Protein AF-A0A1A9HK58-F1 (afdb_monomer_lite)

pLDDT: mean 78.09, std 21.74, range [24.78, 98.5]

Sequence (490 aa):
MKDRSRPATAAQCEAIPAADRTESAARTRDNASSHDASPHAAAQRRLITATFGPTRQYRRAQTTTATPPGATVQRNEDSAELLTAMAKPQVFPGPDVEVQDQIVERLERKITLEAGSDQESSKLTFGINGLGGIVLHDKPDADVETLIKRSQLVELDDGAVSNRHLRLTGDDPELRAMIVRNTLKTMEQAGQLAYLRTSGLIDDEFKVVVEVHYYRQRDPNARQFHKDTLGQTLFVNLNFLNEEPIAGPEYIVNPPTSEEHDRDLEETMPLEFRKDLKVTRERLGRTDKVEIAEVMPKGVVAFVDEAVHHKSPTTEHRAATAAQVRSYLQQHFAVDFKAYLDAFEKRKASFSFWRKEIGYYLEDSRSQNTDTDNLWQKILSSTDDPHAKLDRVKLVALDPGSRLLNPDELADIGGEDHFGQASIPGLRRQLPEQDYLTSDPSRNVTTKHEGMPLLKRTMSDKLLAKQSPQPMAGRRAFFRTWVRAVRKQK

Foldseek 3Di:
DDDDDDDDDDDDDDDDDDDDDDDDDDDDDDDDDDDDDDDDDDDDDDPPPDPDDDDDDDDDDDDDDDDPPPPDQPADLVLLVLQLVFAPKDKDAQLCVPLVVVLVVLLVVLLVVVLPDDPVNVCSQQHKAWQAKWWAQDQPPDDLVVVLVVIWGHFDPDDQDPHGRNPSVPPVRVSRSSQSSSQSSQCVVSCNSVSSNRLCLNDQWKIKMKIKIWGFFDDLPQFFWAFPALQFFFKKKKFWQAQAKAWAKWKAFLFDADPNSVVSNVVRGDPSSVVSVVSSSVVVDHALATEIDTHGHRMMIMHGSSGMTITGDHQPQLWFFLLLLLVLLCVPVVVVSVQLLQLLVVLVPDPDPPSDQSLVSRPDPPSPDPVVSQLSNLSCVQSVPRRRTQTLLNQCVSPVPCPRHDRVVRSQSRHDPQRQWYFHFDQPPPDPPDGHRDRDPVNTDGRHDPPDDHRHYPVSVCVNVVNGDDHDDDGTIIMMMTIGIGTDDD

Structure (mmCIF, N/CA/C/O backbone):
data_AF-A0A1A9HK58-F1
#
_entry.id   AF-A0A1A9HK58-F1
#
loop_
_atom_site.group_PDB
_atom_site.id
_atom_site.type_symbol
_atom_site.label_atom_id
_atom_site.label_alt_id
_atom_site.label_comp_id
_atom_site.label_asym_id
_atom_site.label_entity_id
_atom_site.label_seq_id
_atom_site.pdbx_PDB_ins_code
_atom_site.Cartn_x
_atom_site.Cartn_y
_atom_site.Cartn_z
_atom_site.occupancy
_atom_site.B_iso_or_equiv
_atom_site.auth_seq_id
_atom_site.auth_comp_id
_atom_site.auth_asym_id
_atom_site.auth_atom_id
_atom_site.pdbx_PDB_model_num
ATOM 1 N N . MET A 1 1 ? 51.124 55.985 -43.446 1.00 36.53 1 MET A N 1
ATOM 2 C CA . MET A 1 1 ? 50.564 55.349 -44.660 1.00 36.53 1 MET A CA 1
ATOM 3 C C . MET A 1 1 ? 50.422 53.864 -44.367 1.00 36.53 1 MET A C 1
ATOM 5 O O . MET A 1 1 ? 51.451 53.296 -44.053 1.00 36.53 1 MET A O 1
ATOM 9 N N . LYS A 1 2 ? 49.183 53.330 -44.411 1.00 37.88 2 LYS A N 1
ATOM 10 C CA . LYS A 1 2 ? 48.748 51.931 -44.678 1.00 37.88 2 LYS A CA 1
ATOM 11 C C . LYS A 1 2 ? 49.593 50.768 -44.099 1.00 37.88 2 LYS A C 1
ATOM 13 O O . LYS A 1 2 ? 50.788 50.726 -44.309 1.00 37.88 2 LYS A O 1
ATOM 18 N N . ASP A 1 3 ? 49.079 49.687 -43.522 1.00 41.19 3 ASP A N 1
ATOM 19 C CA . ASP A 1 3 ? 47.744 49.095 -43.361 1.00 41.19 3 ASP A CA 1
ATOM 20 C C . ASP A 1 3 ? 47.972 47.696 -42.710 1.00 41.19 3 ASP A C 1
ATOM 22 O O . ASP A 1 3 ? 49.090 47.180 -42.769 1.00 41.19 3 ASP A O 1
ATOM 26 N N . ARG A 1 4 ? 46.891 47.066 -42.226 1.00 45.25 4 ARG A N 1
ATOM 27 C CA . ARG A 1 4 ? 46.667 45.617 -41.976 1.00 45.25 4 ARG A CA 1
ATOM 28 C C . ARG A 1 4 ? 46.679 45.045 -40.545 1.00 45.25 4 ARG A C 1
ATOM 30 O O . ARG A 1 4 ? 47.638 44.447 -40.076 1.00 45.25 4 ARG A O 1
ATOM 37 N N . SER A 1 5 ? 45.517 45.199 -39.907 1.00 44.47 5 SER A N 1
ATOM 38 C CA . SER A 1 5 ? 44.534 44.155 -39.525 1.00 44.47 5 SER A CA 1
ATOM 39 C C . SER A 1 5 ? 44.958 42.743 -39.057 1.00 44.47 5 SER A C 1
ATOM 41 O O . SER A 1 5 ? 45.486 41.935 -39.818 1.00 44.47 5 SER A O 1
ATOM 43 N N . ARG A 1 6 ? 44.463 42.380 -37.857 1.00 36.09 6 ARG A N 1
ATOM 44 C CA . ARG A 1 6 ? 43.764 41.111 -37.525 1.00 36.09 6 ARG A CA 1
ATOM 45 C C . ARG A 1 6 ? 42.925 41.277 -36.233 1.00 36.09 6 ARG A C 1
ATOM 47 O O . ARG A 1 6 ? 43.415 41.946 -35.327 1.00 36.09 6 ARG A O 1
ATOM 54 N N . PRO A 1 7 ? 41.708 40.698 -36.116 1.00 49.59 7 PRO A N 1
ATOM 55 C CA . PRO A 1 7 ? 40.871 40.823 -34.919 1.00 49.59 7 PRO A CA 1
ATOM 56 C C . PRO A 1 7 ? 40.867 39.555 -34.044 1.00 49.59 7 PRO A C 1
ATOM 58 O O . PRO A 1 7 ? 41.002 38.441 -34.548 1.00 49.59 7 PRO A O 1
ATOM 61 N N . ALA A 1 8 ? 40.620 39.739 -32.745 1.00 35.03 8 ALA A N 1
ATOM 62 C CA . ALA A 1 8 ? 40.131 38.714 -31.826 1.00 35.03 8 ALA A CA 1
ATOM 63 C C . ALA A 1 8 ? 39.024 39.333 -30.957 1.00 35.03 8 ALA A C 1
ATOM 65 O O . ALA A 1 8 ? 39.229 40.367 -30.327 1.00 35.03 8 ALA A O 1
ATOM 66 N N . THR A 1 9 ? 37.842 38.719 -30.967 1.00 36.44 9 THR A N 1
ATOM 67 C CA . THR A 1 9 ? 36.667 39.096 -30.171 1.00 36.44 9 THR A CA 1
ATOM 68 C C . THR A 1 9 ? 36.481 38.116 -29.019 1.00 36.44 9 THR A C 1
ATOM 70 O O . THR A 1 9 ? 36.348 36.917 -29.256 1.00 36.44 9 THR A O 1
ATOM 73 N N . ALA A 1 10 ? 36.392 38.640 -27.799 1.00 32.34 10 ALA A N 1
ATOM 74 C CA . ALA A 1 10 ? 35.772 37.996 -26.647 1.00 32.34 10 ALA A CA 1
ATOM 75 C C . ALA A 1 10 ? 34.794 39.012 -26.039 1.00 32.34 10 ALA A C 1
ATOM 77 O O . ALA A 1 10 ? 35.194 40.137 -25.746 1.00 32.34 10 ALA A O 1
ATOM 78 N N . ALA A 1 11 ? 33.521 38.641 -25.906 1.00 37.03 11 ALA A N 1
ATOM 79 C CA . ALA A 1 11 ? 32.494 39.457 -25.265 1.00 37.03 11 ALA A CA 1
ATOM 80 C C . ALA A 1 11 ? 32.050 38.773 -23.967 1.00 37.03 11 ALA A C 1
ATOM 82 O O . ALA A 1 11 ? 31.644 37.610 -23.974 1.00 37.03 11 ALA A O 1
ATOM 83 N N . GLN A 1 12 ? 32.180 39.513 -22.868 1.00 33.31 12 GLN A N 1
ATOM 84 C CA . GLN A 1 12 ? 31.661 39.212 -21.538 1.00 33.31 12 GLN A CA 1
ATOM 85 C C . GLN A 1 12 ? 30.219 39.726 -21.422 1.00 33.31 12 GLN A C 1
ATOM 87 O O . GLN A 1 12 ? 29.886 40.776 -21.967 1.00 33.31 12 GLN A O 1
ATOM 92 N N . CYS A 1 13 ? 29.380 38.978 -20.702 1.00 29.34 13 CYS A N 1
ATOM 93 C CA . CYS A 1 13 ? 28.036 39.386 -20.299 1.00 29.34 13 CYS A CA 1
ATOM 94 C C . CYS A 1 13 ? 28.098 40.404 -19.151 1.00 29.34 13 CYS A C 1
ATOM 96 O O . CYS A 1 13 ? 28.707 40.125 -18.118 1.00 29.34 13 CYS A O 1
ATOM 98 N N . GLU A 1 14 ? 27.410 41.534 -19.311 1.00 32.22 14 GLU A N 1
ATOM 99 C CA . GLU A 1 14 ? 27.127 42.503 -18.249 1.00 32.22 14 GLU A CA 1
ATOM 100 C C . GLU A 1 14 ? 25.744 42.261 -17.624 1.00 32.22 14 GLU A C 1
ATOM 102 O O . GLU A 1 14 ? 24.783 41.877 -18.293 1.00 32.22 14 GLU A O 1
ATOM 107 N N . ALA A 1 15 ? 25.672 42.499 -16.314 1.00 36.84 15 ALA A N 1
ATOM 108 C CA . ALA A 1 15 ? 24.471 42.493 -15.492 1.00 36.84 15 ALA A CA 1
ATOM 109 C C . ALA A 1 15 ? 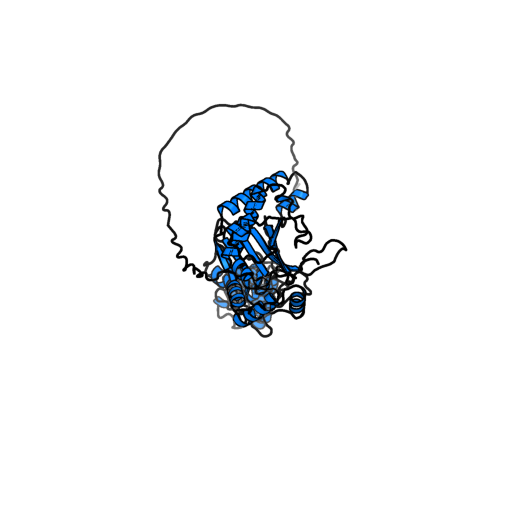23.738 43.847 -15.557 1.00 36.84 15 ALA A C 1
ATOM 111 O O . ALA A 1 15 ? 24.373 44.890 -15.702 1.00 36.84 15 ALA A O 1
ATOM 112 N N . ILE A 1 16 ? 22.414 43.839 -15.365 1.00 35.62 16 ILE A N 1
ATOM 113 C CA . ILE A 1 16 ? 21.586 45.047 -15.187 1.00 35.62 16 ILE A CA 1
ATOM 114 C C . ILE A 1 16 ? 20.800 44.932 -13.862 1.00 35.62 16 ILE A C 1
ATOM 116 O O . ILE A 1 16 ? 20.335 43.833 -13.548 1.00 35.62 16 ILE A O 1
ATOM 120 N N . PRO A 1 17 ? 20.665 46.022 -13.072 1.00 46.09 17 PRO A N 1
ATOM 121 C CA . PRO A 1 17 ? 20.226 45.974 -11.681 1.00 46.09 17 PRO A CA 1
ATOM 122 C C . PRO A 1 17 ? 18.733 46.281 -11.467 1.00 46.09 17 PRO A C 1
ATOM 124 O O . PRO A 1 17 ? 18.014 46.734 -12.357 1.00 46.09 17 PRO A O 1
ATOM 127 N N . ALA A 1 18 ? 18.311 46.028 -10.226 1.00 38.09 18 ALA A N 1
ATOM 128 C CA . ALA A 1 18 ? 16.978 46.217 -9.671 1.00 38.09 18 ALA A CA 1
ATOM 129 C C . ALA A 1 18 ? 16.524 47.686 -9.617 1.00 38.09 18 ALA A C 1
ATOM 131 O O . ALA A 1 18 ? 17.324 48.588 -9.366 1.00 38.09 18 ALA A O 1
ATOM 132 N N . ALA A 1 19 ? 15.211 47.893 -9.762 1.00 36.72 19 ALA A N 1
ATOM 133 C CA . ALA A 1 19 ? 14.546 49.149 -9.452 1.00 36.72 19 ALA A CA 1
ATOM 134 C C . ALA A 1 19 ? 13.359 48.925 -8.505 1.00 36.72 19 ALA A C 1
ATOM 136 O O . ALA A 1 19 ? 12.489 48.083 -8.724 1.00 36.72 19 ALA A O 1
ATOM 137 N N . ASP A 1 20 ? 13.414 49.740 -7.466 1.00 40.69 20 ASP A N 1
ATOM 138 C CA . ASP A 1 20 ? 12.504 50.021 -6.369 1.00 40.69 20 ASP A CA 1
ATOM 139 C C . ASP A 1 20 ? 11.160 50.606 -6.848 1.00 40.69 20 ASP A C 1
ATOM 141 O O . ASP A 1 20 ? 11.130 51.306 -7.867 1.00 40.69 20 ASP A O 1
ATOM 145 N N . ARG A 1 21 ? 10.064 50.376 -6.108 1.00 38.50 21 ARG A N 1
ATOM 146 C CA . ARG A 1 21 ? 8.875 51.252 -6.117 1.00 38.50 21 ARG A CA 1
ATOM 147 C C . ARG A 1 21 ? 7.934 50.988 -4.939 1.00 38.50 21 ARG A C 1
ATOM 149 O O . ARG A 1 21 ? 7.447 49.883 -4.714 1.00 38.50 21 ARG A O 1
ATOM 156 N N . THR A 1 22 ? 7.675 52.088 -4.252 1.00 37.81 22 THR A N 1
ATOM 157 C CA . THR A 1 22 ? 6.880 52.328 -3.054 1.00 37.81 22 THR A CA 1
ATOM 158 C C . THR A 1 22 ? 5.371 52.497 -3.312 1.00 37.81 22 THR A C 1
ATOM 160 O O . THR A 1 22 ? 4.949 52.962 -4.365 1.00 37.81 22 THR A O 1
ATOM 163 N N . GLU A 1 23 ? 4.605 52.103 -2.287 1.00 37.12 23 GLU A N 1
ATOM 164 C CA . GLU A 1 23 ? 3.362 52.654 -1.700 1.00 37.12 23 GLU A CA 1
ATOM 165 C C . GLU A 1 23 ? 2.206 53.285 -2.525 1.00 37.12 23 GLU A C 1
ATOM 167 O O . GLU A 1 23 ? 2.361 54.264 -3.245 1.00 37.12 23 GLU A O 1
ATOM 172 N N . SER A 1 24 ? 0.987 52.845 -2.152 1.00 33.56 24 SER A N 1
ATOM 173 C CA . SER A 1 24 ? -0.146 53.666 -1.645 1.00 33.56 24 SER A CA 1
ATOM 174 C C . SER A 1 24 ? -1.490 53.611 -2.403 1.00 33.56 24 SER A C 1
ATOM 176 O O . SER A 1 24 ? -1.679 54.205 -3.457 1.00 33.56 24 SER A O 1
ATOM 178 N N . ALA A 1 25 ? -2.433 52.919 -1.749 1.00 34.81 25 ALA A N 1
ATOM 179 C CA . ALA A 1 25 ? -3.807 53.298 -1.383 1.00 34.81 25 ALA A CA 1
ATOM 180 C C . ALA A 1 25 ? -4.877 53.796 -2.395 1.00 34.81 25 ALA A C 1
ATOM 182 O O . ALA A 1 25 ? -4.741 54.802 -3.077 1.00 34.81 25 ALA A O 1
ATOM 183 N N . ALA A 1 26 ? -6.060 53.186 -2.195 1.00 32.75 26 ALA A N 1
ATOM 184 C CA . ALA A 1 26 ? -7.406 53.782 -2.091 1.00 32.75 26 ALA A CA 1
ATOM 185 C C . ALA A 1 26 ? -8.423 53.604 -3.248 1.00 32.75 26 ALA A C 1
ATOM 187 O O . ALA A 1 26 ? -8.380 54.268 -4.271 1.00 32.75 26 ALA A O 1
ATOM 188 N N . ARG A 1 27 ? -9.432 52.769 -2.929 1.00 38.41 27 ARG A N 1
ATOM 189 C CA . ARG A 1 27 ? -10.898 52.901 -3.116 1.00 38.41 27 ARG A CA 1
ATOM 190 C C . ARG A 1 27 ? -11.459 53.389 -4.463 1.00 38.41 27 ARG A C 1
ATOM 192 O O . ARG A 1 27 ? -11.337 54.556 -4.805 1.00 38.41 27 ARG A O 1
ATOM 199 N N . THR A 1 28 ? -12.385 52.598 -5.015 1.00 31.42 28 THR A N 1
ATOM 200 C CA . THR A 1 28 ? -13.778 53.039 -5.268 1.00 31.42 28 THR A CA 1
ATOM 201 C C . THR A 1 28 ? -14.712 51.847 -5.502 1.00 31.42 28 THR A C 1
ATOM 203 O O . THR A 1 28 ? -14.316 50.827 -6.058 1.00 31.42 28 THR A O 1
ATOM 206 N N . ARG A 1 29 ? -15.941 51.980 -4.992 1.00 37.12 29 ARG A N 1
ATOM 207 C CA . ARG A 1 29 ? -17.101 51.123 -5.252 1.00 37.12 29 ARG A CA 1
ATOM 208 C C . ARG A 1 29 ? -17.844 51.617 -6.503 1.00 37.12 29 ARG A C 1
ATOM 210 O O . ARG A 1 29 ? -17.763 52.801 -6.810 1.00 37.12 29 ARG A O 1
ATOM 217 N N . ASP A 1 30 ? -18.634 50.703 -7.069 1.00 34.78 30 ASP A N 1
ATOM 218 C CA . ASP A 1 30 ? -20.013 50.864 -7.570 1.00 34.78 30 ASP A CA 1
ATOM 219 C C . ASP A 1 30 ? -20.293 50.495 -9.040 1.00 34.78 30 ASP A C 1
ATOM 221 O O . ASP A 1 30 ? -19.679 50.987 -9.979 1.00 34.78 30 ASP A O 1
ATOM 225 N N . ASN A 1 31 ? -21.366 49.696 -9.148 1.00 31.88 31 ASN A N 1
ATOM 226 C CA . ASN A 1 31 ? -22.413 49.649 -10.173 1.00 31.88 31 ASN A CA 1
ATOM 227 C C . ASN A 1 31 ? -22.252 48.826 -11.472 1.00 31.88 31 ASN A C 1
ATOM 229 O O . ASN A 1 31 ? -21.728 49.279 -12.477 1.00 31.88 31 ASN A O 1
ATOM 233 N N . ALA A 1 32 ? -22.894 47.648 -11.422 1.00 30.77 32 ALA A N 1
ATOM 234 C CA . ALA A 1 32 ? -24.191 47.330 -12.052 1.00 30.77 32 ALA A CA 1
ATOM 235 C C . ALA A 1 32 ? -24.336 47.118 -13.578 1.00 30.77 32 ALA A C 1
ATOM 237 O O . ALA A 1 32 ? -23.818 47.859 -14.404 1.00 30.77 32 ALA A O 1
ATOM 238 N N . SER A 1 33 ? -25.272 46.193 -13.867 1.00 30.12 33 SER A N 1
ATOM 239 C CA . SER A 1 33 ? -26.038 45.945 -15.111 1.00 30.12 33 SER A CA 1
ATOM 240 C C . SER A 1 33 ? -25.281 45.147 -16.191 1.00 30.12 33 SER A C 1
ATOM 242 O O . SER A 1 33 ? -24.174 45.512 -16.553 1.00 30.12 33 SER A O 1
ATOM 244 N N . SER A 1 34 ? -25.671 43.934 -16.608 1.00 34.44 34 SER A N 1
ATOM 245 C CA . SER A 1 34 ? -26.925 43.341 -17.138 1.00 34.44 34 SER A CA 1
ATOM 246 C C . SER A 1 34 ? -26.743 43.001 -18.629 1.00 34.44 34 SER A C 1
ATOM 248 O O . SER A 1 34 ? -26.010 43.710 -19.306 1.00 34.44 34 SER A O 1
ATOM 250 N N . HIS A 1 35 ? -27.482 41.987 -19.107 1.00 34.00 35 HIS A N 1
ATOM 251 C CA . HIS A 1 35 ? -27.485 41.356 -20.450 1.00 34.00 35 HIS A CA 1
ATOM 252 C C . HIS A 1 35 ? -26.558 40.129 -20.535 1.00 34.00 35 HIS A C 1
ATOM 254 O O . HIS A 1 35 ? -25.418 40.178 -20.102 1.00 34.00 35 HIS A O 1
ATOM 260 N N . ASP A 1 36 ? -26.957 38.969 -21.046 1.00 33.00 36 ASP A N 1
ATOM 261 C CA . ASP A 1 36 ? -28.198 38.567 -21.698 1.00 33.00 36 ASP A CA 1
ATOM 262 C C . ASP A 1 36 ? -28.303 37.038 -21.631 1.00 33.00 36 ASP A C 1
ATOM 264 O O . ASP A 1 36 ? -27.299 36.326 -21.558 1.00 33.00 36 ASP A O 1
ATOM 268 N N . ALA A 1 37 ? -29.531 36.535 -21.643 1.00 32.50 37 ALA A N 1
ATOM 269 C CA . ALA A 1 37 ? -29.841 35.116 -21.648 1.00 32.50 37 ALA A CA 1
ATOM 270 C C . ALA A 1 37 ? -29.967 34.596 -23.086 1.00 32.50 37 ALA A C 1
ATOM 272 O O . ALA A 1 37 ? -30.723 35.180 -23.856 1.00 32.50 37 ALA A O 1
ATOM 273 N N . SER A 1 38 ? -29.343 33.455 -23.417 1.00 33.22 38 SER A N 1
ATOM 274 C CA . SER A 1 38 ? -29.995 32.320 -24.110 1.00 33.22 38 SER A CA 1
ATOM 275 C C . SER A 1 38 ? -29.023 31.228 -24.586 1.00 33.22 38 SER A C 1
ATOM 277 O O . SER A 1 38 ? -27.817 31.454 -24.639 1.00 33.22 38 SER A O 1
ATOM 279 N N . PRO A 1 39 ? -29.535 30.008 -24.851 1.00 51.81 39 PRO A N 1
ATOM 280 C CA . PRO A 1 39 ? -28.883 28.757 -24.484 1.00 51.81 39 PRO A CA 1
ATOM 281 C C . PRO A 1 39 ? -28.397 27.961 -25.700 1.00 51.81 39 PRO A C 1
ATOM 283 O O . PRO A 1 39 ? -28.919 28.139 -26.788 1.00 51.81 39 PRO A O 1
ATOM 286 N N . HIS A 1 40 ? -27.461 27.030 -25.501 1.00 29.84 40 HIS A N 1
ATOM 287 C CA . HIS A 1 40 ? -27.378 25.742 -26.212 1.00 29.84 40 HIS A CA 1
ATOM 288 C C . HIS A 1 40 ? -26.107 25.000 -25.779 1.00 29.84 40 HIS A C 1
ATOM 290 O O . HIS A 1 40 ? -25.009 25.459 -26.061 1.00 29.84 40 HIS A O 1
ATOM 296 N N . ALA A 1 41 ? -26.258 23.841 -25.134 1.00 31.83 41 ALA A N 1
ATOM 297 C CA . ALA A 1 41 ? -25.477 22.628 -25.414 1.00 31.83 41 ALA A CA 1
ATOM 298 C C . ALA A 1 41 ? -25.886 21.528 -24.427 1.00 31.83 41 ALA A C 1
ATOM 300 O O . ALA A 1 41 ? -25.389 21.427 -23.307 1.00 31.83 41 ALA A O 1
ATOM 301 N N . ALA A 1 42 ? -26.819 20.691 -24.873 1.00 35.75 42 ALA A N 1
ATOM 302 C CA . ALA A 1 42 ? -27.085 19.396 -24.280 1.00 35.75 42 ALA A CA 1
ATOM 303 C C . ALA A 1 42 ? -25.835 18.513 -24.438 1.00 35.75 42 ALA A C 1
ATOM 305 O O . ALA A 1 42 ? -25.516 18.083 -25.545 1.00 35.75 42 ALA A O 1
ATOM 306 N N . ALA A 1 43 ? -25.135 18.239 -23.337 1.00 33.81 43 ALA A N 1
ATOM 307 C CA . ALA A 1 43 ? -24.089 17.225 -23.288 1.00 33.81 43 ALA A CA 1
ATOM 308 C C . ALA A 1 43 ? -24.642 15.966 -22.610 1.00 33.81 43 ALA A C 1
ATOM 310 O O . ALA A 1 43 ? -25.094 15.975 -21.465 1.00 33.81 43 ALA A O 1
ATOM 311 N N . GLN A 1 44 ? -24.641 14.889 -23.387 1.00 32.81 44 GLN A N 1
ATOM 312 C CA . GLN A 1 44 ? -25.127 13.557 -23.062 1.00 32.81 44 GLN A CA 1
ATOM 313 C C . GLN A 1 44 ? -24.477 13.017 -21.778 1.00 32.81 44 GLN A C 1
ATOM 315 O O . GLN A 1 44 ? -23.294 12.682 -21.760 1.00 32.81 44 GLN A O 1
ATOM 320 N N . ARG A 1 45 ? -25.271 12.845 -20.714 1.00 30.59 45 ARG A N 1
ATOM 321 C CA . ARG A 1 45 ? -24.914 11.959 -19.600 1.00 30.59 45 ARG A CA 1
ATOM 322 C C . ARG A 1 45 ? -24.990 10.515 -20.096 1.00 30.59 45 ARG A C 1
ATOM 324 O O . ARG A 1 45 ? -26.070 9.934 -20.169 1.00 30.59 45 ARG A O 1
ATOM 331 N N . ARG A 1 46 ? -23.843 9.931 -20.448 1.00 29.80 46 ARG A N 1
ATOM 332 C CA . ARG A 1 46 ? -23.707 8.475 -20.557 1.00 29.80 46 ARG A CA 1
ATOM 333 C C . ARG A 1 46 ? -23.802 7.891 -19.148 1.00 29.80 46 ARG A C 1
ATOM 335 O O . ARG A 1 46 ? -22.884 8.048 -18.350 1.00 29.80 46 ARG A O 1
ATOM 342 N N . LEU A 1 47 ? -24.924 7.240 -18.848 1.00 26.98 47 LEU A N 1
ATOM 343 C CA . LEU A 1 47 ? -25.021 6.296 -17.739 1.00 26.98 47 LEU A CA 1
ATOM 344 C C . LEU A 1 47 ? -24.028 5.158 -18.000 1.00 26.98 47 LEU A C 1
ATOM 346 O O . LEU A 1 47 ? -24.237 4.335 -18.888 1.00 26.98 47 LEU A O 1
ATOM 350 N N . ILE A 1 48 ? -22.940 5.125 -17.236 1.00 29.03 48 ILE A N 1
ATOM 351 C CA . ILE A 1 48 ? -22.137 3.918 -17.068 1.00 29.03 48 ILE A CA 1
ATOM 352 C C . ILE A 1 48 ? -22.898 3.065 -16.055 1.00 29.03 48 ILE A C 1
ATOM 354 O O . ILE A 1 48 ? -22.864 3.317 -14.853 1.00 29.03 48 ILE A O 1
ATOM 358 N N . THR A 1 49 ? -23.648 2.085 -16.549 1.00 25.78 49 THR A N 1
ATOM 359 C CA . THR A 1 49 ? -24.238 1.040 -15.714 1.00 25.78 49 THR A CA 1
ATOM 360 C C . THR A 1 49 ? -23.105 0.120 -15.266 1.00 25.78 49 THR A C 1
ATOM 362 O O . THR A 1 49 ? -22.713 -0.793 -15.987 1.00 25.78 49 THR A O 1
ATOM 365 N N . ALA A 1 50 ? -22.528 0.388 -14.095 1.00 27.98 50 ALA A N 1
ATOM 366 C CA . ALA A 1 50 ? -21.644 -0.563 -13.440 1.00 27.98 50 ALA A CA 1
ATOM 367 C C . ALA A 1 50 ? -22.496 -1.739 -12.938 1.00 27.98 50 ALA A C 1
ATOM 369 O O . ALA A 1 50 ? -23.289 -1.603 -12.007 1.00 27.98 50 ALA A O 1
ATOM 370 N N . THR A 1 51 ? -22.375 -2.894 -13.588 1.00 24.78 51 THR A N 1
ATOM 371 C CA . THR A 1 51 ? -22.892 -4.170 -13.082 1.00 24.78 51 THR A CA 1
ATOM 372 C C . THR A 1 51 ? -22.098 -4.561 -11.839 1.00 24.78 51 THR A C 1
ATOM 374 O O . THR A 1 51 ? -21.002 -5.108 -11.937 1.00 24.78 51 THR A O 1
ATOM 377 N N . PHE A 1 52 ? -22.646 -4.263 -10.664 1.00 33.25 52 PHE A N 1
ATOM 378 C CA . PHE A 1 52 ? -22.154 -4.789 -9.396 1.00 33.25 52 PHE A CA 1
ATOM 379 C C . PHE A 1 52 ? -22.571 -6.260 -9.266 1.00 33.25 52 PHE A C 1
ATOM 381 O O . PHE A 1 52 ? -23.736 -6.607 -9.469 1.00 33.25 52 PHE A O 1
ATOM 388 N N . GLY A 1 53 ? -21.608 -7.132 -8.960 1.00 29.97 53 GLY A N 1
ATOM 389 C CA . GLY A 1 53 ? -21.873 -8.532 -8.629 1.00 29.97 53 GLY A CA 1
ATOM 390 C C . GLY A 1 53 ? -22.739 -8.670 -7.366 1.00 29.97 53 GLY A C 1
ATOM 391 O O . GLY A 1 53 ? -22.861 -7.718 -6.592 1.00 29.97 53 GLY A O 1
ATOM 392 N N . PRO A 1 54 ? -23.358 -9.841 -7.138 1.00 27.78 54 PRO A N 1
ATOM 393 C CA . PRO A 1 54 ? -24.328 -10.024 -6.066 1.00 27.78 54 PRO A CA 1
ATOM 394 C C . PRO A 1 54 ? -23.688 -9.834 -4.686 1.00 27.78 54 PRO A C 1
ATOM 396 O O . PRO A 1 54 ? -22.776 -10.565 -4.295 1.00 27.78 54 PRO A O 1
ATOM 399 N N . THR A 1 55 ? -24.218 -8.883 -3.918 1.00 32.16 55 THR A N 1
ATOM 400 C CA . THR A 1 55 ? -23.968 -8.742 -2.482 1.00 32.16 55 THR A CA 1
ATOM 401 C C . THR A 1 55 ? -24.494 -10.000 -1.784 1.00 32.16 55 THR A C 1
ATOM 403 O O . THR A 1 55 ? -25.705 -10.202 -1.684 1.00 32.16 55 THR A O 1
ATOM 406 N N . ARG A 1 56 ? -23.606 -10.897 -1.333 1.00 33.88 56 ARG A N 1
ATOM 407 C CA . ARG A 1 56 ? -24.005 -12.059 -0.523 1.00 33.88 56 ARG A CA 1
ATOM 408 C C . ARG A 1 56 ? -24.528 -11.560 0.825 1.00 33.88 56 ARG A C 1
ATOM 410 O O . ARG A 1 56 ? -23.753 -11.165 1.689 1.00 33.88 56 ARG A O 1
ATOM 417 N N . GLN A 1 57 ? -25.846 -11.587 1.004 1.00 30.19 57 GLN A N 1
ATOM 418 C CA . GLN A 1 57 ? -26.471 -11.429 2.314 1.00 30.19 57 GLN A CA 1
ATOM 419 C C . GLN A 1 57 ? -26.143 -12.665 3.162 1.00 30.19 57 GLN A C 1
ATOM 421 O O . GLN A 1 57 ? -26.666 -13.753 2.918 1.00 30.19 57 GLN A O 1
ATOM 426 N N . TYR A 1 58 ? -25.262 -12.510 4.150 1.00 33.47 58 TYR A N 1
ATOM 427 C CA . TYR A 1 58 ? -25.004 -13.549 5.144 1.00 33.47 58 TYR A CA 1
ATOM 428 C C . TYR A 1 58 ? -26.247 -13.724 6.025 1.00 33.47 58 TYR A C 1
ATOM 430 O O . TYR A 1 58 ? -26.696 -12.800 6.706 1.00 33.47 58 TYR A O 1
ATOM 438 N N . ARG A 1 59 ? -26.843 -14.918 5.971 1.00 29.83 59 ARG A N 1
ATOM 439 C CA . ARG A 1 59 ? -28.057 -15.269 6.711 1.00 29.83 59 ARG A CA 1
ATOM 440 C C . ARG A 1 59 ? -27.711 -15.453 8.190 1.00 29.83 59 ARG A C 1
ATOM 442 O O . ARG A 1 59 ? -26.941 -16.334 8.552 1.00 29.83 59 ARG A O 1
ATOM 449 N N . ARG A 1 60 ? -28.291 -14.598 9.031 1.00 35.28 60 ARG A N 1
ATOM 450 C CA . ARG A 1 60 ? -28.077 -14.523 10.480 1.00 35.28 60 ARG A CA 1
ATOM 451 C C . ARG A 1 60 ? -28.777 -15.682 11.195 1.00 35.28 60 ARG A C 1
ATOM 453 O O . ARG A 1 60 ? -29.995 -15.810 11.099 1.00 35.28 60 ARG A O 1
ATOM 460 N N . ALA A 1 61 ? -28.032 -16.456 11.973 1.00 35.12 61 ALA A N 1
ATOM 461 C CA . ALA A 1 61 ? -28.577 -17.229 13.079 1.00 35.12 61 ALA A CA 1
ATOM 462 C C . ALA A 1 61 ? -27.558 -17.224 14.218 1.00 35.12 61 ALA A C 1
ATOM 464 O O . ALA A 1 61 ? -26.449 -17.706 14.029 1.00 35.12 61 ALA A O 1
ATOM 465 N N . GLN A 1 62 ? -27.936 -16.654 15.364 1.00 36.75 62 GLN A N 1
ATOM 466 C CA . GLN A 1 62 ? -27.828 -17.293 16.680 1.00 36.75 62 GLN A CA 1
ATOM 467 C C . GLN A 1 62 ? -28.260 -16.321 17.782 1.00 36.75 62 GLN A C 1
ATOM 469 O O . GLN A 1 62 ? -27.822 -15.175 17.863 1.00 36.75 62 GLN A O 1
ATOM 474 N N . THR A 1 63 ? -29.164 -16.817 18.616 1.00 34.47 63 THR A N 1
ATOM 475 C CA . THR A 1 63 ? -29.584 -16.242 19.890 1.00 34.47 63 THR A CA 1
ATOM 476 C C . THR A 1 63 ? -28.480 -16.537 20.905 1.00 34.47 63 THR A C 1
ATOM 478 O O . THR A 1 63 ? -28.161 -17.701 21.136 1.00 34.47 63 THR A O 1
ATOM 481 N N . THR A 1 64 ? -27.866 -15.509 21.485 1.00 36.09 64 THR A N 1
ATOM 482 C CA . THR A 1 64 ? -26.769 -15.663 22.447 1.00 36.09 64 THR A CA 1
ATOM 483 C C . THR A 1 64 ? -27.309 -15.880 23.860 1.00 36.09 64 THR A C 1
ATOM 485 O O . THR A 1 64 ? -27.908 -14.995 24.466 1.00 36.09 64 THR A O 1
ATOM 488 N N . THR A 1 65 ? -27.085 -17.072 24.407 1.00 37.31 65 THR A N 1
ATOM 489 C CA . THR A 1 65 ? -27.102 -17.328 25.854 1.00 37.31 65 THR A CA 1
ATOM 490 C C . THR A 1 65 ? -25.712 -17.045 26.415 1.00 37.31 65 THR A C 1
ATOM 492 O O . THR A 1 65 ? -24.723 -17.415 25.786 1.00 37.31 65 THR A O 1
ATOM 495 N N . ALA A 1 66 ? -25.624 -16.397 27.580 1.00 40.53 66 ALA A N 1
ATOM 496 C CA . ALA A 1 66 ? -24.354 -16.098 28.238 1.00 40.53 66 ALA A CA 1
ATOM 497 C C . ALA A 1 66 ? -23.525 -17.379 28.451 1.00 40.53 66 ALA A C 1
ATOM 499 O O . ALA A 1 66 ? -23.997 -18.342 29.058 1.00 40.53 66 ALA A O 1
ATOM 500 N N . THR A 1 67 ? -22.304 -17.389 27.923 1.00 43.41 67 THR A N 1
ATOM 501 C CA . THR A 1 67 ? -21.385 -18.525 28.007 1.00 43.41 67 THR A CA 1
ATOM 502 C C . THR A 1 67 ? -20.849 -18.658 29.438 1.00 43.41 67 THR A C 1
ATOM 504 O O . THR A 1 67 ? -20.339 -17.673 29.974 1.00 43.41 67 THR A O 1
ATOM 507 N N . PRO A 1 68 ? -20.940 -19.837 30.082 1.00 49.47 68 PRO A N 1
ATOM 508 C CA . PRO A 1 68 ? -20.369 -20.035 31.407 1.00 49.47 68 PRO A CA 1
ATOM 509 C C . PRO A 1 68 ? -18.833 -19.909 31.378 1.00 49.47 68 PRO A C 1
ATOM 511 O O . PRO A 1 68 ? -18.204 -20.322 30.397 1.00 49.47 68 PRO A O 1
ATOM 514 N N . PRO A 1 69 ? -18.214 -19.371 32.447 1.00 47.38 69 PRO A N 1
ATOM 515 C CA . PRO A 1 69 ? -16.762 -19.275 32.552 1.00 47.38 69 PRO A CA 1
ATOM 516 C C . PRO A 1 69 ? -16.142 -20.676 32.453 1.00 47.38 69 PRO A C 1
ATOM 518 O O . PRO A 1 69 ? -16.491 -21.573 33.217 1.00 47.38 69 PRO A O 1
ATOM 521 N N . GLY A 1 70 ? -15.252 -20.868 31.475 1.00 54.25 70 GLY A N 1
ATOM 522 C CA . GLY A 1 70 ? -14.581 -22.145 31.204 1.00 54.25 70 GLY A CA 1
ATOM 523 C C . GLY A 1 70 ? -15.138 -22.964 30.033 1.00 54.25 70 GLY A C 1
ATOM 524 O O . GLY A 1 70 ? -14.579 -24.018 29.731 1.00 54.25 70 GLY A O 1
ATOM 525 N N . ALA A 1 71 ? -16.184 -22.511 29.332 1.00 51.47 71 ALA A N 1
ATOM 526 C CA . ALA A 1 71 ? -16.573 -23.162 28.082 1.00 51.47 71 ALA A CA 1
ATOM 527 C C . ALA A 1 71 ? -15.493 -22.920 27.018 1.00 51.47 71 ALA A C 1
ATOM 529 O O . ALA A 1 71 ? -15.273 -21.793 26.571 1.00 51.47 71 ALA A O 1
ATOM 530 N N . THR A 1 72 ? -14.811 -23.987 26.610 1.00 52.03 72 THR A N 1
ATOM 531 C CA . THR A 1 72 ? -13.902 -23.955 25.468 1.00 52.03 72 THR A CA 1
ATOM 532 C C . THR A 1 72 ? -14.739 -23.605 24.242 1.00 52.03 72 THR A C 1
ATOM 534 O O . THR A 1 72 ? -15.576 -24.404 23.823 1.00 52.03 72 THR A O 1
ATOM 537 N N . VAL A 1 73 ? -14.577 -22.396 23.697 1.00 56.16 73 VAL A N 1
ATOM 538 C CA . VAL A 1 73 ? -15.232 -22.007 22.444 1.00 56.16 73 VAL A CA 1
ATOM 539 C C . VAL A 1 73 ? -14.774 -23.009 21.389 1.00 56.16 73 VAL A C 1
ATOM 541 O O . VAL A 1 73 ? -13.605 -23.025 21.002 1.00 56.16 73 VAL A O 1
ATOM 544 N N . GLN A 1 74 ? -15.675 -23.903 20.981 1.00 52.84 74 GLN A N 1
ATOM 545 C CA . GLN A 1 74 ? -15.404 -24.863 19.924 1.00 52.84 74 GLN A CA 1
ATOM 546 C C . GLN A 1 74 ? -15.227 -24.052 18.642 1.00 52.84 74 GLN A C 1
ATOM 548 O O . GLN A 1 74 ? -16.199 -23.572 18.063 1.00 52.84 74 GLN A O 1
ATOM 553 N N . ARG A 1 75 ? -13.967 -23.822 18.262 1.00 65.06 75 ARG A N 1
ATOM 554 C CA . ARG A 1 75 ? -13.620 -23.057 17.067 1.00 65.06 75 ARG A CA 1
ATOM 555 C C . ARG A 1 75 ? -14.195 -23.771 15.853 1.00 65.06 75 ARG A C 1
ATOM 557 O O . ARG A 1 75 ? -13.780 -24.881 15.526 1.00 65.06 75 ARG A O 1
ATOM 564 N N . ASN A 1 76 ? -15.160 -23.129 15.216 1.00 67.12 76 ASN A N 1
ATOM 565 C CA . ASN A 1 76 ? -15.551 -23.447 13.860 1.00 67.12 76 ASN A CA 1
ATOM 566 C C . ASN A 1 76 ? -14.471 -22.906 12.912 1.00 67.12 76 ASN A C 1
ATOM 568 O O . ASN A 1 76 ? -13.803 -21.914 13.201 1.00 67.12 76 ASN A O 1
ATOM 572 N N . GLU A 1 77 ? -14.267 -23.573 11.779 1.00 89.75 77 GLU A N 1
ATOM 573 C CA . GLU A 1 77 ? -13.323 -23.116 10.749 1.00 89.75 77 GLU A CA 1
ATOM 574 C C . GLU A 1 77 ? -13.723 -21.759 10.129 1.00 89.75 77 GLU A C 1
ATOM 576 O O . GLU A 1 77 ? -12.962 -21.185 9.347 1.00 89.75 77 GLU A O 1
ATOM 581 N N . ASP A 1 78 ? -14.891 -21.232 10.505 1.00 94.44 78 ASP A N 1
ATOM 582 C CA . ASP A 1 78 ? -15.506 -19.999 10.026 1.00 94.44 78 ASP A CA 1
ATOM 583 C C . ASP A 1 78 ? -14.595 -18.773 10.190 1.00 94.44 78 ASP A C 1
ATOM 585 O O . ASP A 1 78 ? -14.508 -17.956 9.273 1.00 94.44 78 ASP A O 1
ATOM 589 N N . SER A 1 79 ? -13.875 -18.616 11.313 1.00 95.44 79 SER A N 1
ATOM 590 C CA . SER A 1 79 ? -12.978 -17.458 11.485 1.00 95.44 79 SER A CA 1
ATOM 591 C C . SER A 1 79 ? -11.795 -17.509 10.516 1.00 95.44 79 SER A C 1
ATOM 593 O O . SER A 1 79 ? -11.457 -16.499 9.898 1.00 95.44 79 SER A O 1
ATOM 595 N N . ALA A 1 80 ? -11.215 -18.691 10.304 1.00 96.44 80 ALA A N 1
ATOM 596 C CA . ALA A 1 80 ? -10.168 -18.893 9.310 1.00 96.44 80 ALA A CA 1
ATOM 597 C C . ALA A 1 80 ? -10.697 -18.726 7.874 1.00 96.44 80 ALA A C 1
ATOM 599 O O . ALA A 1 80 ? -9.984 -18.206 7.016 1.00 96.44 80 ALA A O 1
ATOM 600 N N . GLU A 1 81 ? -11.941 -19.127 7.590 1.00 97.12 81 GLU A N 1
ATOM 601 C CA . GLU A 1 81 ? -12.594 -18.880 6.297 1.00 97.12 81 GLU A CA 1
ATOM 602 C C . GLU A 1 81 ? -12.778 -17.380 6.033 1.00 97.12 81 GLU A C 1
ATOM 604 O O . GLU A 1 81 ? -12.384 -16.893 4.971 1.00 97.12 81 GLU A O 1
ATOM 609 N N . LEU A 1 82 ? -13.283 -16.629 7.018 1.00 97.56 82 LEU A N 1
ATOM 610 C CA . LEU A 1 82 ? -13.407 -15.173 6.934 1.00 97.56 82 LEU A CA 1
ATOM 611 C C . LEU A 1 82 ? -12.043 -14.507 6.722 1.00 97.56 82 LEU A C 1
ATOM 613 O O . LEU A 1 82 ? -11.912 -13.647 5.852 1.00 97.56 82 LEU A O 1
ATOM 617 N N . LEU A 1 83 ? -11.015 -14.925 7.468 1.00 97.75 83 LEU A N 1
ATOM 618 C CA . LEU A 1 83 ? -9.663 -14.388 7.315 1.00 97.75 83 LEU A CA 1
ATOM 619 C C . LEU A 1 83 ? -9.093 -14.681 5.920 1.00 97.75 83 LEU A C 1
ATOM 621 O O . LEU A 1 83 ? -8.541 -13.785 5.284 1.00 97.75 83 LEU A O 1
ATOM 625 N N . THR A 1 84 ? -9.307 -15.894 5.402 1.00 97.88 84 THR A N 1
ATOM 626 C CA . THR A 1 84 ? -8.904 -16.282 4.041 1.00 97.88 84 THR A CA 1
ATOM 627 C C . THR A 1 84 ? -9.593 -15.415 2.986 1.00 97.88 84 THR A C 1
ATOM 629 O O . THR A 1 84 ? -8.942 -14.950 2.050 1.00 97.88 84 THR A O 1
ATOM 632 N N . ALA A 1 85 ? -10.888 -15.135 3.150 1.00 97.62 85 ALA A N 1
ATOM 633 C CA . ALA A 1 85 ? -11.653 -14.289 2.233 1.00 97.62 85 ALA A CA 1
ATOM 634 C C . ALA A 1 85 ? -11.214 -12.809 2.242 1.00 97.62 85 ALA A C 1
ATOM 636 O O . ALA A 1 85 ? -11.421 -12.101 1.254 1.00 97.62 85 ALA A O 1
ATOM 637 N N . MET A 1 86 ? -10.610 -12.340 3.339 1.00 97.94 86 MET A N 1
ATOM 638 C CA . MET A 1 86 ? -10.069 -10.979 3.483 1.00 97.94 86 MET A CA 1
ATOM 639 C C . MET A 1 86 ? -8.573 -10.872 3.155 1.00 97.94 86 MET A C 1
ATOM 641 O O . MET A 1 86 ? -8.044 -9.765 3.065 1.00 97.94 86 MET A O 1
ATOM 645 N N . ALA A 1 87 ? -7.869 -11.999 3.014 1.00 96.62 87 ALA A N 1
ATOM 646 C CA . ALA A 1 87 ? -6.419 -12.003 2.855 1.00 96.62 87 ALA A CA 1
ATOM 647 C C . ALA A 1 87 ? -5.966 -11.304 1.571 1.00 96.62 87 ALA A C 1
ATOM 649 O O . ALA A 1 87 ? -4.975 -10.579 1.574 1.00 96.62 87 ALA A O 1
ATOM 650 N N . LYS A 1 88 ? -6.708 -11.484 0.474 1.00 96.25 88 LYS A N 1
ATOM 651 C CA . LYS A 1 88 ? -6.501 -10.686 -0.733 1.00 96.25 88 LYS A CA 1
ATOM 652 C C . LYS A 1 88 ? -7.121 -9.298 -0.533 1.00 96.25 88 LYS A C 1
ATOM 654 O O . LYS A 1 88 ? -8.281 -9.238 -0.126 1.00 96.25 88 LYS A O 1
ATOM 659 N N . PRO A 1 89 ? -6.419 -8.204 -0.888 1.00 97.12 89 PRO A N 1
ATOM 660 C CA . PRO A 1 89 ? -6.978 -6.866 -0.802 1.00 97.12 89 PRO A CA 1
ATOM 661 C C . PRO A 1 89 ? -8.343 -6.736 -1.471 1.00 97.12 89 PRO A C 1
ATOM 663 O O . PRO A 1 89 ? -8.511 -7.007 -2.662 1.00 97.12 89 PRO A O 1
ATOM 666 N N . GLN A 1 90 ? -9.312 -6.306 -0.674 1.00 98.06 90 GLN A N 1
ATOM 667 C CA . GLN A 1 90 ? -10.673 -6.019 -1.081 1.00 98.06 90 GLN A CA 1
ATOM 668 C C . GLN A 1 90 ? -10.768 -4.550 -1.464 1.00 98.06 90 GLN A C 1
ATOM 670 O O . GLN A 1 90 ? -10.292 -3.683 -0.731 1.00 98.06 90 GLN A O 1
ATOM 675 N N . VAL A 1 91 ? -11.400 -4.275 -2.602 1.00 97.12 91 VAL A N 1
ATOM 676 C CA . VAL A 1 91 ? -11.686 -2.912 -3.046 1.00 97.12 91 VAL A CA 1
ATOM 677 C C . VAL A 1 91 ? -13.189 -2.710 -3.086 1.00 97.12 91 VAL A C 1
ATOM 679 O O . VAL A 1 91 ? -13.903 -3.493 -3.713 1.00 97.12 91 VAL A O 1
ATOM 682 N N . PHE A 1 92 ? -13.670 -1.650 -2.447 1.00 98.06 92 PHE A N 1
ATOM 683 C CA . PHE A 1 92 ? -15.086 -1.302 -2.436 1.00 98.06 92 PHE A CA 1
ATOM 684 C C . PHE A 1 92 ? -15.296 0.220 -2.342 1.00 98.06 92 PHE A C 1
ATOM 686 O O . PHE A 1 92 ? -14.372 0.939 -1.962 1.00 98.06 92 PHE A O 1
ATOM 693 N N . PRO A 1 93 ? -16.479 0.747 -2.716 1.00 97.38 93 PRO A N 1
ATOM 694 C CA . PRO A 1 93 ? -16.805 2.161 -2.516 1.00 97.38 93 PRO A CA 1
ATOM 695 C C . PRO A 1 93 ? -16.786 2.536 -1.032 1.00 97.38 93 PRO A C 1
ATOM 697 O O . PRO A 1 93 ? -17.178 1.713 -0.206 1.00 97.38 93 PRO A O 1
ATOM 700 N N . GLY A 1 94 ? -16.397 3.769 -0.696 1.00 95.94 94 GLY A N 1
ATOM 701 C CA . GLY A 1 94 ? -16.460 4.273 0.676 1.00 95.94 94 GLY A CA 1
ATOM 702 C C . GLY A 1 94 ? -17.849 4.077 1.305 1.00 95.94 94 GLY A C 1
ATOM 703 O O . GLY A 1 94 ? -18.852 4.377 0.653 1.00 95.94 94 GLY A O 1
ATOM 704 N N . PRO A 1 95 ? -17.934 3.580 2.555 1.00 95.06 95 PRO A N 1
ATOM 705 C CA . PRO A 1 95 ? -19.212 3.224 3.178 1.00 95.06 95 PRO A CA 1
ATOM 706 C C . PRO A 1 95 ? -20.115 4.431 3.467 1.00 95.06 95 PRO A C 1
ATOM 708 O O . PRO A 1 95 ? -21.323 4.271 3.642 1.00 95.06 95 PRO A O 1
ATOM 711 N N . ASP A 1 96 ? -19.529 5.624 3.594 1.00 96.31 96 ASP A N 1
ATOM 712 C CA . ASP A 1 96 ? -20.228 6.863 3.938 1.00 96.31 96 ASP A CA 1
ATOM 713 C C . ASP A 1 96 ? -19.443 8.069 3.379 1.00 96.31 96 ASP A C 1
ATOM 715 O O . ASP A 1 96 ? -18.761 8.790 4.106 1.00 96.31 96 ASP A O 1
ATOM 719 N N . VAL A 1 97 ? -19.461 8.227 2.047 1.00 96.50 97 VAL A N 1
ATOM 720 C CA . VAL A 1 97 ? -18.644 9.227 1.323 1.00 96.50 97 VAL A CA 1
ATOM 721 C C . VAL A 1 97 ? -18.909 10.652 1.811 1.00 96.50 97 VAL A C 1
ATOM 723 O O . VAL A 1 97 ? -17.968 11.417 1.991 1.00 96.50 97 VAL A O 1
ATOM 726 N N . GLU A 1 98 ? -20.168 10.993 2.093 1.00 97.75 98 GLU A N 1
ATOM 727 C CA . GLU A 1 98 ? -20.533 12.319 2.599 1.00 97.75 98 GLU A CA 1
ATOM 728 C C . GLU A 1 98 ? -19.888 12.598 3.964 1.00 97.75 98 GLU A C 1
ATOM 730 O O . GLU A 1 98 ? -19.284 13.652 4.165 1.00 97.75 98 GLU A O 1
ATOM 735 N N . VAL A 1 99 ? -19.944 11.633 4.890 1.00 98.00 99 VAL A N 1
ATOM 736 C CA . VAL A 1 99 ? -19.267 11.746 6.191 1.00 98.00 99 VAL A CA 1
ATOM 737 C C . VAL A 1 99 ? -17.753 11.849 6.004 1.00 98.00 99 VAL A C 1
ATOM 739 O O . VAL A 1 99 ? -17.110 12.660 6.666 1.00 98.00 99 VAL A O 1
ATOM 742 N N . GLN A 1 100 ? -17.172 11.072 5.088 1.00 97.31 100 GLN A N 1
ATOM 743 C CA . GLN A 1 100 ? -15.744 11.136 4.779 1.00 97.31 100 GLN A CA 1
ATOM 744 C C . GLN A 1 100 ? -15.326 12.530 4.281 1.00 97.31 100 GLN A C 1
ATOM 746 O O . GLN A 1 100 ? -14.326 13.066 4.764 1.00 97.31 100 GLN A O 1
ATOM 751 N N . ASP A 1 101 ? -16.095 13.143 3.380 1.00 96.94 101 ASP A N 1
ATOM 752 C CA . ASP A 1 101 ? -15.820 14.492 2.874 1.00 96.94 101 ASP A CA 1
ATOM 753 C C . ASP A 1 101 ? -15.954 15.555 3.979 1.00 96.94 101 ASP A C 1
ATOM 755 O O . ASP A 1 101 ? -15.088 16.424 4.101 1.00 96.94 101 ASP A O 1
ATOM 759 N N . GLN A 1 102 ? -16.958 15.445 4.859 1.00 98.00 102 GLN A N 1
ATOM 760 C CA . GLN A 1 102 ? -17.115 16.347 6.010 1.00 98.00 102 GLN A CA 1
ATOM 761 C C . GLN A 1 102 ? -15.953 16.238 7.011 1.00 98.00 102 GLN A C 1
ATOM 763 O O . GLN A 1 102 ? -15.492 17.256 7.537 1.00 98.00 102 GLN A O 1
ATOM 768 N N . ILE A 1 103 ? -15.445 15.024 7.268 1.00 97.44 103 ILE A N 1
ATOM 769 C CA . ILE A 1 103 ? -14.246 14.823 8.100 1.00 97.44 103 ILE A CA 1
ATOM 770 C C . ILE A 1 103 ? -13.065 15.573 7.477 1.00 97.44 103 ILE A C 1
ATOM 772 O O . ILE A 1 103 ? -12.385 16.328 8.173 1.00 97.44 103 ILE A O 1
ATOM 776 N N . VAL A 1 104 ? -12.826 15.393 6.174 1.00 96.12 104 VAL A N 1
ATOM 777 C CA . VAL A 1 104 ? -11.706 16.036 5.470 1.00 96.12 104 VAL A CA 1
ATOM 778 C C . VAL A 1 104 ? -11.827 17.548 5.495 1.00 96.12 104 VAL A C 1
ATOM 780 O O . VAL A 1 104 ? -10.853 18.220 5.822 1.00 96.12 104 VAL A O 1
ATOM 783 N N . GLU A 1 105 ? -13.006 18.094 5.201 1.00 96.31 105 GLU A N 1
ATOM 784 C CA . GLU A 1 105 ? -13.229 19.539 5.215 1.00 96.31 105 GLU A CA 1
ATOM 785 C C . GLU A 1 105 ? -12.884 20.143 6.586 1.00 96.31 105 GLU A C 1
ATOM 787 O O . GLU A 1 105 ? -12.157 21.139 6.672 1.00 96.31 105 GLU A O 1
ATOM 792 N N . ARG A 1 106 ? -13.350 19.518 7.675 1.00 96.50 106 ARG A N 1
ATOM 793 C CA . ARG A 1 106 ? -13.071 19.986 9.041 1.00 96.50 106 ARG A CA 1
ATOM 794 C C . ARG A 1 106 ? -11.595 19.860 9.407 1.00 96.50 106 ARG A C 1
ATOM 796 O O . ARG A 1 106 ? -11.045 20.797 9.990 1.00 96.50 106 ARG A O 1
ATOM 803 N N . LEU A 1 107 ? -10.949 18.747 9.052 1.00 94.31 107 LEU A N 1
ATOM 804 C CA . LEU A 1 107 ? -9.516 18.554 9.284 1.00 94.31 107 LEU A CA 1
ATOM 805 C C . LEU A 1 107 ? -8.684 19.587 8.517 1.00 94.31 107 LEU A C 1
ATOM 807 O O . LEU A 1 107 ? -7.829 20.234 9.112 1.00 94.31 107 LEU A O 1
ATOM 811 N N . GLU A 1 108 ? -8.955 19.805 7.228 1.00 93.25 108 GLU A N 1
ATOM 812 C CA . GLU A 1 108 ? -8.231 20.792 6.417 1.00 93.25 108 GLU A CA 1
ATOM 813 C C . GLU A 1 108 ? -8.442 22.220 6.921 1.00 93.25 108 GLU A C 1
ATOM 815 O O . GLU A 1 108 ? -7.496 23.010 6.933 1.00 93.25 108 GLU A O 1
ATOM 820 N N . ARG A 1 109 ? -9.653 22.555 7.384 1.00 93.06 109 ARG A N 1
ATOM 821 C CA . ARG A 1 109 ? -9.936 23.853 8.004 1.00 93.06 109 ARG A CA 1
ATOM 822 C C . ARG A 1 109 ? -9.092 24.055 9.262 1.00 93.06 109 ARG A C 1
ATOM 824 O O . ARG A 1 109 ? -8.461 25.098 9.395 1.00 93.06 109 ARG A O 1
ATOM 831 N N . LYS A 1 110 ? -9.039 23.061 10.155 1.00 91.69 110 LYS A N 1
ATOM 832 C CA . LYS A 1 110 ? -8.216 23.116 11.376 1.00 91.69 110 LYS A CA 1
ATOM 833 C C . LYS A 1 110 ? -6.726 23.196 11.056 1.00 91.69 110 LYS A C 1
ATOM 835 O O . LYS A 1 110 ? -6.055 24.074 11.582 1.00 91.69 110 LYS A O 1
ATOM 840 N N . ILE A 1 111 ? -6.235 22.367 10.131 1.00 88.81 111 ILE A N 1
ATOM 841 C CA . ILE A 1 111 ? -4.845 22.423 9.656 1.00 88.81 111 ILE A CA 1
ATOM 842 C C . ILE A 1 111 ? -4.529 23.824 9.132 1.00 88.81 111 ILE A C 1
ATOM 844 O O . ILE A 1 111 ? -3.521 24.391 9.522 1.00 88.81 111 ILE A O 1
ATOM 848 N N . THR A 1 112 ? -5.394 24.414 8.303 1.00 88.38 112 THR A N 1
ATOM 849 C CA . THR A 1 112 ? -5.183 25.762 7.745 1.00 88.38 112 THR A CA 1
ATOM 850 C C . THR A 1 112 ? -5.130 26.839 8.831 1.00 88.38 112 THR A C 1
ATOM 852 O O . THR A 1 112 ? -4.317 27.754 8.738 1.00 88.38 112 THR A O 1
ATOM 855 N N . LEU A 1 113 ? -5.972 26.731 9.863 1.00 87.88 113 LEU A N 1
ATOM 856 C CA . LEU A 1 113 ? -5.984 27.661 10.997 1.00 87.88 113 LEU A CA 1
ATOM 857 C C . LEU A 1 113 ? -4.746 27.511 11.895 1.00 87.88 113 LEU A C 1
ATOM 859 O O . LEU A 1 113 ? -4.224 28.511 12.379 1.00 87.88 113 LEU A O 1
ATOM 863 N N . GLU A 1 114 ? -4.273 26.282 12.116 1.00 84.75 114 GLU A N 1
ATOM 864 C CA . GLU A 1 114 ? -3.094 25.994 12.946 1.00 84.75 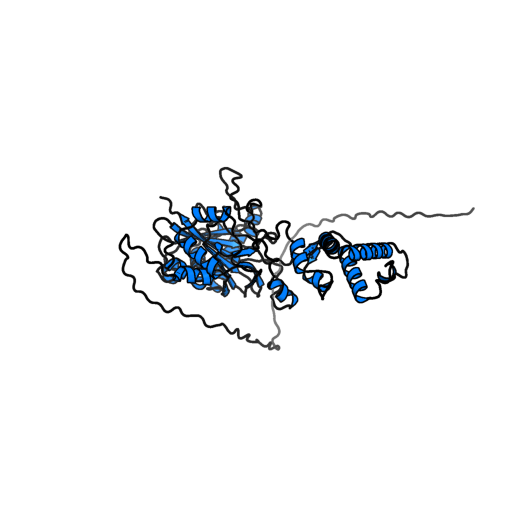114 GLU A CA 1
ATOM 865 C C . GLU A 1 114 ? -1.765 26.230 12.220 1.00 84.75 114 GLU A C 1
ATOM 867 O O . GLU A 1 114 ? -0.754 26.522 12.856 1.00 84.75 114 GLU A O 1
ATOM 872 N N . ALA A 1 115 ? -1.756 26.124 10.893 1.00 78.75 115 ALA A N 1
ATOM 873 C CA . ALA A 1 115 ? -0.589 26.246 10.025 1.00 78.75 115 ALA A CA 1
ATOM 874 C C . ALA A 1 115 ? -0.073 27.691 9.855 1.00 78.75 115 ALA A C 1
ATOM 876 O O . ALA A 1 115 ? 0.468 28.013 8.796 1.00 78.75 115 ALA A O 1
ATOM 877 N N . GLY A 1 116 ? -0.212 28.552 10.875 1.00 70.25 116 GLY A N 1
ATOM 878 C CA . GLY A 1 116 ? 0.395 29.891 10.929 1.00 70.25 116 GLY A CA 1
ATOM 879 C C . GLY A 1 116 ? 1.895 29.897 10.567 1.00 70.25 116 GLY A C 1
ATOM 880 O O . GLY A 1 116 ? 2.500 28.841 10.419 1.00 70.25 116 GLY A O 1
ATOM 881 N N . SER A 1 117 ? 2.496 31.084 10.407 1.00 60.53 117 SER A N 1
ATOM 882 C CA . SER A 1 117 ? 3.728 31.377 9.631 1.00 60.53 117 SER A CA 1
ATOM 883 C C . SER A 1 117 ? 5.046 30.647 9.971 1.00 60.53 117 SER A C 1
ATOM 885 O O . SER A 1 117 ? 6.083 31.033 9.439 1.00 60.53 117 SER A O 1
ATOM 887 N N . ASP A 1 118 ? 5.043 29.606 10.797 1.00 67.81 118 ASP A N 1
ATOM 888 C CA . ASP A 1 118 ? 6.233 28.899 11.265 1.00 67.81 118 ASP A CA 1
ATOM 889 C C . ASP A 1 118 ? 6.294 27.420 10.851 1.00 67.81 118 ASP A C 1
ATOM 891 O O . ASP A 1 118 ? 5.338 26.793 10.39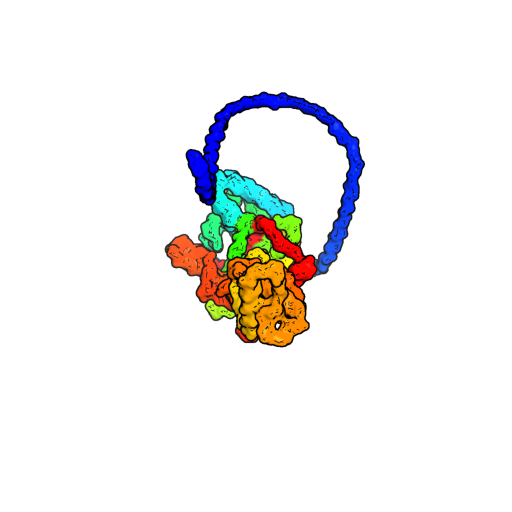0 1.00 67.81 118 ASP A O 1
ATOM 895 N N . GLN A 1 119 ? 7.482 26.856 11.069 1.00 65.75 119 GLN A N 1
ATOM 896 C CA . GLN A 1 119 ? 7.951 25.501 10.768 1.00 65.75 119 GLN A CA 1
ATOM 897 C C . GLN A 1 119 ? 6.977 24.358 11.138 1.00 65.75 119 GLN A C 1
ATOM 899 O O . GLN A 1 119 ? 6.981 23.318 10.476 1.00 65.75 119 GLN A O 1
ATOM 904 N N . GLU A 1 120 ? 6.103 24.537 12.133 1.00 68.50 120 GLU A N 1
ATOM 905 C CA . GLU A 1 120 ? 5.054 23.573 12.516 1.00 68.50 120 GLU A CA 1
ATOM 906 C C . GLU A 1 120 ? 4.016 23.334 11.404 1.00 68.50 120 GLU A C 1
ATOM 908 O O . GLU A 1 120 ? 3.511 22.218 11.252 1.00 68.50 120 GLU A O 1
ATOM 913 N N . SER A 1 121 ? 3.781 24.333 10.548 1.00 69.56 121 SER A N 1
ATOM 914 C CA . SER A 1 121 ? 2.942 24.218 9.351 1.00 69.56 121 SER A CA 1
ATOM 915 C C . SER A 1 121 ? 3.426 23.102 8.420 1.00 69.56 121 SER A C 1
ATOM 917 O O . SER A 1 121 ? 2.624 22.327 7.894 1.00 69.56 121 SER A O 1
ATOM 919 N N . SER A 1 122 ? 4.748 22.937 8.275 1.00 71.06 122 SER A N 1
ATOM 920 C CA . SER A 1 122 ? 5.324 21.913 7.395 1.00 71.06 122 SER A CA 1
ATOM 921 C C . SER A 1 122 ? 5.024 20.487 7.877 1.00 71.06 122 SER A C 1
ATOM 923 O O . SER A 1 122 ? 4.688 19.628 7.061 1.00 71.06 122 SER A O 1
ATOM 925 N N . LYS A 1 123 ? 5.043 20.241 9.195 1.00 72.56 123 LYS A N 1
ATOM 926 C CA . LYS A 1 123 ? 4.751 18.918 9.773 1.00 72.56 123 LYS A CA 1
ATOM 927 C C . LYS A 1 123 ? 3.288 18.524 9.585 1.00 72.56 123 LYS A C 1
ATOM 929 O O . LYS A 1 123 ? 3.019 17.402 9.171 1.00 72.56 123 LYS A O 1
ATOM 934 N N . LEU A 1 124 ? 2.353 19.446 9.822 1.00 74.44 124 LEU A N 1
ATOM 935 C CA . LEU A 1 124 ? 0.921 19.198 9.599 1.00 74.44 124 LEU A CA 1
ATOM 936 C C . LEU A 1 124 ? 0.591 19.035 8.105 1.00 74.44 124 LEU A C 1
ATOM 938 O O . LEU A 1 124 ? -0.292 18.261 7.731 1.00 74.44 124 LEU A O 1
ATOM 942 N N . THR A 1 125 ? 1.324 19.747 7.245 1.00 73.69 125 THR A N 1
ATOM 943 C CA . THR A 1 125 ? 1.104 19.771 5.792 1.00 73.69 125 THR A CA 1
ATOM 944 C C . THR A 1 125 ? 1.606 18.504 5.101 1.00 73.69 125 THR A C 1
ATOM 946 O O . THR A 1 125 ? 0.919 18.001 4.211 1.00 73.69 125 THR A O 1
ATOM 949 N N . PHE A 1 126 ? 2.773 17.988 5.493 1.00 70.75 126 PHE A N 1
ATOM 950 C CA . PHE A 1 126 ? 3.444 16.879 4.799 1.00 70.75 126 PHE A CA 1
ATOM 951 C C . PHE A 1 126 ? 3.514 15.582 5.619 1.00 70.75 126 PHE A C 1
ATOM 953 O O . PHE A 1 126 ? 4.030 14.578 5.133 1.00 70.75 126 PHE A O 1
ATOM 960 N N . GLY A 1 127 ? 3.005 15.593 6.853 1.00 75.06 127 GLY A N 1
ATOM 961 C CA . GLY A 1 127 ? 3.093 14.474 7.781 1.00 75.06 127 GLY A CA 1
ATOM 962 C C . GLY A 1 127 ? 1.872 13.556 7.820 1.00 75.06 127 GLY A C 1
ATOM 963 O O . GLY A 1 127 ? 0.795 13.831 7.283 1.00 75.06 127 GLY A O 1
ATOM 964 N N . ILE A 1 128 ? 2.075 12.442 8.520 1.00 85.19 128 ILE A N 1
ATOM 965 C CA . ILE A 1 128 ? 1.030 11.525 8.965 1.00 85.19 128 ILE A CA 1
ATOM 966 C C . ILE A 1 128 ? 0.426 12.123 10.230 1.00 85.19 128 ILE A C 1
ATOM 968 O O . ILE A 1 128 ? 1.129 12.295 11.229 1.00 85.19 128 ILE A O 1
ATOM 972 N N . ASN A 1 129 ? -0.868 12.428 10.196 1.00 88.94 129 ASN A N 1
ATOM 973 C CA . ASN A 1 129 ? -1.560 12.970 11.356 1.00 88.94 129 ASN A CA 1
ATOM 974 C C . ASN A 1 129 ? -2.324 11.850 12.064 1.00 88.94 129 ASN A C 1
ATOM 976 O O . ASN A 1 129 ? -3.263 11.291 11.496 1.00 88.94 129 ASN A O 1
ATOM 980 N N . GLY A 1 130 ? -1.932 11.515 13.293 1.00 91.38 130 GLY A N 1
ATOM 981 C CA . GLY A 1 130 ? -2.743 10.662 14.158 1.00 91.38 130 GLY A CA 1
ATOM 982 C C . GLY A 1 130 ? -4.044 11.378 14.520 1.00 91.38 130 GLY A C 1
ATOM 983 O O . GLY A 1 130 ? -3.997 12.555 14.865 1.00 91.38 130 GLY A O 1
ATOM 984 N N . LEU A 1 131 ? -5.183 10.689 14.398 1.00 93.50 131 LEU A N 1
ATOM 985 C CA . LEU A 1 131 ? -6.510 11.209 14.765 1.00 93.50 131 LEU A CA 1
ATOM 986 C C . LEU A 1 131 ? -7.072 10.590 16.052 1.00 93.50 131 LEU A C 1
ATOM 988 O O . LEU A 1 131 ? -8.061 11.084 16.582 1.00 93.50 131 LEU A O 1
ATOM 992 N N . GLY A 1 132 ? -6.471 9.506 16.541 1.00 94.19 132 GLY A N 1
ATOM 993 C CA . GLY A 1 132 ? -6.865 8.818 17.768 1.00 94.19 132 GLY A CA 1
ATOM 994 C C . GLY A 1 132 ? -6.953 7.314 17.566 1.00 94.19 132 GLY A C 1
ATOM 995 O O . GLY A 1 132 ? -6.586 6.782 16.514 1.00 94.19 132 GLY A O 1
ATOM 996 N N . GLY A 1 133 ? -7.477 6.639 18.581 1.00 95.12 133 GLY A N 1
ATOM 997 C CA . GLY A 1 133 ? -7.814 5.225 18.535 1.00 95.12 133 GLY A CA 1
ATOM 998 C C . GLY A 1 133 ? -9.254 4.955 18.939 1.00 95.12 133 GLY A C 1
ATOM 999 O O . GLY A 1 133 ? -9.849 5.714 19.696 1.00 95.12 133 GLY A O 1
ATOM 1000 N N . ILE A 1 134 ? -9.820 3.852 18.464 1.00 96.75 134 ILE A N 1
ATOM 1001 C CA . ILE A 1 134 ? -11.090 3.312 18.956 1.00 96.75 134 ILE A CA 1
ATOM 1002 C C . ILE A 1 134 ? -10.769 2.014 19.686 1.00 96.75 134 ILE A C 1
ATOM 1004 O O . ILE A 1 134 ? -10.189 1.101 19.098 1.00 96.75 134 ILE A O 1
ATOM 1008 N N . VAL A 1 135 ? -11.131 1.926 20.963 1.00 95.88 135 VAL A N 1
ATOM 1009 C CA . VAL A 1 135 ? -10.867 0.731 21.772 1.00 95.88 135 VAL A CA 1
ATOM 1010 C C . VAL A 1 135 ? -12.114 -0.142 21.821 1.00 95.88 135 VAL A C 1
ATOM 1012 O O . VAL A 1 135 ? -13.183 0.296 22.246 1.00 95.88 135 VAL A O 1
ATOM 1015 N N . LEU A 1 136 ? -11.968 -1.392 21.392 1.00 95.06 136 LEU A N 1
ATOM 1016 C CA . LEU A 1 136 ? -12.989 -2.427 21.492 1.00 95.06 136 LEU A CA 1
ATOM 1017 C C . LEU A 1 136 ? -12.612 -3.340 22.664 1.00 95.06 136 LEU A C 1
ATOM 1019 O O . LEU A 1 136 ? -11.772 -4.232 22.532 1.00 95.06 136 LEU A O 1
ATOM 1023 N N . HIS A 1 137 ? -13.181 -3.046 23.836 1.00 82.56 137 HIS A N 1
ATOM 1024 C CA . HIS A 1 137 ? -12.902 -3.774 25.081 1.00 82.56 137 HIS A CA 1
ATOM 1025 C C . HIS A 1 137 ? -13.547 -5.156 25.127 1.00 82.56 137 HIS A C 1
ATOM 1027 O O . HIS A 1 137 ? -12.973 -6.075 25.709 1.00 82.56 137 HIS A O 1
ATOM 1033 N N . ASP A 1 138 ? -14.710 -5.272 24.495 1.00 84.62 138 ASP A N 1
ATOM 1034 C CA . ASP A 1 138 ? -15.508 -6.481 24.457 1.00 84.62 138 ASP A CA 1
ATOM 1035 C C . ASP A 1 138 ? -15.672 -6.949 23.019 1.00 84.62 138 ASP A C 1
ATOM 1037 O O . ASP A 1 138 ? -15.522 -6.194 22.049 1.00 84.62 138 ASP A O 1
ATOM 1041 N N . LYS A 1 139 ? -16.037 -8.220 22.900 1.00 86.44 139 LYS A N 1
ATOM 1042 C CA . LYS A 1 139 ? -16.417 -8.829 21.639 1.00 86.44 139 LYS A CA 1
ATOM 1043 C C . LYS A 1 139 ? -17.484 -7.969 20.936 1.00 86.44 139 LYS A C 1
ATOM 1045 O O . LYS A 1 139 ? -18.500 -7.641 21.557 1.00 86.44 139 LYS A O 1
ATOM 1050 N N . PRO A 1 140 ? -17.306 -7.600 19.652 1.00 88.44 140 PRO A N 1
ATOM 1051 C CA . PRO A 1 140 ? -18.190 -6.656 18.975 1.00 88.44 140 PRO A CA 1
ATOM 1052 C C . PRO A 1 140 ? -19.501 -7.320 18.520 1.00 88.44 140 PRO A C 1
ATOM 1054 O O . PRO A 1 140 ? -19.900 -7.178 17.371 1.00 88.44 140 PRO A O 1
ATOM 1057 N N . ASP A 1 141 ? -20.187 -8.058 19.396 1.00 89.50 141 ASP A N 1
ATOM 1058 C CA . ASP A 1 141 ? -21.393 -8.844 19.083 1.00 89.50 141 ASP A CA 1
ATOM 1059 C C . ASP A 1 141 ? -22.606 -7.976 18.700 1.00 89.50 141 ASP A C 1
ATOM 1061 O O . ASP A 1 141 ? -23.562 -8.457 18.085 1.00 89.50 141 ASP A O 1
ATOM 1065 N N . ALA A 1 142 ? -22.565 -6.683 19.026 1.00 89.00 142 ALA A N 1
ATOM 1066 C CA . ALA A 1 142 ? -23.571 -5.719 18.610 1.00 89.00 142 ALA A CA 1
ATOM 1067 C C . ALA A 1 142 ? -23.490 -5.405 17.101 1.00 89.00 142 ALA A C 1
ATOM 1069 O O . ALA A 1 142 ? -22.457 -5.585 16.447 1.00 89.00 142 ALA A O 1
ATOM 1070 N N . ASP A 1 143 ? -24.595 -4.915 16.535 1.00 94.94 143 ASP A N 1
ATOM 1071 C CA . ASP A 1 143 ? -24.600 -4.341 15.186 1.00 94.94 143 ASP A CA 1
ATOM 1072 C C . ASP A 1 143 ? -23.727 -3.074 15.117 1.00 94.94 143 ASP A C 1
ATOM 1074 O O . ASP A 1 143 ? -23.433 -2.450 16.142 1.00 94.94 143 ASP A O 1
ATOM 1078 N N . VAL A 1 144 ? -23.303 -2.690 13.907 1.00 96.31 144 VAL A N 1
ATOM 1079 C CA . VAL A 1 144 ? -22.366 -1.571 13.726 1.00 96.31 144 VAL A CA 1
ATOM 1080 C C . VAL A 1 144 ? -22.908 -0.249 14.270 1.00 96.31 144 VAL A C 1
ATOM 1082 O O . VAL A 1 144 ? -22.143 0.519 14.841 1.00 96.31 144 VAL A O 1
ATOM 1085 N N . GLU A 1 145 ? -24.212 0.020 14.170 1.00 96.94 145 GLU A N 1
ATOM 1086 C CA . GLU A 1 145 ? -24.785 1.292 14.624 1.00 96.94 145 GLU A CA 1
ATOM 1087 C C . GLU A 1 145 ? -24.792 1.363 16.155 1.00 96.94 145 GLU A C 1
ATOM 1089 O O . GLU A 1 145 ? -24.513 2.412 16.740 1.00 96.94 145 GLU A O 1
ATOM 1094 N N . THR A 1 146 ? -25.045 0.238 16.824 1.00 96.06 146 THR A N 1
ATOM 1095 C CA . THR A 1 146 ? -24.881 0.129 18.277 1.00 96.06 146 THR A CA 1
ATOM 1096 C C . THR A 1 146 ? -23.417 0.288 18.696 1.00 96.06 146 THR A C 1
ATOM 1098 O O . THR A 1 146 ? -23.153 0.978 19.683 1.00 96.06 146 THR A O 1
ATOM 1101 N N . LEU A 1 147 ? -22.464 -0.298 17.960 1.00 95.94 147 LEU A N 1
ATOM 1102 C CA . LEU A 1 147 ? -21.030 -0.112 18.224 1.00 95.94 147 LEU A CA 1
ATOM 1103 C C . LEU A 1 147 ? -20.625 1.356 18.066 1.00 95.94 147 LEU A C 1
ATOM 1105 O O . LEU A 1 147 ? -20.041 1.916 18.986 1.00 95.94 147 LEU A O 1
ATOM 1109 N N . ILE A 1 148 ? -21.026 2.013 16.974 1.00 96.75 148 ILE A N 1
ATOM 1110 C CA . ILE A 1 148 ? -20.752 3.436 16.720 1.00 96.75 148 ILE A CA 1
ATOM 1111 C C . ILE A 1 148 ? -21.221 4.316 17.880 1.00 96.75 148 ILE A C 1
ATOM 1113 O O . ILE A 1 148 ? -20.488 5.203 18.302 1.00 96.75 148 ILE A O 1
ATOM 1117 N N . LYS A 1 149 ? -22.415 4.062 18.431 1.00 96.19 149 LYS A N 1
ATOM 1118 C CA . LYS A 1 149 ? -22.959 4.840 19.558 1.00 96.19 149 LYS A CA 1
ATOM 1119 C C . LYS A 1 149 ? -22.196 4.646 20.870 1.00 96.19 149 LYS A C 1
ATOM 1121 O O . LYS A 1 149 ? -22.244 5.523 21.726 1.00 96.19 149 LYS A O 1
ATOM 1126 N N . ARG A 1 150 ? -21.568 3.484 21.063 1.00 95.75 150 ARG A N 1
ATOM 1127 C CA . ARG A 1 150 ? -20.850 3.122 22.299 1.00 95.75 150 ARG A CA 1
ATOM 1128 C C . ARG A 1 150 ? -19.360 3.431 22.222 1.00 95.75 150 ARG A C 1
ATOM 1130 O O . ARG A 1 150 ? -18.720 3.601 23.254 1.00 95.75 150 ARG A O 1
ATOM 1137 N N . SER A 1 151 ? -18.815 3.474 21.015 1.00 96.12 151 SER A N 1
ATOM 1138 C CA . SER A 1 151 ? -17.412 3.750 20.762 1.00 96.12 151 SER A CA 1
ATOM 1139 C C . SER A 1 151 ? -17.114 5.243 20.816 1.00 96.12 151 SER A C 1
ATOM 1141 O O . SER A 1 151 ? -17.925 6.088 20.445 1.00 96.12 151 SER A O 1
ATOM 1143 N N . GLN A 1 152 ? -15.900 5.562 21.248 1.00 95.94 152 GLN A N 1
ATOM 1144 C CA . GLN A 1 152 ? -15.356 6.912 21.236 1.00 95.94 152 GLN A CA 1
ATOM 1145 C C . GLN A 1 152 ? -13.960 6.870 20.625 1.00 95.94 152 GLN A C 1
ATOM 1147 O O . GLN A 1 152 ? -13.247 5.873 20.752 1.00 95.94 152 GLN A O 1
ATOM 1152 N N . LEU A 1 153 ? -13.579 7.961 19.967 1.00 95.88 153 LEU A N 1
ATOM 1153 C CA . LEU A 1 153 ? -12.207 8.176 19.529 1.00 95.88 153 LEU A CA 1
ATOM 1154 C C . LEU A 1 153 ? -11.416 8.700 20.726 1.00 95.88 153 LEU A C 1
ATOM 1156 O O . LEU A 1 153 ? -11.761 9.766 21.224 1.00 95.88 153 LEU A O 1
ATOM 1160 N N . VAL A 1 154 ? -10.413 7.975 21.205 1.00 94.12 154 VAL A N 1
ATOM 1161 C CA . VAL A 1 154 ? -9.606 8.306 22.392 1.00 94.12 154 VAL A CA 1
ATOM 1162 C C . VAL A 1 154 ? -8.157 8.608 22.012 1.00 94.12 154 VAL A C 1
ATOM 1164 O O . VAL A 1 154 ? -7.711 8.269 20.915 1.00 94.12 154 VAL A O 1
ATOM 1167 N N . GLU A 1 155 ? -7.421 9.252 22.916 1.00 91.88 155 GLU A N 1
ATOM 1168 C CA . GLU A 1 155 ? -5.964 9.337 22.804 1.00 91.88 155 GLU A CA 1
ATOM 1169 C C . GLU A 1 155 ? -5.360 7.971 23.130 1.00 91.88 155 GLU A C 1
ATOM 1171 O O . GLU A 1 155 ? -5.880 7.245 23.978 1.00 91.88 155 GLU A O 1
ATOM 1176 N N . LEU A 1 156 ? -4.297 7.604 22.421 1.00 88.31 156 LEU A N 1
ATOM 1177 C CA . LEU A 1 156 ? -3.562 6.373 22.671 1.00 88.31 156 LEU A CA 1
ATOM 1178 C C . LEU A 1 156 ? -2.227 6.732 23.311 1.00 88.31 156 LEU A C 1
ATOM 1180 O O . LEU A 1 156 ? -1.479 7.520 22.737 1.00 88.31 156 LEU A O 1
ATOM 1184 N N . ASP A 1 157 ? -1.934 6.124 24.459 1.00 82.06 157 ASP A N 1
ATOM 1185 C CA . ASP A 1 157 ? -0.654 6.305 25.157 1.00 82.06 157 ASP A CA 1
ATOM 1186 C C . ASP A 1 157 ? 0.521 5.674 24.387 1.00 82.06 157 ASP A C 1
ATOM 1188 O O . ASP A 1 157 ? 1.652 6.133 24.493 1.00 82.06 157 ASP A O 1
ATOM 1192 N N . ASP A 1 158 ? 0.239 4.632 23.597 1.00 77.06 158 ASP A N 1
ATOM 1193 C CA . ASP A 1 158 ? 1.209 3.847 22.819 1.00 77.06 158 ASP A CA 1
ATOM 1194 C C . ASP A 1 158 ? 0.689 3.598 21.391 1.00 77.06 158 ASP A C 1
ATOM 1196 O O . ASP A 1 158 ? 0.510 2.466 20.922 1.00 77.06 158 ASP A O 1
ATOM 1200 N N . GLY A 1 159 ? 0.311 4.688 20.722 1.00 72.19 159 GLY A N 1
ATOM 1201 C CA . GLY A 1 159 ? -0.065 4.624 19.316 1.00 72.19 159 GLY A CA 1
ATOM 1202 C C . GLY A 1 159 ? 1.168 4.500 18.425 1.00 72.19 159 GLY A C 1
ATOM 1203 O O . GLY A 1 159 ? 2.242 5.019 18.725 1.00 72.19 159 GLY A O 1
ATOM 1204 N N . ALA A 1 160 ? 1.021 3.826 17.288 1.00 70.00 160 ALA A N 1
ATOM 1205 C CA . ALA A 1 160 ? 2.158 3.492 16.434 1.00 70.00 160 ALA A CA 1
ATOM 1206 C C . ALA A 1 160 ? 2.723 4.697 15.642 1.00 70.00 160 ALA A C 1
ATOM 1208 O O . ALA A 1 160 ? 3.668 4.556 14.863 1.00 70.00 160 ALA A O 1
ATOM 1209 N N . VAL A 1 161 ? 2.167 5.898 15.836 1.00 66.25 161 VAL A N 1
ATOM 1210 C CA . VAL A 1 161 ? 2.701 7.165 15.323 1.00 66.25 161 VAL A CA 1
ATOM 1211 C C . VAL A 1 161 ? 2.847 8.128 16.497 1.00 66.25 161 VAL A C 1
ATOM 1213 O O . VAL A 1 161 ? 1.856 8.621 17.008 1.00 66.25 161 VAL A O 1
ATOM 1216 N N . SER A 1 162 ? 4.077 8.470 16.875 1.00 60.78 162 SER A N 1
ATOM 1217 C CA . SER A 1 162 ? 4.406 9.292 18.056 1.00 60.78 162 SER A CA 1
ATOM 1218 C C . SER A 1 162 ? 3.857 10.734 18.062 1.00 60.78 162 SER A C 1
ATOM 1220 O O . SER A 1 162 ? 4.014 11.464 19.043 1.00 60.78 162 SER A O 1
ATOM 1222 N N . ASN A 1 163 ? 3.192 11.173 16.989 1.00 60.12 163 ASN A N 1
ATOM 1223 C CA . ASN A 1 163 ? 2.538 12.477 16.932 1.00 60.12 163 ASN A CA 1
ATOM 1224 C C . ASN A 1 163 ? 1.199 12.422 17.682 1.00 60.12 163 ASN A C 1
ATOM 1226 O O . ASN A 1 163 ? 0.283 11.736 17.233 1.00 60.12 163 ASN A O 1
ATOM 1230 N N . ARG A 1 164 ? 1.079 13.190 18.780 1.00 60.38 164 ARG A N 1
ATOM 1231 C CA . ARG A 1 164 ? -0.119 13.291 19.644 1.00 60.38 164 ARG A CA 1
ATOM 1232 C C . ARG A 1 164 ? -1.428 13.199 18.854 1.00 60.38 164 ARG A C 1
ATOM 1234 O O . ARG A 1 164 ? -1.816 14.136 18.151 1.00 60.38 164 ARG A O 1
ATOM 1241 N N . HIS A 1 165 ? -2.100 12.061 19.009 1.00 62.44 165 HIS A N 1
ATOM 1242 C CA . HIS A 1 165 ? -3.178 11.599 18.142 1.00 62.44 165 HIS A CA 1
ATOM 1243 C C . HIS A 1 165 ? -4.457 12.442 18.201 1.00 62.44 165 HIS A C 1
ATOM 1245 O O . HIS A 1 165 ? -5.309 12.282 17.344 1.00 62.44 165 HIS A O 1
ATOM 1251 N N . LEU A 1 166 ? -4.626 13.350 19.164 1.00 71.56 166 LEU A N 1
ATOM 1252 C CA . LEU A 1 166 ? -5.841 14.165 19.256 1.00 71.56 166 LEU A CA 1
ATOM 1253 C C . LEU A 1 166 ? -5.654 15.633 18.879 1.00 71.56 166 LEU A C 1
ATOM 1255 O O . LEU A 1 166 ? -6.619 16.381 18.973 1.00 71.56 166 LEU A O 1
ATOM 1259 N N . ARG A 1 167 ? -4.475 16.083 18.424 1.00 78.12 167 ARG A N 1
ATOM 1260 C CA . ARG A 1 167 ? -4.270 17.519 18.142 1.00 78.12 167 ARG A CA 1
ATOM 1261 C C . ARG A 1 167 ? -5.287 18.063 17.131 1.00 78.12 167 ARG A C 1
ATOM 1263 O O . ARG A 1 167 ? -5.934 19.068 17.399 1.00 78.12 167 ARG A O 1
ATOM 1270 N N . LEU A 1 168 ? -5.485 17.361 16.012 1.00 83.06 168 LEU A N 1
ATOM 1271 C CA . LEU A 1 168 ? -6.401 17.808 14.955 1.00 83.06 168 LEU A CA 1
ATOM 1272 C C . LEU A 1 168 ? -7.878 17.563 15.267 1.00 83.06 168 LEU A C 1
ATOM 1274 O O . LEU A 1 168 ? -8.742 18.245 14.721 1.00 83.06 168 LEU A O 1
ATOM 1278 N N . THR A 1 169 ? -8.204 16.594 16.118 1.00 87.56 169 THR A N 1
ATOM 1279 C CA . THR A 1 169 ? -9.599 16.329 16.491 1.00 87.56 169 THR A CA 1
ATOM 1280 C C . THR A 1 169 ? -10.029 17.171 17.691 1.00 87.56 169 THR A C 1
ATOM 1282 O O . THR A 1 169 ? -11.173 17.613 17.741 1.00 87.56 169 THR A O 1
ATOM 1285 N N . GLY A 1 170 ? -9.104 17.453 18.612 1.00 83.75 170 GLY A N 1
ATOM 1286 C CA . GLY A 1 170 ? -9.282 18.243 19.828 1.00 83.75 170 GLY A CA 1
ATOM 1287 C C . GLY A 1 170 ? -10.585 17.932 20.564 1.00 83.75 170 GLY A C 1
ATOM 1288 O O . GLY A 1 170 ? -10.995 16.773 20.700 1.00 83.75 170 GLY A O 1
ATOM 1289 N N . ASP A 1 171 ? -11.266 19.006 20.954 1.00 87.75 171 ASP A N 1
ATOM 1290 C CA . ASP A 1 171 ? -12.579 18.990 21.602 1.00 87.75 171 ASP A CA 1
ATOM 1291 C C . ASP A 1 171 ? -13.740 19.105 20.598 1.00 87.75 171 ASP A C 1
ATOM 1293 O O . ASP A 1 171 ? -14.785 19.648 20.937 1.00 87.75 171 ASP A O 1
ATOM 1297 N N . ASP A 1 172 ? -13.581 18.651 19.345 1.00 95.38 172 ASP A N 1
ATOM 1298 C CA . ASP A 1 172 ? -14.682 18.588 18.369 1.00 95.38 172 ASP A CA 1
ATOM 1299 C C . ASP A 1 172 ? -15.390 17.217 18.470 1.00 95.38 172 ASP A C 1
ATOM 1301 O O . ASP A 1 172 ? -14.958 16.246 17.830 1.00 95.38 172 ASP A O 1
ATOM 1305 N N . PRO A 1 173 ? -16.452 17.077 19.296 1.00 95.94 173 PRO A N 1
ATOM 1306 C CA . PRO A 1 173 ? -17.114 15.792 19.513 1.00 95.94 173 PRO A CA 1
ATOM 1307 C C . PRO A 1 173 ? -17.798 15.269 18.249 1.00 95.94 173 PRO A C 1
ATOM 1309 O O . PRO A 1 173 ? -17.902 14.058 18.063 1.00 95.94 173 PRO A O 1
ATOM 1312 N N . GLU A 1 174 ? -18.246 16.163 17.369 1.00 97.38 174 GLU A N 1
ATOM 1313 C CA . GLU A 1 174 ? -18.929 15.791 16.136 1.00 97.38 174 GLU A CA 1
ATOM 1314 C C . GLU A 1 174 ? -17.936 15.213 15.124 1.00 97.38 174 GLU A C 1
ATOM 1316 O O . GLU A 1 174 ? -18.177 14.138 14.576 1.00 97.38 174 GLU A O 1
ATOM 1321 N N . LEU A 1 175 ? -16.769 15.846 14.948 1.00 97.31 175 LEU A N 1
ATOM 1322 C CA . LEU A 1 175 ? -15.685 15.297 14.130 1.00 97.31 175 LEU A CA 1
ATOM 1323 C C . LEU A 1 175 ? -15.230 13.924 14.641 1.00 97.31 175 LEU A C 1
ATOM 1325 O O . LEU A 1 175 ? -15.079 12.991 13.851 1.00 97.31 175 LEU A O 1
ATOM 1329 N N . ARG A 1 176 ? -15.066 13.765 15.962 1.00 97.00 176 ARG A N 1
ATOM 1330 C CA . ARG A 1 176 ? -14.709 12.473 16.577 1.00 97.00 176 ARG A CA 1
ATOM 1331 C C . ARG A 1 176 ? -15.770 11.405 16.302 1.00 97.00 176 ARG A C 1
ATOM 1333 O O . ARG A 1 176 ? -15.416 10.291 15.918 1.00 97.00 176 ARG A O 1
ATOM 1340 N N . ALA A 1 177 ? -17.054 11.738 16.434 1.00 97.62 177 ALA A N 1
ATOM 1341 C CA . ALA A 1 177 ? -18.154 10.821 16.135 1.00 97.62 177 ALA A CA 1
ATOM 1342 C C . ALA A 1 177 ? -18.198 10.420 14.649 1.00 97.62 177 ALA A C 1
ATOM 1344 O O . ALA A 1 177 ? -18.399 9.244 14.333 1.00 97.62 177 ALA A O 1
ATOM 1345 N N . MET A 1 178 ? -17.951 11.363 13.734 1.00 98.31 178 MET A N 1
ATOM 1346 C CA . MET A 1 178 ? -17.847 11.078 12.300 1.00 98.31 178 MET A CA 1
ATOM 1347 C C . MET A 1 178 ? -16.690 10.121 11.991 1.00 98.31 178 MET A C 1
ATOM 1349 O O . MET A 1 178 ? -16.879 9.157 11.248 1.00 98.31 178 MET A O 1
ATOM 1353 N N . ILE A 1 179 ? -15.516 10.327 12.600 1.00 97.81 179 ILE A N 1
ATOM 1354 C CA . ILE A 1 179 ? -14.355 9.437 12.436 1.00 97.81 179 ILE A CA 1
ATOM 1355 C C . ILE A 1 179 ? -14.678 8.018 12.926 1.00 97.81 179 ILE A C 1
ATOM 1357 O O . ILE A 1 179 ? -14.396 7.053 12.211 1.00 97.81 179 ILE A O 1
ATOM 1361 N N . VAL A 1 180 ? -15.314 7.876 14.097 1.00 97.88 180 VAL A N 1
ATOM 1362 C CA . VAL A 1 180 ? -15.767 6.571 14.619 1.00 97.88 180 VAL A CA 1
ATOM 1363 C C . VAL A 1 180 ? -16.725 5.894 13.639 1.00 97.88 180 VAL A C 1
ATOM 1365 O O . VAL A 1 180 ? -16.517 4.733 13.281 1.00 97.88 180 VAL A O 1
ATOM 1368 N N . ARG A 1 181 ? -17.739 6.625 13.156 1.00 98.00 181 ARG A N 1
ATOM 1369 C CA . ARG A 1 181 ? -18.726 6.125 12.187 1.00 98.00 181 ARG A CA 1
ATOM 1370 C C . ARG A 1 181 ? -18.066 5.631 10.903 1.00 98.00 181 ARG A C 1
ATOM 1372 O O . ARG A 1 181 ? -18.293 4.486 10.516 1.00 98.00 181 ARG A O 1
ATOM 1379 N N . ASN A 1 182 ? -17.250 6.467 10.262 1.00 98.38 182 ASN A N 1
ATOM 1380 C CA . ASN A 1 182 ? -16.581 6.123 9.008 1.00 98.38 182 ASN A CA 1
ATOM 1381 C C . ASN A 1 182 ? -15.671 4.892 9.175 1.00 98.38 182 ASN A C 1
ATOM 1383 O O . ASN A 1 182 ? -15.694 3.976 8.350 1.00 98.38 182 ASN A O 1
ATOM 1387 N N . THR A 1 183 ? -14.924 4.831 10.280 1.00 98.38 183 THR A N 1
ATOM 1388 C CA . THR A 1 183 ? -13.992 3.735 10.572 1.00 98.38 183 THR A CA 1
ATOM 1389 C C . THR A 1 183 ? -14.723 2.411 10.804 1.00 98.38 183 THR A C 1
ATOM 1391 O O . THR A 1 183 ? -14.427 1.420 10.139 1.00 98.38 183 THR A O 1
ATOM 1394 N N . LEU A 1 184 ? -15.722 2.376 11.693 1.00 98.19 184 LEU A N 1
ATOM 1395 C CA . LEU A 1 184 ? -16.426 1.132 12.026 1.00 98.19 184 LEU A CA 1
ATOM 1396 C C . LEU A 1 184 ? -17.285 0.607 10.871 1.00 98.19 184 LEU A C 1
ATOM 1398 O O . LEU A 1 184 ? -17.322 -0.604 10.657 1.00 98.19 184 LEU A O 1
ATOM 1402 N N . LYS A 1 185 ? -17.912 1.486 10.076 1.00 98.38 185 LYS A N 1
ATOM 1403 C CA . LYS A 1 185 ? -18.598 1.059 8.845 1.00 98.38 185 LYS A CA 1
ATOM 1404 C C . LYS A 1 185 ? -17.630 0.485 7.811 1.00 98.38 185 LYS A C 1
ATOM 1406 O O . LYS A 1 185 ? -17.960 -0.495 7.150 1.00 98.38 185 LYS A O 1
ATOM 1411 N N . THR A 1 186 ? -16.425 1.052 7.699 1.00 98.50 186 THR A N 1
ATOM 1412 C CA . THR A 1 186 ? -15.380 0.506 6.818 1.00 98.50 186 THR A CA 1
ATOM 1413 C C . THR A 1 186 ? -15.003 -0.913 7.248 1.00 98.50 186 THR A C 1
ATOM 1415 O O . THR A 1 186 ? -14.983 -1.824 6.423 1.00 98.50 186 THR A O 1
ATOM 1418 N N . MET A 1 187 ? -14.775 -1.122 8.548 1.00 98.44 187 MET A N 1
ATOM 1419 C CA . MET A 1 187 ? -14.467 -2.444 9.104 1.00 98.44 187 MET A CA 1
ATOM 1420 C C . MET A 1 187 ? -15.621 -3.443 8.939 1.00 98.44 187 MET A C 1
ATOM 1422 O O . MET A 1 187 ? -15.377 -4.635 8.746 1.00 98.44 187 MET A O 1
ATOM 1426 N N . GLU A 1 188 ? -16.877 -2.992 9.030 1.00 98.12 188 GLU A N 1
ATOM 1427 C CA . GLU A 1 188 ? -18.041 -3.843 8.768 1.00 98.12 188 GLU A CA 1
ATOM 1428 C C . GLU A 1 188 ? -18.061 -4.310 7.311 1.00 98.12 188 GLU A C 1
ATOM 1430 O O . GLU A 1 188 ? -18.140 -5.512 7.056 1.00 98.12 188 GLU A O 1
ATOM 1435 N N . GLN A 1 189 ? -17.945 -3.374 6.366 1.00 98.12 189 GLN A N 1
ATOM 1436 C CA . GLN A 1 189 ? -17.999 -3.667 4.937 1.00 98.12 189 GLN A CA 1
ATOM 1437 C C . GLN A 1 189 ? -16.825 -4.542 4.473 1.00 98.12 189 GLN A C 1
ATOM 1439 O O . GLN A 1 189 ? -17.014 -5.399 3.612 1.00 98.12 189 GLN A O 1
ATOM 1444 N N . ALA A 1 190 ? -15.647 -4.383 5.084 1.00 98.25 190 ALA A N 1
ATOM 1445 C CA . ALA A 1 190 ? -14.482 -5.240 4.859 1.00 98.25 190 ALA A CA 1
ATOM 1446 C C . ALA A 1 190 ? -14.608 -6.646 5.485 1.00 98.25 190 ALA A C 1
ATOM 1448 O O . ALA A 1 190 ? -13.714 -7.468 5.323 1.00 98.25 190 ALA A O 1
ATOM 1449 N N . GLY A 1 191 ? -15.665 -6.936 6.255 1.00 98.25 191 GLY A N 1
ATOM 1450 C CA . GLY A 1 191 ? -15.834 -8.217 6.957 1.00 98.25 191 GLY A CA 1
ATOM 1451 C C . GLY A 1 191 ? -14.991 -8.371 8.232 1.00 98.25 191 GLY A C 1
ATOM 1452 O O . GLY A 1 191 ? -15.084 -9.391 8.917 1.00 98.25 191 GLY A O 1
ATOM 1453 N N . GLN A 1 192 ? -14.224 -7.351 8.619 1.00 98.31 192 GLN A N 1
ATOM 1454 C CA . GLN A 1 192 ? -13.317 -7.396 9.770 1.00 98.31 192 GLN A CA 1
ATOM 1455 C C . GLN A 1 192 ? -14.087 -7.507 11.089 1.00 98.31 192 GLN A C 1
ATOM 1457 O O . GLN A 1 192 ? -13.715 -8.296 11.957 1.00 98.31 192 GLN A O 1
ATOM 1462 N N . LEU A 1 193 ? -15.211 -6.790 11.233 1.00 97.81 193 LEU A N 1
ATOM 1463 C CA . LEU A 1 193 ? -16.067 -6.940 12.419 1.00 97.81 193 LEU A CA 1
ATOM 1464 C C . LEU A 1 193 ? -16.688 -8.339 12.507 1.00 97.81 193 LEU A C 1
ATOM 1466 O O . LEU A 1 193 ? -16.854 -8.855 13.608 1.00 97.81 193 LEU A O 1
ATOM 1470 N N . ALA A 1 194 ? -17.012 -8.973 11.374 1.00 96.75 194 ALA A N 1
ATOM 1471 C CA . ALA A 1 194 ? -17.507 -10.348 11.376 1.00 96.75 194 ALA A CA 1
ATOM 1472 C C . ALA A 1 194 ? -16.433 -11.316 11.889 1.00 96.75 194 ALA A C 1
ATOM 1474 O O . ALA A 1 194 ? -16.723 -12.114 12.775 1.00 96.75 194 ALA A O 1
ATOM 1475 N N . TYR A 1 195 ? -15.187 -11.169 11.428 1.00 97.44 195 TYR A N 1
ATOM 1476 C CA . TYR A 1 195 ? -14.065 -11.960 11.933 1.00 97.44 195 TYR A CA 1
ATOM 1477 C C . TYR A 1 195 ? -13.832 -11.760 13.437 1.00 97.44 195 TYR A C 1
ATOM 1479 O O . TYR A 1 195 ? -13.683 -12.734 14.171 1.00 97.44 195 TYR A O 1
ATOM 1487 N N . LEU A 1 196 ? -13.835 -10.515 13.927 1.00 96.38 196 LEU A N 1
ATOM 1488 C CA . LEU A 1 196 ? -13.632 -10.233 15.356 1.00 96.38 196 LEU A CA 1
ATOM 1489 C C . LEU A 1 196 ? -14.731 -10.845 16.244 1.00 96.38 196 LEU A C 1
ATOM 1491 O O . LEU A 1 196 ? -14.457 -11.228 17.379 1.00 96.38 196 LEU A O 1
ATOM 1495 N N . ARG A 1 197 ? -15.961 -10.993 15.730 1.00 94.81 197 ARG A N 1
ATOM 1496 C CA . ARG A 1 197 ? -17.058 -11.696 16.422 1.00 94.81 197 ARG A CA 1
ATOM 1497 C C . ARG A 1 197 ? -16.884 -13.216 16.458 1.00 94.81 197 ARG A C 1
ATOM 1499 O O . ARG A 1 197 ? -17.549 -13.872 17.251 1.00 94.81 197 ARG A O 1
ATOM 1506 N N . THR A 1 198 ? -16.057 -13.815 15.611 1.00 94.69 198 THR A N 1
ATOM 1507 C CA . THR A 1 198 ? -15.935 -15.284 15.540 1.00 94.69 198 THR A CA 1
ATOM 1508 C C . THR A 1 198 ? -14.578 -15.797 15.999 1.00 94.69 198 THR A C 1
ATOM 1510 O O . THR A 1 198 ? -14.481 -16.938 16.429 1.00 94.69 198 THR A O 1
ATOM 1513 N N . SER A 1 199 ? -13.531 -14.973 15.950 1.00 94.31 199 SER A N 1
ATOM 1514 C CA . SER A 1 199 ? -12.148 -15.406 16.191 1.00 94.31 199 SER A CA 1
ATOM 1515 C C . SER A 1 199 ? -11.837 -15.768 17.645 1.00 94.31 199 SER A C 1
ATOM 1517 O O . SER A 1 199 ? -10.900 -16.532 17.888 1.00 94.31 199 SER A O 1
ATOM 1519 N N . GLY A 1 200 ? -12.603 -15.226 18.599 1.00 92.19 200 GLY A N 1
ATOM 1520 C CA . GLY A 1 200 ? -12.303 -15.327 20.032 1.00 92.19 200 GLY A CA 1
ATOM 1521 C C . GLY A 1 200 ? -11.108 -14.472 20.463 1.00 92.19 200 GLY A C 1
ATOM 1522 O O . GLY A 1 200 ? -10.586 -14.677 21.545 1.00 92.19 200 GLY A O 1
ATOM 1523 N N . LEU A 1 201 ? -10.672 -13.534 19.613 1.00 92.75 201 LEU A N 1
ATOM 1524 C CA . LEU A 1 201 ? -9.458 -12.744 19.822 1.00 92.75 201 LEU A CA 1
ATOM 1525 C C . LEU A 1 201 ? -9.562 -11.730 20.968 1.00 92.75 201 LEU A C 1
ATOM 1527 O O . LEU A 1 201 ? -8.551 -11.379 21.563 1.00 92.75 201 LEU A O 1
ATOM 1531 N N . ILE A 1 202 ? -10.763 -11.202 21.217 1.00 93.00 202 ILE A N 1
ATOM 1532 C CA . ILE A 1 202 ? -11.008 -10.246 22.300 1.00 93.00 202 ILE A CA 1
ATOM 1533 C C . ILE A 1 202 ? -11.451 -11.042 23.522 1.00 93.00 202 ILE A C 1
ATOM 1535 O O . ILE A 1 202 ? -12.576 -11.546 23.554 1.00 93.00 202 ILE A O 1
ATOM 1539 N N . ASP A 1 203 ? -10.560 -11.153 24.497 1.00 92.31 203 ASP A N 1
ATOM 1540 C CA . ASP A 1 203 ? -10.717 -11.952 25.710 1.00 92.31 203 ASP A CA 1
ATOM 1541 C C . ASP A 1 203 ? -10.146 -11.205 26.928 1.00 92.31 203 ASP A C 1
ATOM 1543 O O . ASP A 1 203 ? -10.026 -9.981 26.901 1.00 92.31 203 ASP A O 1
ATOM 1547 N N . ASP A 1 204 ? -9.827 -11.900 28.020 1.00 90.56 204 ASP A N 1
ATOM 1548 C CA . ASP A 1 204 ? -9.248 -11.286 29.223 1.00 90.56 204 ASP A CA 1
ATOM 1549 C C . ASP A 1 204 ? -7.795 -10.816 29.035 1.00 90.56 204 ASP A C 1
ATOM 1551 O O . ASP A 1 204 ? -7.325 -9.960 29.787 1.00 90.56 204 ASP A O 1
ATOM 1555 N N . GLU A 1 205 ? -7.082 -11.325 28.031 1.00 94.25 205 GLU A N 1
ATOM 1556 C CA . GLU A 1 205 ? -5.674 -11.026 27.772 1.00 94.25 205 GLU A CA 1
ATOM 1557 C C . GLU A 1 205 ? -5.503 -9.952 26.696 1.00 94.25 205 GLU A C 1
ATOM 1559 O O . GLU A 1 205 ? -4.616 -9.105 26.814 1.00 94.25 205 GLU A O 1
ATOM 1564 N N . PHE A 1 206 ? -6.362 -9.932 25.678 1.00 95.00 206 PHE A N 1
ATOM 1565 C CA . PHE A 1 206 ? -6.257 -9.035 24.533 1.00 95.00 206 PHE A CA 1
ATOM 1566 C C . PHE A 1 206 ? -7.501 -8.165 24.344 1.00 95.00 206 PHE A C 1
ATOM 1568 O O . PHE A 1 206 ? -8.646 -8.571 24.531 1.00 95.00 206 PHE A O 1
ATOM 1575 N N . LYS A 1 207 ? -7.263 -6.924 23.922 1.00 95.19 207 LYS A N 1
ATOM 1576 C CA . LYS A 1 207 ? -8.269 -5.999 23.387 1.00 95.19 207 LYS A CA 1
ATOM 1577 C C . LYS A 1 207 ? -7.934 -5.661 21.939 1.00 95.19 207 LYS A C 1
ATOM 1579 O O . LYS A 1 207 ? -6.791 -5.827 21.509 1.00 95.19 207 LYS A O 1
ATOM 1584 N N . VAL A 1 208 ? -8.905 -5.129 21.200 1.00 95.81 208 VAL A N 1
ATOM 1585 C CA . VAL A 1 208 ? -8.643 -4.567 19.867 1.00 95.81 208 VAL A CA 1
ATOM 1586 C C . VAL A 1 208 ? -8.576 -3.049 19.944 1.00 95.81 208 VAL A C 1
ATOM 1588 O O . VAL A 1 208 ? -9.446 -2.404 20.528 1.00 95.81 208 VAL A O 1
ATOM 1591 N N . VAL A 1 209 ? -7.535 -2.482 19.339 1.00 96.12 209 VAL A N 1
ATOM 1592 C CA . VAL A 1 209 ? -7.352 -1.037 19.179 1.00 96.12 209 VAL A CA 1
ATOM 1593 C C . VAL A 1 209 ? -7.349 -0.715 17.694 1.00 96.12 209 VAL A C 1
ATOM 1595 O O . VAL A 1 209 ? -6.636 -1.341 16.917 1.00 96.12 209 VAL A O 1
ATOM 1598 N N . VAL A 1 210 ? -8.164 0.254 17.298 1.00 96.88 210 VAL A N 1
ATOM 1599 C CA . VAL A 1 210 ? -8.293 0.702 15.914 1.00 96.88 210 VAL A CA 1
ATOM 1600 C C . VAL A 1 210 ? -7.689 2.096 15.803 1.00 96.88 210 VAL A C 1
ATOM 1602 O O . VAL A 1 210 ? -8.336 3.074 16.171 1.00 96.88 210 VAL A O 1
ATOM 1605 N N . GLU A 1 211 ? -6.449 2.198 15.338 1.00 95.62 211 GLU A N 1
ATOM 1606 C CA . GLU A 1 211 ? -5.758 3.481 15.169 1.00 95.62 211 GLU A CA 1
ATOM 1607 C C . GLU A 1 211 ? -6.166 4.137 13.859 1.00 95.62 211 GLU A C 1
ATOM 1609 O O . GLU A 1 211 ? -6.220 3.468 12.827 1.00 95.62 211 GLU A O 1
ATOM 1614 N N . VAL A 1 212 ? -6.430 5.444 13.882 1.00 96.00 212 VAL A N 1
ATOM 1615 C CA . VAL A 1 212 ? -6.879 6.188 12.701 1.00 96.00 212 VAL A CA 1
ATOM 1616 C C . VAL A 1 212 ? -5.902 7.307 12.383 1.00 96.00 212 VAL A C 1
ATOM 1618 O O . VAL A 1 212 ? -5.631 8.169 13.218 1.00 96.00 212 VAL A O 1
ATOM 1621 N N . HIS A 1 213 ? -5.393 7.319 11.153 1.00 94.06 213 HIS A N 1
ATOM 1622 C CA . HIS A 1 213 ? -4.458 8.318 10.649 1.00 94.06 213 HIS A CA 1
ATOM 1623 C C . HIS A 1 213 ? -5.033 9.038 9.432 1.00 94.06 213 HIS A C 1
ATOM 1625 O O . HIS A 1 213 ? -5.684 8.426 8.585 1.00 94.06 213 HIS A O 1
ATOM 1631 N N . TYR A 1 214 ? -4.711 10.320 9.297 1.00 94.44 214 TYR A N 1
ATOM 1632 C CA . TYR A 1 214 ? -4.979 11.110 8.106 1.00 94.44 214 TYR A CA 1
ATOM 1633 C C . TYR A 1 214 ? -3.684 11.424 7.362 1.00 94.44 214 TYR A C 1
ATOM 1635 O O . TYR A 1 214 ? -2.796 12.121 7.864 1.00 94.44 214 TYR A O 1
ATOM 1643 N N . TYR A 1 215 ? -3.596 10.906 6.141 1.00 91.88 215 TYR A N 1
ATOM 1644 C CA . TYR A 1 215 ? -2.533 11.204 5.198 1.00 91.88 215 TYR A CA 1
ATOM 1645 C C . TYR A 1 215 ? -2.993 12.344 4.313 1.00 91.88 215 TYR A C 1
ATOM 1647 O O . TYR A 1 215 ? -3.873 12.170 3.470 1.00 91.88 215 TYR A O 1
ATOM 1655 N N . ARG A 1 216 ? -2.369 13.508 4.482 1.00 89.94 216 ARG A N 1
ATOM 1656 C CA . ARG A 1 216 ? -2.637 14.667 3.631 1.00 89.94 216 ARG A CA 1
ATOM 1657 C C . ARG A 1 216 ? -1.980 14.512 2.263 1.00 89.94 216 ARG A C 1
ATOM 1659 O O . ARG A 1 216 ? -2.588 14.802 1.234 1.00 89.94 216 ARG A O 1
ATOM 1666 N N . GLN A 1 217 ? -0.745 14.027 2.276 1.00 85.31 217 GLN A N 1
ATOM 1667 C CA . GLN A 1 217 ? 0.059 13.700 1.113 1.00 85.31 217 GLN A CA 1
ATOM 1668 C C . GLN A 1 217 ? 0.937 12.502 1.470 1.00 85.31 217 GLN A C 1
ATOM 1670 O O . GLN A 1 217 ? 1.600 12.497 2.503 1.00 85.31 217 GLN A O 1
ATOM 1675 N N . ARG A 1 218 ? 0.934 11.471 0.625 1.00 79.25 218 ARG A N 1
ATOM 1676 C CA . ARG A 1 218 ? 1.850 10.338 0.782 1.00 79.25 218 ARG A CA 1
ATOM 1677 C C . ARG A 1 218 ? 3.237 10.711 0.278 1.00 79.25 218 ARG A C 1
ATOM 1679 O O . ARG A 1 218 ? 3.349 11.290 -0.803 1.00 79.25 218 ARG A O 1
ATOM 1686 N N . ASP A 1 219 ? 4.266 10.321 1.022 1.00 74.94 219 ASP A N 1
ATOM 1687 C CA . ASP A 1 219 ? 5.645 10.413 0.551 1.00 74.94 219 ASP A CA 1
ATOM 1688 C C . ASP A 1 219 ? 5.814 9.556 -0.722 1.00 74.94 219 ASP A C 1
ATOM 1690 O O . ASP A 1 219 ? 5.598 8.337 -0.672 1.00 74.94 219 ASP A O 1
ATOM 1694 N N . PRO A 1 220 ? 6.184 10.150 -1.872 1.00 71.75 220 PRO A N 1
ATOM 1695 C CA . PRO A 1 220 ? 6.454 9.391 -3.092 1.00 71.75 220 PRO A CA 1
ATOM 1696 C C . PRO A 1 220 ? 7.669 8.455 -2.949 1.00 71.75 220 PRO A C 1
ATOM 1698 O O . PRO A 1 220 ? 7.823 7.505 -3.720 1.00 71.75 220 PRO A O 1
ATOM 1701 N N . ASN A 1 221 ? 8.525 8.674 -1.946 1.00 70.75 221 ASN A N 1
ATOM 1702 C CA . ASN A 1 221 ? 9.732 7.886 -1.719 1.00 70.75 221 ASN A CA 1
ATOM 1703 C C . ASN A 1 221 ? 9.494 6.570 -0.964 1.00 70.75 221 ASN A C 1
ATOM 1705 O O . ASN A 1 221 ? 10.385 5.720 -0.959 1.00 70.75 221 ASN A O 1
ATOM 1709 N N . ALA A 1 222 ? 8.292 6.336 -0.422 1.00 70.38 222 ALA A N 1
ATOM 1710 C CA . ALA A 1 222 ? 7.903 5.057 0.178 1.00 70.38 222 ALA A CA 1
ATOM 1711 C C . ALA A 1 222 ? 7.681 3.986 -0.910 1.00 70.38 222 ALA A C 1
ATOM 1713 O O . ALA A 1 222 ? 6.551 3.742 -1.355 1.00 70.38 222 ALA A O 1
ATOM 1714 N N . ARG A 1 223 ? 8.790 3.402 -1.383 1.00 72.44 223 ARG A N 1
ATOM 1715 C CA . ARG A 1 223 ? 8.867 2.620 -2.630 1.00 72.44 223 ARG A CA 1
ATOM 1716 C C . ARG A 1 223 ? 8.977 1.111 -2.438 1.00 72.44 223 ARG A C 1
ATOM 1718 O O . ARG A 1 223 ? 8.602 0.387 -3.350 1.00 72.44 223 ARG A O 1
ATOM 1725 N N . GLN A 1 224 ? 9.446 0.638 -1.289 1.00 79.44 224 GLN A N 1
ATOM 1726 C CA . GLN A 1 224 ? 9.680 -0.789 -1.058 1.00 79.44 224 GLN A CA 1
ATOM 1727 C C . GLN A 1 224 ? 8.396 -1.503 -0.630 1.00 79.44 224 GLN A C 1
ATOM 1729 O O . GLN A 1 224 ? 7.512 -0.897 -0.012 1.00 79.44 224 GLN A O 1
ATOM 1734 N N . PHE A 1 225 ? 8.293 -2.794 -0.961 1.00 86.25 225 PHE A N 1
ATOM 1735 C CA . PHE A 1 225 ? 7.299 -3.659 -0.325 1.00 86.25 225 PHE A CA 1
ATOM 1736 C C . PHE A 1 225 ? 7.536 -3.662 1.180 1.00 86.25 225 PHE A C 1
ATOM 1738 O O . PHE A 1 225 ? 8.676 -3.657 1.624 1.00 86.25 225 PHE A O 1
ATOM 1745 N N . HIS A 1 226 ? 6.469 -3.629 1.962 1.00 87.19 226 HIS A N 1
ATOM 1746 C CA . HIS A 1 226 ? 6.556 -3.648 3.411 1.00 87.19 226 HIS A CA 1
ATOM 1747 C C . HIS A 1 226 ? 5.310 -4.268 4.028 1.00 87.19 226 HIS A C 1
ATOM 1749 O O . HIS A 1 226 ? 4.269 -4.420 3.375 1.00 87.19 226 HIS A O 1
ATOM 1755 N N . LYS A 1 227 ? 5.456 -4.623 5.302 1.00 87.69 227 LYS A N 1
ATOM 1756 C CA . LYS A 1 227 ? 4.347 -4.761 6.246 1.00 87.69 227 LYS A CA 1
ATOM 1757 C C . LYS A 1 227 ? 4.155 -3.438 6.968 1.00 87.69 227 LYS A C 1
ATOM 1759 O O . LYS A 1 227 ? 5.118 -2.686 7.133 1.00 87.69 227 LYS A O 1
ATOM 1764 N N . ASP A 1 228 ? 2.933 -3.156 7.401 1.00 83.31 228 ASP A N 1
ATOM 1765 C CA . ASP A 1 228 ? 2.688 -1.944 8.180 1.00 83.31 228 ASP A CA 1
ATOM 1766 C C . ASP A 1 228 ? 3.241 -2.068 9.611 1.00 83.31 228 ASP A C 1
ATOM 1768 O O . ASP A 1 228 ? 3.606 -1.052 10.204 1.00 83.31 228 ASP A O 1
ATOM 1772 N N . THR A 1 229 ? 3.355 -3.290 10.157 1.00 80.38 229 THR A N 1
ATOM 1773 C CA . THR A 1 229 ? 3.872 -3.527 11.519 1.00 80.38 229 THR A CA 1
ATOM 1774 C C . THR A 1 229 ? 4.703 -4.807 11.680 1.00 80.38 229 THR A C 1
ATOM 1776 O O . THR A 1 229 ? 4.862 -5.594 10.751 1.00 80.38 229 THR A O 1
ATOM 1779 N N . LEU A 1 230 ? 5.217 -5.007 12.901 1.00 78.56 230 LEU A N 1
ATOM 1780 C CA . LEU A 1 230 ? 5.954 -6.182 13.386 1.00 78.56 230 LEU A CA 1
ATOM 1781 C C . LEU A 1 230 ? 5.063 -7.344 13.834 1.00 78.56 230 LEU A C 1
ATOM 1783 O O . LEU A 1 230 ? 5.337 -7.991 14.837 1.00 78.56 230 LEU A O 1
ATOM 1787 N N . GLY A 1 231 ? 3.942 -7.574 13.153 1.00 82.44 231 GLY A N 1
ATOM 1788 C CA . GLY A 1 231 ? 2.970 -8.542 13.649 1.00 82.44 231 GLY A CA 1
ATOM 1789 C C . GLY A 1 231 ? 2.105 -8.001 14.779 1.00 82.44 231 GLY A C 1
ATOM 1790 O O . GLY A 1 231 ? 1.686 -8.751 15.639 1.00 82.44 231 GLY A O 1
ATOM 1791 N N . GLN A 1 232 ? 1.780 -6.709 14.783 1.00 85.94 232 GLN A N 1
ATOM 1792 C CA . GLN A 1 232 ? 0.818 -6.140 15.744 1.00 85.94 232 GLN A CA 1
ATOM 1793 C C . GLN A 1 232 ? -0.509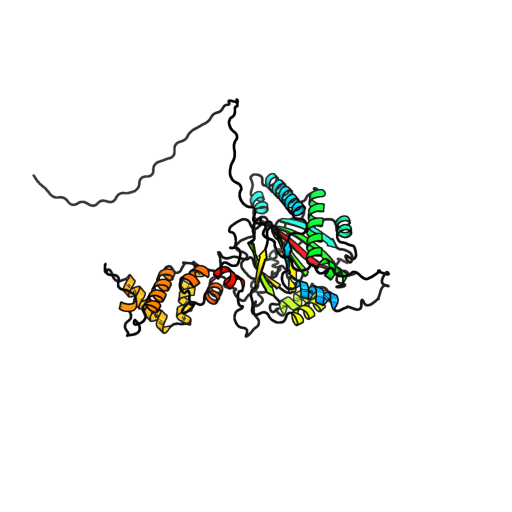 -5.747 15.088 1.00 85.94 232 GLN A C 1
ATOM 1795 O O . GLN A 1 232 ? -1.524 -5.587 15.769 1.00 85.94 232 GLN A O 1
ATOM 1800 N N . THR A 1 233 ? -0.513 -5.609 13.763 1.00 94.12 233 THR A N 1
ATOM 1801 C CA . THR A 1 233 ? -1.689 -5.256 12.972 1.00 94.12 233 THR A CA 1
ATOM 1802 C C . THR A 1 233 ? -2.343 -6.499 12.391 1.00 94.12 233 THR A C 1
ATOM 1804 O O . THR A 1 233 ? -1.727 -7.300 11.698 1.00 94.12 233 THR A O 1
ATOM 1807 N N . LEU A 1 234 ? -3.634 -6.643 12.664 1.00 96.50 234 LEU A N 1
ATOM 1808 C CA . LEU A 1 234 ? -4.497 -7.656 12.070 1.00 96.50 234 LEU A CA 1
ATOM 1809 C C . LEU A 1 234 ? -4.915 -7.219 10.664 1.00 96.50 234 LEU A C 1
ATOM 1811 O O . LEU A 1 234 ? -4.774 -7.967 9.696 1.00 96.50 234 LEU A O 1
ATOM 1815 N N . PHE A 1 235 ? -5.424 -5.987 10.558 1.00 98.00 235 PHE A N 1
ATOM 1816 C CA . PHE A 1 235 ? -6.023 -5.457 9.337 1.00 98.00 235 PHE A CA 1
ATOM 1817 C C . PHE A 1 235 ? -5.606 -4.020 9.060 1.00 98.00 235 PHE A C 1
ATOM 1819 O O . PHE A 1 235 ? -5.451 -3.213 9.981 1.00 98.00 235 PHE A O 1
ATOM 1826 N N . VAL A 1 236 ? -5.530 -3.695 7.773 1.00 97.31 236 VAL A N 1
ATOM 1827 C CA . VAL A 1 236 ? -5.298 -2.342 7.270 1.00 97.31 236 VAL A CA 1
ATOM 1828 C C . VAL A 1 236 ? -6.483 -1.927 6.409 1.00 97.31 236 VAL A C 1
ATOM 1830 O O . VAL A 1 236 ? -6.934 -2.697 5.561 1.00 97.31 236 VAL A O 1
ATOM 1833 N N . ASN A 1 237 ? -6.958 -0.695 6.602 1.00 98.19 237 ASN A N 1
ATOM 1834 C CA . ASN A 1 237 ? -7.911 -0.042 5.703 1.00 98.19 237 ASN A CA 1
ATOM 1835 C C . ASN A 1 237 ? -7.313 1.258 5.164 1.00 98.19 237 ASN A C 1
ATOM 1837 O O . ASN A 1 237 ? -6.742 2.038 5.926 1.00 98.19 237 ASN A O 1
ATOM 1841 N N . LEU A 1 238 ? -7.456 1.493 3.861 1.00 96.94 238 LEU A N 1
ATOM 1842 C CA . LEU A 1 238 ? -7.012 2.698 3.165 1.00 96.94 238 LEU A CA 1
ATOM 1843 C C . LEU A 1 238 ? -8.211 3.343 2.465 1.00 96.94 238 LEU A C 1
ATOM 1845 O O . LEU A 1 238 ? -8.612 2.882 1.397 1.00 96.94 238 LEU A O 1
ATOM 1849 N N . ASN A 1 239 ? -8.777 4.399 3.048 1.00 97.88 239 ASN A N 1
ATOM 1850 C CA . ASN A 1 239 ? -9.931 5.118 2.502 1.00 97.88 239 ASN A CA 1
ATOM 1851 C C . ASN A 1 239 ? -9.439 6.316 1.693 1.00 97.88 239 ASN A C 1
ATOM 1853 O O . ASN A 1 239 ? -9.071 7.350 2.258 1.00 97.88 239 ASN A O 1
ATOM 1857 N N . PHE A 1 240 ? -9.403 6.175 0.373 1.00 95.75 240 PHE A N 1
ATOM 1858 C CA . PHE A 1 240 ? -8.850 7.183 -0.520 1.00 95.75 240 PHE A CA 1
ATOM 1859 C C . PHE A 1 240 ? -9.800 8.362 -0.724 1.00 95.75 240 PHE A C 1
ATOM 1861 O O . PHE A 1 240 ? -11.018 8.234 -0.626 1.00 95.75 240 PHE A O 1
ATOM 1868 N N . LEU A 1 241 ? -9.217 9.531 -0.996 1.00 95.19 241 LEU A N 1
ATOM 1869 C CA . LEU A 1 241 ? -9.931 10.793 -1.223 1.00 95.19 241 LEU A CA 1
ATOM 1870 C C . LEU A 1 241 ? -9.906 11.242 -2.685 1.00 95.19 241 LEU A C 1
ATOM 1872 O O . LEU A 1 241 ? -10.129 12.411 -2.979 1.00 95.19 241 LEU A O 1
ATOM 1876 N N . ASN A 1 242 ? -9.608 10.319 -3.594 1.00 93.88 242 ASN A N 1
ATOM 1877 C CA . ASN A 1 242 ? -9.563 10.560 -5.028 1.00 93.88 242 ASN A CA 1
ATOM 1878 C C . ASN A 1 242 ? -10.961 10.813 -5.607 1.00 93.88 242 ASN A C 1
ATOM 1880 O O . ASN A 1 242 ? -11.922 10.149 -5.227 1.00 93.88 242 ASN A O 1
ATOM 1884 N N . GLU A 1 243 ? -11.039 11.725 -6.575 1.00 93.38 243 GLU A N 1
ATOM 1885 C CA . GLU A 1 243 ? -12.265 12.018 -7.337 1.00 93.38 243 GLU A CA 1
ATOM 1886 C C . GLU A 1 243 ? -12.381 11.182 -8.619 1.00 93.38 243 GLU A C 1
ATOM 1888 O O . GLU A 1 243 ? -13.466 10.993 -9.163 1.00 93.38 243 GLU A O 1
ATOM 1893 N N . GLU A 1 244 ? -11.262 10.644 -9.098 1.00 92.50 244 GLU A N 1
ATOM 1894 C CA . GLU A 1 244 ? -11.170 9.820 -10.303 1.00 92.50 244 GLU A CA 1
ATOM 1895 C C . GLU A 1 244 ? -10.588 8.450 -9.951 1.00 92.50 244 GLU A C 1
ATOM 1897 O O . GLU A 1 244 ? -9.857 8.354 -8.963 1.00 92.50 244 GLU A O 1
ATOM 1902 N N . PRO A 1 245 ? -10.868 7.381 -10.717 1.00 91.81 245 PRO A N 1
ATOM 1903 C CA . PRO A 1 245 ? -10.210 6.096 -10.514 1.00 91.81 245 PRO A CA 1
ATOM 1904 C C . PRO A 1 245 ? -8.681 6.231 -10.503 1.00 91.81 245 PRO A C 1
ATOM 1906 O O . PRO A 1 245 ? -8.100 6.857 -11.388 1.00 91.81 245 PRO A O 1
ATOM 1909 N N . ILE A 1 246 ? -8.019 5.617 -9.523 1.00 89.38 246 ILE A N 1
ATOM 1910 C CA . ILE A 1 246 ? -6.557 5.613 -9.400 1.00 89.38 246 ILE A CA 1
ATOM 1911 C C . ILE A 1 246 ? -6.009 4.201 -9.235 1.00 89.38 246 ILE A C 1
ATOM 1913 O O . ILE A 1 246 ? -6.685 3.274 -8.793 1.00 89.38 246 ILE A O 1
ATOM 1917 N N . ALA A 1 247 ? -4.721 4.054 -9.520 1.00 88.25 247 ALA A N 1
ATOM 1918 C CA . ALA A 1 247 ? -3.948 2.918 -9.050 1.00 88.25 247 ALA A CA 1
ATOM 1919 C C . ALA A 1 247 ? -3.840 2.948 -7.509 1.00 88.25 247 ALA A C 1
ATOM 1921 O O . ALA A 1 247 ? -3.333 3.920 -6.944 1.00 88.25 247 ALA A O 1
ATOM 1922 N N . GLY A 1 248 ? -4.311 1.891 -6.849 1.00 89.38 248 GLY A N 1
ATOM 1923 C CA . GLY A 1 248 ? -4.129 1.597 -5.424 1.00 89.38 248 GLY A CA 1
ATOM 1924 C C . GLY A 1 248 ? -2.869 0.773 -5.152 1.00 89.38 248 GLY A C 1
ATOM 1925 O O . GLY A 1 248 ? -2.069 0.577 -6.061 1.00 89.38 248 GLY A O 1
ATOM 1926 N N . PRO A 1 249 ? -2.645 0.304 -3.913 1.00 90.81 249 PRO A N 1
ATOM 1927 C CA . PRO A 1 249 ? -1.411 -0.379 -3.536 1.00 90.81 249 PRO A CA 1
ATOM 1928 C C . PRO A 1 249 ? -1.072 -1.555 -4.449 1.00 90.81 249 PRO A C 1
ATOM 1930 O O . PRO A 1 249 ? -1.957 -2.320 -4.845 1.00 90.81 249 PRO A O 1
ATOM 1933 N N . GLU A 1 250 ? 0.219 -1.716 -4.734 1.00 90.50 250 GLU A N 1
ATOM 1934 C CA . GLU A 1 250 ? 0.717 -3.006 -5.200 1.00 90.50 250 GLU A CA 1
ATOM 1935 C C . GLU A 1 250 ? 0.820 -3.950 -4.025 1.00 90.50 250 GLU A C 1
ATOM 1937 O O . GLU A 1 250 ? 1.162 -3.523 -2.921 1.00 90.50 250 GLU A O 1
ATOM 1942 N N . TYR A 1 251 ? 0.572 -5.227 -4.273 1.00 93.75 251 TYR A N 1
ATOM 1943 C CA . TYR A 1 251 ? 0.600 -6.221 -3.223 1.00 93.75 251 TYR A CA 1
ATOM 1944 C C . TYR A 1 251 ? 1.038 -7.598 -3.710 1.00 93.75 251 TYR A C 1
ATOM 1946 O O . TYR A 1 251 ? 0.902 -7.956 -4.882 1.00 93.75 251 TYR A O 1
ATOM 1954 N N . ILE A 1 252 ? 1.555 -8.369 -2.763 1.00 94.38 252 ILE A N 1
ATOM 1955 C CA . ILE A 1 252 ? 1.925 -9.773 -2.896 1.00 94.38 252 ILE A CA 1
ATOM 1956 C C . ILE A 1 252 ? 1.142 -10.508 -1.817 1.00 94.38 252 ILE A C 1
ATOM 1958 O O . ILE A 1 252 ? 1.284 -10.190 -0.637 1.00 94.38 252 ILE A O 1
ATOM 1962 N N . VAL A 1 253 ? 0.289 -11.446 -2.224 1.00 96.31 253 VAL A N 1
ATOM 1963 C CA . VAL A 1 253 ? -0.511 -12.262 -1.301 1.00 96.31 253 VAL A CA 1
ATOM 1964 C C . VAL A 1 253 ? 0.300 -13.471 -0.856 1.00 96.31 253 VAL A C 1
ATOM 1966 O O . VAL A 1 253 ? 0.897 -14.149 -1.685 1.00 96.31 253 VAL A O 1
ATOM 1969 N N . ASN A 1 254 ? 0.280 -13.751 0.441 1.00 96.00 254 ASN A N 1
ATOM 1970 C CA . ASN A 1 254 ? 1.012 -14.831 1.093 1.00 96.00 254 ASN A CA 1
ATOM 1971 C C . ASN A 1 254 ? 2.506 -14.910 0.698 1.00 96.00 254 ASN A C 1
ATOM 1973 O O . ASN A 1 254 ? 2.968 -15.953 0.226 1.00 96.00 254 ASN A O 1
ATOM 1977 N N . PRO A 1 255 ? 3.264 -13.807 0.839 1.00 93.31 255 PRO A N 1
ATOM 1978 C CA . PRO A 1 255 ? 4.711 -13.836 0.652 1.00 93.31 255 PRO A CA 1
ATOM 1979 C C . PRO A 1 255 ? 5.374 -14.716 1.731 1.00 93.31 255 PRO A C 1
ATOM 1981 O O . PRO A 1 255 ? 4.772 -14.954 2.783 1.00 93.31 255 PRO A O 1
ATOM 1984 N N . PRO A 1 256 ? 6.610 -15.200 1.512 1.00 90.69 256 PRO A N 1
ATOM 1985 C CA . PRO A 1 256 ? 7.326 -15.954 2.536 1.00 90.69 256 PRO A CA 1
ATOM 1986 C C . PRO A 1 256 ? 7.588 -15.105 3.787 1.00 90.69 256 PRO A C 1
ATOM 1988 O O . PRO A 1 256 ? 7.821 -13.898 3.705 1.00 90.69 256 PRO A O 1
ATOM 1991 N N . THR A 1 257 ? 7.588 -15.764 4.944 1.00 89.50 257 THR A N 1
ATOM 1992 C CA . THR A 1 257 ? 8.029 -15.195 6.221 1.00 89.50 257 THR A CA 1
ATOM 1993 C C . THR A 1 257 ? 9.495 -15.525 6.497 1.00 89.50 257 THR A C 1
ATOM 1995 O O . THR A 1 257 ? 10.075 -16.415 5.870 1.00 89.50 257 THR A O 1
ATOM 1998 N N . SER A 1 258 ? 10.110 -14.789 7.423 1.00 88.25 258 SER A N 1
ATOM 1999 C CA . SER A 1 258 ? 11.373 -15.174 8.059 1.00 88.25 258 SER A CA 1
ATOM 2000 C C . SER A 1 258 ? 11.105 -15.782 9.434 1.00 88.25 258 SER A C 1
ATOM 2002 O O . SER A 1 258 ? 10.100 -15.464 10.068 1.00 88.25 258 SER A O 1
ATOM 2004 N N . GLU A 1 259 ? 12.046 -16.591 9.930 1.00 90.12 259 GLU A N 1
ATOM 2005 C CA . GLU A 1 259 ? 11.999 -17.116 11.304 1.00 90.12 259 GLU A CA 1
ATOM 2006 C C . GLU A 1 259 ? 11.886 -15.992 12.342 1.00 90.12 259 GLU A C 1
ATOM 2008 O O . GLU A 1 259 ? 11.203 -16.128 13.351 1.00 90.12 259 GLU A O 1
ATOM 2013 N N . GLU A 1 260 ? 12.542 -14.859 12.089 1.00 88.12 260 GLU A N 1
ATOM 2014 C CA . GLU A 1 260 ? 12.475 -13.699 12.966 1.00 88.12 260 GLU A CA 1
ATOM 2015 C C . GLU A 1 260 ? 11.073 -13.082 13.013 1.00 88.12 260 GLU A C 1
ATOM 2017 O O . GLU A 1 260 ? 10.566 -12.843 14.105 1.00 88.12 260 GLU A O 1
ATOM 2022 N N . HIS A 1 261 ? 10.425 -12.890 11.859 1.00 88.88 261 HIS A N 1
ATOM 2023 C CA . HIS A 1 261 ? 9.051 -12.379 11.799 1.00 88.88 261 HIS A CA 1
ATOM 2024 C C . HIS A 1 261 ? 8.056 -13.343 12.449 1.00 88.88 261 HIS A C 1
ATOM 2026 O O . HIS A 1 261 ? 7.132 -12.919 13.138 1.00 88.88 261 HIS A O 1
ATOM 2032 N N . ASP A 1 262 ? 8.247 -14.649 12.256 1.00 91.38 262 ASP A N 1
ATOM 2033 C CA . ASP A 1 262 ? 7.385 -15.651 12.879 1.00 91.38 262 ASP A CA 1
ATOM 2034 C C . ASP A 1 262 ? 7.535 -15.652 14.414 1.00 91.38 262 ASP A C 1
ATOM 2036 O O . ASP A 1 262 ? 6.526 -15.773 15.107 1.00 91.38 262 ASP A O 1
ATOM 2040 N N . ARG A 1 263 ? 8.736 -15.407 14.966 1.00 92.44 263 ARG A N 1
ATOM 2041 C CA . ARG A 1 263 ? 8.912 -15.177 16.416 1.00 92.44 263 ARG A CA 1
ATOM 2042 C C . ARG A 1 263 ? 8.208 -13.909 16.898 1.00 92.44 263 ARG A C 1
ATOM 2044 O O . ARG A 1 263 ? 7.484 -13.973 17.888 1.00 92.44 263 ARG A O 1
ATOM 2051 N N . ASP A 1 264 ? 8.367 -12.789 16.190 1.00 90.31 264 ASP A N 1
ATOM 2052 C CA . ASP A 1 264 ? 7.695 -11.530 16.548 1.00 90.31 264 ASP A CA 1
ATOM 2053 C C . ASP A 1 264 ? 6.166 -11.729 16.592 1.00 90.31 264 ASP A C 1
ATOM 2055 O O . ASP A 1 264 ? 5.498 -11.286 17.532 1.00 90.31 264 ASP A O 1
ATOM 2059 N N . LEU A 1 265 ? 5.609 -12.477 15.630 1.00 92.12 265 LEU A N 1
ATOM 2060 C CA . LEU A 1 265 ? 4.198 -12.863 15.625 1.00 92.12 265 LEU A CA 1
ATOM 2061 C C . LEU A 1 265 ? 3.817 -13.708 16.842 1.00 92.12 265 LEU A C 1
ATOM 2063 O O . LEU A 1 265 ? 2.763 -13.476 17.431 1.00 92.12 265 LEU A O 1
ATOM 2067 N N . GLU A 1 266 ? 4.624 -14.700 17.217 1.00 94.12 266 GLU A N 1
ATOM 2068 C CA . GLU A 1 266 ? 4.356 -15.548 18.385 1.00 94.12 266 GLU A CA 1
ATOM 2069 C C . GLU A 1 266 ? 4.295 -14.763 19.697 1.00 94.12 266 GLU A C 1
ATOM 2071 O O . GLU A 1 266 ? 3.464 -15.077 20.554 1.00 94.12 266 GLU A O 1
ATOM 2076 N N . GLU A 1 267 ? 5.133 -13.737 19.838 1.00 92.81 267 GLU A N 1
ATOM 2077 C CA . GLU A 1 267 ? 5.203 -12.896 21.033 1.00 92.81 267 GLU A CA 1
ATOM 2078 C C . GLU A 1 267 ? 4.045 -11.888 21.110 1.00 92.81 267 GLU A C 1
ATOM 2080 O O . GLU A 1 267 ? 3.447 -11.674 22.178 1.00 92.81 267 GLU A O 1
ATOM 2085 N N . THR A 1 268 ? 3.717 -11.272 19.972 1.00 92.31 268 THR A N 1
ATOM 2086 C CA . THR A 1 268 ? 2.828 -10.105 19.915 1.00 92.31 268 THR A CA 1
ATOM 2087 C C . THR A 1 268 ? 1.378 -10.438 19.563 1.00 92.31 268 THR A C 1
ATOM 2089 O O . THR A 1 268 ? 0.481 -9.731 20.030 1.00 92.31 268 THR A O 1
ATOM 2092 N N . MET A 1 269 ? 1.114 -11.521 18.818 1.00 94.94 269 MET A N 1
ATOM 2093 C CA . MET A 1 269 ? -0.240 -11.872 18.374 1.00 94.94 269 MET A CA 1
ATOM 2094 C C . MET A 1 269 ? -0.943 -12.914 19.258 1.00 94.94 269 MET A C 1
ATOM 2096 O O . MET A 1 269 ? -0.340 -13.920 19.655 1.00 94.94 269 MET A O 1
ATOM 2100 N N . PRO A 1 270 ? -2.272 -12.772 19.440 1.00 95.19 270 PRO A N 1
ATOM 2101 C CA . PRO A 1 270 ? -3.131 -13.810 20.006 1.00 95.19 270 PRO A CA 1
ATOM 2102 C C . PRO A 1 270 ? -2.960 -15.159 19.298 1.00 95.19 270 PRO A C 1
ATOM 2104 O O . PRO A 1 270 ? -2.860 -15.229 18.065 1.00 95.19 270 PRO A O 1
ATOM 2107 N N . LEU A 1 271 ? -2.972 -16.250 20.070 1.00 94.56 271 LEU A N 1
ATOM 2108 C CA . LEU A 1 271 ? -2.850 -17.616 19.544 1.00 94.56 271 LEU A CA 1
ATOM 2109 C C . LEU A 1 271 ? -3.947 -17.920 18.511 1.00 94.56 271 LEU A C 1
ATOM 2111 O O . LEU A 1 271 ? -3.713 -18.606 17.515 1.00 94.56 271 LEU A O 1
ATOM 2115 N N . GLU A 1 272 ? -5.131 -17.374 18.749 1.00 94.62 272 GLU A N 1
ATOM 2116 C CA . GLU A 1 272 ? -6.338 -17.446 17.941 1.00 94.62 272 GLU A CA 1
ATOM 2117 C C . GLU A 1 272 ? -6.083 -16.951 16.518 1.00 94.62 272 GLU A C 1
ATOM 2119 O O . GLU A 1 272 ? -6.361 -17.655 15.545 1.00 94.62 272 GLU A O 1
ATOM 2124 N N . PHE A 1 273 ? -5.497 -15.759 16.397 1.00 96.44 273 PHE A N 1
ATOM 2125 C CA . PHE A 1 273 ? -5.154 -15.178 15.106 1.00 96.44 273 PHE A CA 1
ATOM 2126 C C . PHE A 1 273 ? -4.080 -15.998 14.399 1.00 96.44 273 PHE A C 1
ATOM 2128 O O . PHE A 1 273 ? -4.210 -16.278 13.213 1.00 96.44 273 PHE A O 1
ATOM 2135 N N . ARG A 1 274 ? -3.042 -16.441 15.121 1.00 96.25 274 ARG A N 1
ATOM 2136 C CA . ARG A 1 274 ? -1.945 -17.227 14.533 1.00 96.25 274 ARG A CA 1
ATOM 2137 C C . ARG A 1 274 ? -2.425 -18.548 13.939 1.00 96.25 274 ARG A C 1
ATOM 2139 O O . ARG A 1 274 ? -1.984 -18.931 12.857 1.00 96.25 274 ARG A O 1
ATOM 2146 N N . LYS A 1 275 ? -3.354 -19.230 14.613 1.00 95.88 275 LYS A N 1
ATOM 2147 C CA . LYS A 1 275 ? -3.990 -20.450 14.092 1.00 95.88 275 LYS A CA 1
ATOM 2148 C C . LYS A 1 275 ? -4.769 -20.171 12.806 1.00 95.88 275 LYS A C 1
ATOM 2150 O O . LYS A 1 275 ? -4.588 -20.890 11.826 1.00 95.88 275 LYS A O 1
ATOM 2155 N N . ASP A 1 276 ? -5.578 -19.115 12.791 1.00 97.06 276 ASP A N 1
ATOM 2156 C CA . ASP A 1 276 ? -6.399 -18.757 11.627 1.00 97.06 276 ASP A CA 1
ATOM 2157 C C . ASP A 1 276 ? -5.529 -18.297 10.451 1.00 97.06 276 ASP A C 1
ATOM 2159 O O . ASP A 1 276 ? -5.781 -18.663 9.300 1.00 97.06 276 ASP A O 1
ATOM 2163 N N . LEU A 1 277 ? -4.460 -17.552 10.740 1.00 96.62 277 LEU A N 1
ATOM 2164 C CA . LEU A 1 277 ? -3.466 -17.115 9.769 1.00 96.62 277 LEU A CA 1
ATOM 2165 C C . LEU A 1 277 ? -2.733 -18.308 9.158 1.00 96.62 277 LEU A C 1
ATOM 2167 O O . LEU A 1 277 ? -2.584 -18.355 7.942 1.00 96.62 277 LEU A O 1
ATOM 2171 N N . LYS A 1 278 ? -2.326 -19.299 9.960 1.00 96.38 278 LYS A N 1
ATOM 2172 C CA . LYS A 1 278 ? -1.697 -20.523 9.448 1.00 96.38 278 LYS A CA 1
ATOM 2173 C C . LYS A 1 278 ? -2.605 -21.236 8.441 1.00 96.38 278 LYS A C 1
ATOM 2175 O O . LYS A 1 278 ? -2.181 -21.476 7.313 1.00 96.38 278 LYS A O 1
ATOM 2180 N N . VAL A 1 279 ? -3.862 -21.490 8.815 1.00 96.56 279 VAL A N 1
ATOM 2181 C CA . VAL A 1 279 ? -4.860 -22.111 7.924 1.00 96.56 279 VAL A CA 1
ATOM 2182 C C . VAL A 1 279 ? -5.070 -21.265 6.664 1.00 96.56 279 VAL A C 1
ATOM 2184 O O . VAL A 1 279 ? -5.135 -21.789 5.554 1.00 96.56 279 VAL A O 1
ATOM 2187 N N . THR A 1 280 ? -5.128 -19.942 6.818 1.00 96.81 280 THR A N 1
ATOM 2188 C CA . THR A 1 280 ? -5.260 -19.002 5.700 1.00 96.81 280 THR A CA 1
ATOM 2189 C C . THR A 1 280 ? -4.079 -19.102 4.733 1.00 96.81 280 THR A C 1
ATOM 2191 O O . THR A 1 280 ? -4.285 -19.242 3.529 1.00 96.81 280 THR A O 1
ATOM 2194 N N . ARG A 1 281 ? -2.838 -19.091 5.233 1.00 96.06 281 ARG A N 1
ATOM 2195 C CA . ARG A 1 281 ? -1.623 -19.215 4.412 1.00 96.06 281 ARG A CA 1
ATOM 2196 C C . ARG A 1 281 ? -1.561 -20.562 3.685 1.00 96.06 281 ARG A C 1
ATOM 2198 O O . ARG A 1 281 ? -1.176 -20.605 2.519 1.00 96.06 281 ARG A O 1
ATOM 2205 N N . GLU A 1 282 ? -1.982 -21.647 4.332 1.00 96.56 282 GLU A N 1
ATOM 2206 C CA . GLU A 1 282 ? -2.087 -22.970 3.702 1.00 96.56 282 GLU A CA 1
ATOM 2207 C C . GLU A 1 282 ? -3.108 -22.970 2.550 1.00 96.56 282 GLU A C 1
ATOM 2209 O O . GLU A 1 282 ? -2.814 -23.481 1.469 1.00 96.56 282 GLU A O 1
ATOM 2214 N N . ARG A 1 283 ? -4.276 -22.341 2.744 1.00 97.06 283 ARG A N 1
ATOM 2215 C CA . ARG A 1 283 ? -5.346 -22.244 1.731 1.00 97.06 283 ARG A CA 1
ATOM 2216 C C . ARG A 1 283 ? -4.985 -21.346 0.546 1.00 97.06 283 ARG A C 1
ATOM 2218 O O . ARG A 1 283 ? -5.375 -21.649 -0.579 1.00 97.06 283 ARG A O 1
ATOM 2225 N N . LEU A 1 284 ? -4.270 -20.246 0.782 1.00 95.81 284 LEU A N 1
ATOM 2226 C CA . LEU A 1 284 ? -3.860 -19.313 -0.276 1.00 95.81 284 LEU A CA 1
ATOM 2227 C C . LEU A 1 284 ? -2.791 -19.907 -1.198 1.00 95.81 284 LEU A C 1
ATOM 2229 O O . LEU A 1 284 ? -2.735 -19.555 -2.376 1.00 95.81 284 LEU A O 1
ATOM 2233 N N . GLY A 1 285 ? -1.945 -20.797 -0.673 1.00 95.56 285 GLY A N 1
ATOM 2234 C CA . GLY A 1 285 ? -0.794 -21.313 -1.402 1.00 95.56 285 GLY A CA 1
ATOM 2235 C C . GLY A 1 285 ? 0.232 -20.221 -1.718 1.00 95.56 285 GLY A C 1
ATOM 2236 O O . GLY A 1 285 ? 0.199 -19.123 -1.167 1.00 95.56 285 GLY A O 1
ATOM 2237 N N . ARG A 1 286 ? 1.188 -20.530 -2.595 1.00 93.88 286 ARG A N 1
ATOM 2238 C CA . ARG A 1 286 ? 2.246 -19.586 -2.993 1.00 93.88 286 ARG A CA 1
ATOM 2239 C C . ARG A 1 286 ? 1.770 -18.708 -4.146 1.00 93.88 286 ARG A C 1
ATOM 2241 O O . ARG A 1 286 ? 1.119 -19.212 -5.061 1.00 93.88 286 ARG A O 1
ATOM 2248 N N . THR A 1 287 ? 2.158 -17.434 -4.151 1.00 92.19 287 THR A N 1
ATOM 2249 C CA . THR A 1 287 ? 1.924 -16.541 -5.295 1.00 92.19 287 THR A CA 1
ATOM 2250 C C . THR A 1 287 ? 3.146 -16.453 -6.206 1.00 92.19 287 THR A C 1
ATOM 2252 O O . THR A 1 287 ? 4.289 -16.445 -5.750 1.00 92.19 287 THR A O 1
ATOM 2255 N N . ASP A 1 288 ? 2.898 -16.342 -7.508 1.00 90.00 288 ASP A N 1
ATOM 2256 C CA . ASP A 1 288 ? 3.882 -15.978 -8.527 1.00 90.00 288 ASP A CA 1
ATOM 2257 C C . ASP A 1 288 ? 3.638 -14.564 -9.079 1.00 90.00 288 ASP A C 1
ATOM 2259 O O . ASP A 1 288 ? 4.203 -14.200 -10.110 1.00 90.00 288 ASP A O 1
ATOM 2263 N N . LYS A 1 289 ? 2.780 -13.768 -8.423 1.00 91.12 289 LYS A N 1
ATOM 2264 C CA . LYS A 1 289 ? 2.304 -12.478 -8.931 1.00 91.12 289 LYS A CA 1
ATOM 2265 C C . LYS A 1 289 ? 2.472 -11.337 -7.941 1.00 91.12 289 LYS A C 1
ATOM 2267 O O . LYS A 1 289 ? 2.210 -11.477 -6.748 1.00 91.12 289 LYS A O 1
ATOM 2272 N N . VAL A 1 290 ? 2.796 -10.177 -8.503 1.00 89.31 290 VAL A N 1
ATOM 2273 C CA . VAL A 1 290 ? 2.520 -8.866 -7.919 1.00 89.31 290 VAL A CA 1
ATOM 2274 C C . VAL A 1 290 ? 1.219 -8.357 -8.530 1.00 89.31 290 VAL A C 1
ATOM 2276 O O . VAL A 1 290 ? 1.090 -8.188 -9.751 1.00 89.31 290 VAL A O 1
ATOM 2279 N N . GLU A 1 291 ? 0.242 -8.113 -7.675 1.00 91.56 291 GLU A N 1
ATOM 2280 C CA . GLU A 1 291 ? -1.054 -7.574 -8.053 1.00 91.56 291 GLU A CA 1
ATOM 2281 C C . GLU A 1 291 ? -1.174 -6.098 -7.683 1.00 91.56 291 GLU A C 1
ATOM 2283 O O . GLU A 1 291 ? -0.335 -5.540 -6.976 1.00 91.56 291 GLU A O 1
ATOM 2288 N N . ILE A 1 292 ? -2.208 -5.447 -8.209 1.00 90.12 292 ILE A N 1
ATOM 2289 C CA . ILE A 1 292 ? -2.546 -4.076 -7.853 1.00 90.12 292 ILE A CA 1
ATOM 2290 C C . ILE A 1 292 ? -4.043 -3.933 -7.620 1.00 90.12 292 ILE A C 1
ATOM 2292 O O . ILE A 1 292 ? -4.854 -4.556 -8.311 1.00 90.12 292 ILE A O 1
ATOM 2296 N N . ALA A 1 293 ? -4.405 -3.096 -6.655 1.00 91.62 293 ALA A N 1
ATOM 2297 C CA . ALA A 1 293 ? -5.774 -2.643 -6.480 1.00 91.62 293 ALA A CA 1
ATOM 2298 C C . ALA A 1 293 ? -6.076 -1.488 -7.448 1.00 91.62 293 ALA A C 1
ATOM 2300 O O . ALA A 1 293 ? -5.297 -0.549 -7.558 1.00 91.62 293 ALA A O 1
ATOM 2301 N N . GLU A 1 294 ? -7.216 -1.515 -8.129 1.00 92.50 294 GLU A N 1
ATOM 2302 C CA . GLU A 1 294 ? -7.751 -0.329 -8.806 1.00 92.50 294 GLU A CA 1
ATOM 2303 C C . GLU A 1 294 ? -8.763 0.322 -7.874 1.00 92.50 294 GLU A C 1
ATOM 2305 O O . GLU A 1 294 ? -9.702 -0.341 -7.457 1.00 92.50 294 GLU A O 1
ATOM 2310 N N . VAL A 1 295 ? -8.559 1.586 -7.513 1.00 93.12 295 VAL A N 1
ATOM 2311 C CA . VAL A 1 295 ? -9.371 2.278 -6.511 1.00 93.12 295 VAL A CA 1
ATOM 2312 C C . VAL A 1 295 ? -10.294 3.252 -7.214 1.00 93.12 295 VAL A C 1
ATOM 2314 O O . VAL A 1 295 ? -9.845 4.221 -7.822 1.00 93.12 295 VAL A O 1
ATOM 2317 N N . MET A 1 296 ? -11.593 2.997 -7.111 1.00 94.56 296 MET A N 1
ATOM 2318 C CA . MET A 1 296 ? -12.635 3.897 -7.607 1.00 94.56 296 MET A CA 1
ATOM 2319 C C . MET A 1 296 ? -12.631 5.228 -6.833 1.00 94.56 296 MET A C 1
ATOM 2321 O O . MET A 1 296 ? -12.019 5.299 -5.764 1.00 94.56 296 MET A O 1
ATOM 2325 N N . PRO A 1 297 ? -13.290 6.291 -7.333 1.00 94.81 297 PRO A N 1
ATOM 2326 C CA . PRO A 1 297 ? -13.463 7.532 -6.581 1.00 94.81 297 PRO A CA 1
ATOM 2327 C C . PRO A 1 297 ? -13.958 7.263 -5.161 1.00 94.81 297 PRO A C 1
ATOM 2329 O O . PRO A 1 297 ? -14.896 6.485 -4.974 1.00 94.81 297 PRO A O 1
ATOM 2332 N N . LYS A 1 298 ? -13.295 7.870 -4.172 1.00 95.88 298 LYS A N 1
ATOM 2333 C CA . LYS A 1 298 ? -13.584 7.697 -2.738 1.00 95.88 298 LYS A CA 1
ATOM 2334 C C . LYS A 1 298 ? -13.613 6.225 -2.294 1.00 95.88 298 LYS A C 1
ATOM 2336 O O . LYS A 1 298 ? -14.380 5.834 -1.415 1.00 95.88 298 LYS A O 1
ATOM 2341 N N . GLY A 1 299 ? -12.827 5.381 -2.960 1.00 96.94 299 GLY A N 1
ATOM 2342 C CA . GLY A 1 299 ? -12.777 3.946 -2.715 1.00 96.94 299 GLY A CA 1
ATOM 2343 C C . GLY A 1 299 ? -11.942 3.579 -1.491 1.00 96.94 299 GLY A C 1
ATOM 2344 O O . GLY A 1 299 ? -11.094 4.340 -1.023 1.00 96.94 299 GLY A O 1
ATOM 2345 N N . VAL A 1 300 ? -12.159 2.364 -1.001 1.00 97.94 300 VAL A N 1
ATOM 2346 C CA . VAL A 1 300 ? -11.412 1.760 0.100 1.00 97.94 300 VAL A CA 1
ATOM 2347 C C . VAL A 1 300 ? -10.636 0.556 -0.408 1.00 97.94 300 VAL A C 1
ATOM 2349 O O . VAL A 1 300 ? -11.146 -0.209 -1.226 1.00 97.94 300 VAL A O 1
ATOM 2352 N N . VAL A 1 301 ? -9.419 0.375 0.106 1.00 97.75 301 VAL A N 1
ATOM 2353 C CA . VAL A 1 301 ? -8.666 -0.882 0.012 1.00 97.75 301 VAL A CA 1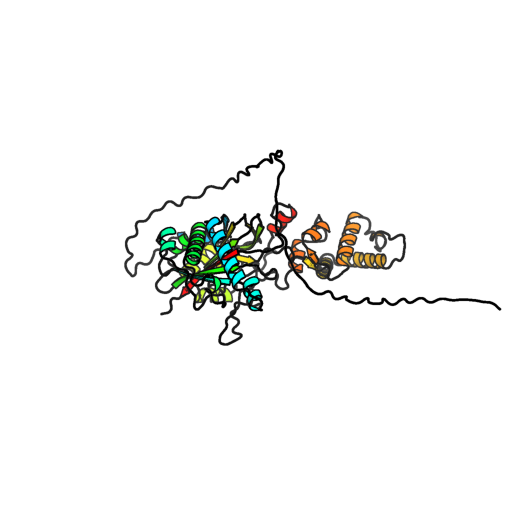
ATOM 2354 C C . VAL A 1 301 ? -8.480 -1.450 1.414 1.00 97.75 301 VAL A C 1
ATOM 2356 O O . VAL A 1 301 ? -7.895 -0.780 2.262 1.00 97.75 301 VAL A O 1
ATOM 2359 N N . ALA A 1 302 ? -8.959 -2.669 1.654 1.00 98.19 302 ALA A N 1
ATOM 2360 C CA . ALA A 1 302 ? -8.871 -3.354 2.944 1.00 98.19 302 ALA A CA 1
ATOM 2361 C C . ALA A 1 302 ? -8.172 -4.711 2.805 1.00 98.19 302 ALA A C 1
ATOM 2363 O O . ALA A 1 302 ? -8.440 -5.434 1.846 1.00 98.19 302 ALA A O 1
ATOM 2364 N N . PHE A 1 303 ? -7.283 -5.072 3.732 1.00 97.75 303 PHE A N 1
ATOM 2365 C CA . PHE A 1 303 ? -6.559 -6.352 3.694 1.00 97.75 303 PHE A CA 1
ATOM 2366 C C . PHE A 1 303 ? -6.062 -6.807 5.070 1.00 97.75 303 PHE A C 1
ATOM 2368 O O . PHE A 1 303 ? -6.026 -6.033 6.028 1.00 97.75 303 PHE A O 1
ATOM 2375 N N . VAL A 1 304 ? -5.664 -8.080 5.150 1.00 97.69 304 VAL A N 1
ATOM 2376 C CA . VAL A 1 304 ? -4.964 -8.672 6.301 1.00 97.69 304 VAL A CA 1
ATOM 2377 C C . VAL A 1 304 ? -3.471 -8.355 6.188 1.00 97.69 304 VAL A C 1
ATOM 2379 O O . VAL A 1 304 ? -2.818 -8.863 5.275 1.00 97.69 304 VAL A O 1
ATOM 2382 N N . ASP A 1 305 ? -2.920 -7.550 7.105 1.00 95.81 305 ASP A N 1
ATOM 2383 C CA . ASP A 1 305 ? -1.498 -7.131 7.069 1.00 95.81 305 ASP A CA 1
ATOM 2384 C C . ASP A 1 305 ? -0.569 -8.356 7.068 1.00 95.81 305 ASP A C 1
ATOM 2386 O O . ASP A 1 305 ? 0.401 -8.461 6.316 1.00 95.81 305 ASP A O 1
ATOM 2390 N N . GLU A 1 306 ? -0.935 -9.379 7.842 1.00 95.56 306 GLU A N 1
ATOM 2391 C CA . GLU A 1 306 ? -0.110 -10.574 7.974 1.00 95.56 306 GLU A CA 1
ATOM 2392 C C . GLU A 1 306 ? -0.147 -11.554 6.799 1.00 95.56 306 GLU A C 1
ATOM 2394 O O . GLU A 1 306 ? 0.706 -12.448 6.714 1.00 95.56 306 GLU A O 1
ATOM 2399 N N . ALA A 1 307 ? -1.070 -11.357 5.859 1.00 96.38 307 ALA A N 1
ATOM 2400 C CA . ALA A 1 307 ? -1.168 -12.146 4.635 1.00 96.38 307 ALA A CA 1
ATOM 2401 C C . ALA A 1 307 ? -0.659 -11.394 3.396 1.00 96.38 307 ALA A C 1
ATOM 2403 O O . ALA A 1 307 ? -0.698 -11.956 2.302 1.00 96.38 307 ALA A O 1
ATOM 2404 N N . VAL A 1 308 ? -0.205 -10.143 3.533 1.00 95.00 308 VAL A N 1
ATOM 2405 C CA . VAL A 1 308 ? 0.127 -9.284 2.393 1.00 95.00 308 VAL A CA 1
ATOM 2406 C C . VAL A 1 308 ? 1.415 -8.500 2.638 1.00 95.00 308 VAL A C 1
ATOM 2408 O O . VAL A 1 308 ? 1.582 -7.868 3.671 1.00 95.00 308 VAL A O 1
ATOM 2411 N N . HIS A 1 309 ? 2.307 -8.465 1.647 1.00 93.75 309 HIS A N 1
ATOM 2412 C CA . HIS A 1 309 ? 3.273 -7.365 1.527 1.00 93.75 309 HIS A CA 1
ATOM 2413 C C . HIS A 1 309 ? 2.723 -6.356 0.540 1.00 93.75 309 HIS A C 1
ATOM 2415 O O . HIS A 1 309 ? 2.275 -6.747 -0.539 1.00 93.75 309 HIS A O 1
ATOM 2421 N N . HIS A 1 310 ? 2.774 -5.071 0.873 1.00 92.38 310 HIS A N 1
ATOM 2422 C CA . HIS A 1 310 ? 2.230 -4.034 0.007 1.00 92.38 310 HIS A CA 1
ATOM 2423 C C . HIS A 1 310 ? 3.185 -2.856 -0.168 1.00 92.38 310 HIS A C 1
ATOM 2425 O O . HIS A 1 310 ? 4.142 -2.687 0.582 1.00 92.38 310 HIS A O 1
ATOM 2431 N N . LYS A 1 311 ? 2.946 -2.048 -1.203 1.00 87.31 311 LYS A N 1
ATOM 2432 C CA . LYS A 1 311 ? 3.648 -0.781 -1.412 1.00 87.31 311 LYS A CA 1
ATOM 2433 C C . LYS A 1 311 ? 2.809 0.255 -2.132 1.00 87.31 311 LYS A C 1
ATOM 2435 O O . LYS A 1 311 ? 1.817 -0.051 -2.795 1.00 87.31 311 LYS A O 1
ATOM 2440 N N . SER A 1 312 ? 3.256 1.504 -2.039 1.00 80.56 312 SER A N 1
ATOM 2441 C CA . SER A 1 312 ? 2.694 2.611 -2.807 1.00 80.56 312 SER A CA 1
ATOM 2442 C C . SER A 1 312 ? 2.792 2.310 -4.311 1.00 80.56 312 SER A C 1
ATOM 2444 O O . SER A 1 312 ? 3.862 1.919 -4.786 1.00 80.56 312 SER A O 1
ATOM 2446 N N . PRO A 1 313 ? 1.732 2.540 -5.101 1.00 70.50 313 PRO A N 1
ATOM 2447 C CA . PRO A 1 313 ? 1.804 2.370 -6.544 1.00 70.50 313 PRO A CA 1
ATOM 2448 C C . PRO A 1 313 ? 2.535 3.572 -7.140 1.00 70.50 313 PRO A C 1
ATOM 2450 O O . PRO A 1 313 ? 1.961 4.654 -7.269 1.00 70.50 313 PRO A O 1
ATOM 2453 N N . THR A 1 314 ? 3.816 3.427 -7.452 1.00 62.44 314 THR A N 1
ATOM 2454 C CA . THR A 1 314 ? 4.625 4.494 -8.055 1.00 62.44 314 THR A CA 1
ATOM 2455 C C . THR A 1 314 ? 5.031 4.103 -9.469 1.00 62.44 314 THR A C 1
ATOM 2457 O O . THR A 1 314 ? 5.631 3.060 -9.671 1.00 62.44 314 THR A O 1
ATOM 2460 N N . THR A 1 315 ? 4.728 4.917 -10.478 1.00 50.72 315 THR A N 1
ATOM 2461 C CA . THR A 1 315 ? 5.294 4.735 -11.832 1.00 50.72 315 THR A CA 1
ATOM 2462 C C . THR A 1 315 ? 6.570 5.527 -12.031 1.00 50.72 315 THR A C 1
ATOM 2464 O O . THR A 1 315 ? 7.483 5.046 -12.693 1.00 50.72 315 THR A O 1
ATOM 2467 N N . GLU A 1 316 ? 6.669 6.707 -11.418 1.00 52.16 316 GLU A N 1
ATOM 2468 C CA . GLU A 1 316 ? 7.770 7.658 -11.629 1.00 52.16 316 GLU A CA 1
ATOM 2469 C C . GLU A 1 316 ? 9.133 7.175 -11.106 1.00 52.16 316 GLU A C 1
ATOM 2471 O O . GLU A 1 316 ? 10.168 7.772 -11.398 1.00 52.16 316 GLU A O 1
ATOM 2476 N N . HIS A 1 317 ? 9.164 6.089 -10.333 1.00 52.53 317 HIS A N 1
ATOM 2477 C CA . HIS A 1 317 ? 10.386 5.576 -9.704 1.00 52.53 317 HIS A CA 1
ATOM 2478 C C . HIS A 1 317 ? 10.837 4.223 -10.253 1.00 52.53 317 HIS A C 1
ATOM 2480 O O . HIS A 1 317 ? 11.823 3.674 -9.778 1.00 52.53 317 HIS A O 1
ATOM 2486 N N . ARG A 1 318 ? 10.135 3.688 -11.257 1.00 65.12 318 ARG A N 1
ATOM 2487 C CA . ARG A 1 318 ? 10.413 2.365 -11.827 1.00 65.12 318 ARG A CA 1
ATOM 2488 C C . ARG A 1 318 ? 11.107 2.508 -13.159 1.00 65.12 318 ARG A C 1
ATOM 2490 O O . ARG A 1 318 ? 10.519 2.242 -14.206 1.00 65.12 318 ARG A O 1
ATOM 2497 N N . ALA A 1 319 ? 12.331 3.007 -13.100 1.00 74.56 319 ALA A N 1
ATOM 2498 C CA . ALA A 1 319 ? 13.130 3.253 -14.278 1.00 74.56 319 ALA A CA 1
ATOM 2499 C C . ALA A 1 319 ? 14.514 2.649 -14.109 1.00 74.56 319 ALA A C 1
ATOM 2501 O O . ALA A 1 319 ? 15.214 2.982 -13.159 1.00 74.56 319 ALA A O 1
ATOM 2502 N N . ALA A 1 320 ? 14.910 1.811 -15.062 1.00 85.31 320 ALA A N 1
ATOM 2503 C CA . ALA A 1 320 ? 16.297 1.410 -15.185 1.00 85.31 320 ALA A CA 1
ATOM 2504 C C . ALA A 1 320 ? 17.129 2.636 -15.548 1.00 85.31 320 ALA A C 1
ATOM 2506 O O . ALA A 1 320 ? 16.786 3.388 -16.465 1.00 85.31 320 ALA A O 1
ATOM 2507 N N . THR A 1 321 ? 18.227 2.844 -14.834 1.00 88.81 321 THR A N 1
ATOM 2508 C CA . THR A 1 321 ? 19.280 3.726 -15.327 1.00 88.81 321 THR A CA 1
ATOM 2509 C C . THR A 1 321 ? 19.845 3.148 -16.620 1.00 88.81 321 THR A C 1
ATOM 2511 O O . THR A 1 321 ? 19.881 1.931 -16.823 1.00 88.81 321 THR A O 1
ATOM 2514 N N . ALA A 1 322 ? 20.326 4.011 -17.504 1.00 91.88 322 ALA A N 1
ATOM 2515 C CA . ALA A 1 322 ? 21.021 3.591 -18.710 1.00 91.88 322 ALA A CA 1
ATOM 2516 C C . ALA A 1 322 ? 22.194 2.644 -18.408 1.00 91.88 322 ALA A C 1
ATOM 2518 O O . ALA A 1 322 ? 22.403 1.678 -19.141 1.00 91.88 322 ALA A O 1
ATOM 2519 N N . ALA A 1 323 ? 22.909 2.871 -17.300 1.00 90.25 323 ALA A N 1
ATOM 2520 C CA . ALA A 1 323 ? 23.945 1.963 -16.818 1.00 90.25 323 ALA A CA 1
ATOM 2521 C C . ALA A 1 323 ? 23.401 0.550 -16.540 1.00 90.25 323 ALA A C 1
ATOM 2523 O O . ALA A 1 323 ? 23.964 -0.421 -17.037 1.00 90.25 323 ALA A O 1
ATOM 2524 N N . GLN A 1 324 ? 22.275 0.426 -15.832 1.00 90.12 324 GLN A N 1
ATOM 2525 C CA . GLN A 1 324 ? 21.634 -0.869 -15.567 1.00 90.12 324 GLN A CA 1
ATOM 2526 C C . GLN A 1 324 ? 21.158 -1.559 -16.850 1.00 90.12 324 GLN A C 1
ATOM 2528 O O . GLN A 1 324 ? 21.341 -2.765 -16.993 1.00 90.12 324 GLN A O 1
ATOM 2533 N N . VAL A 1 325 ? 20.612 -0.806 -17.813 1.00 93.88 325 VAL A N 1
ATOM 2534 C CA . VAL A 1 325 ? 20.246 -1.359 -19.129 1.00 93.88 325 VAL A CA 1
ATOM 2535 C C . VAL A 1 325 ? 21.478 -1.894 -19.864 1.00 93.88 325 VAL A C 1
ATOM 2537 O O . VAL A 1 325 ? 21.438 -2.990 -20.417 1.00 93.88 325 VAL A O 1
ATOM 2540 N N . ARG A 1 326 ? 22.600 -1.168 -19.838 1.00 94.50 326 ARG A N 1
ATOM 2541 C CA . ARG A 1 326 ? 23.864 -1.629 -20.434 1.00 94.50 326 ARG A CA 1
ATOM 2542 C C . ARG A 1 326 ? 24.419 -2.865 -19.727 1.00 94.50 326 ARG A C 1
ATOM 2544 O O . ARG A 1 326 ? 24.821 -3.803 -20.406 1.00 94.50 326 ARG A O 1
ATOM 2551 N N . SER A 1 327 ? 24.401 -2.906 -18.394 1.00 91.06 327 SER A N 1
ATOM 2552 C CA . SER A 1 327 ? 24.808 -4.087 -17.618 1.00 91.06 327 SER A CA 1
ATOM 2553 C C . SER A 1 327 ? 23.956 -5.310 -17.954 1.00 91.06 327 SER A C 1
ATOM 2555 O O . SER A 1 327 ? 24.500 -6.389 -18.169 1.00 91.06 327 SER A O 1
ATOM 2557 N N . TYR A 1 328 ? 22.640 -5.129 -18.075 1.00 93.50 328 TYR A N 1
ATOM 2558 C CA . TYR A 1 328 ? 21.718 -6.174 -18.507 1.00 93.50 328 TYR A CA 1
ATOM 2559 C C . TYR A 1 328 ? 22.080 -6.712 -19.900 1.00 93.50 328 TYR A C 1
ATOM 2561 O O . TYR A 1 328 ? 22.249 -7.917 -20.078 1.00 93.50 328 TYR A O 1
ATOM 2569 N N . LEU A 1 329 ? 22.282 -5.825 -20.881 1.00 95.69 329 LEU A N 1
ATOM 2570 C CA . LEU A 1 329 ? 22.665 -6.218 -22.243 1.00 95.69 329 LEU A CA 1
ATOM 2571 C C . LEU A 1 329 ? 24.031 -6.912 -22.273 1.00 95.69 329 LEU A C 1
ATOM 2573 O O . LEU A 1 329 ? 24.206 -7.895 -22.986 1.00 95.69 329 LEU A O 1
ATOM 2577 N N . GLN A 1 330 ? 24.988 -6.452 -21.466 1.00 95.38 330 GLN A N 1
ATOM 2578 C CA . GLN A 1 330 ? 26.297 -7.085 -21.325 1.00 95.38 330 GLN A CA 1
ATOM 2579 C C . GLN A 1 330 ? 26.203 -8.494 -20.729 1.00 95.38 330 GLN A C 1
ATOM 2581 O O . GLN A 1 330 ? 26.982 -9.362 -21.120 1.00 95.38 330 GLN A O 1
ATOM 2586 N N . GLN A 1 331 ? 25.285 -8.723 -19.789 1.00 92.69 331 GLN A N 1
ATOM 2587 C CA . GLN A 1 331 ? 25.092 -10.019 -19.142 1.00 92.69 331 GLN A CA 1
ATOM 2588 C C . GLN A 1 331 ? 24.377 -11.018 -20.059 1.00 92.69 331 GLN A C 1
ATOM 2590 O O . GLN A 1 331 ? 24.803 -12.167 -20.156 1.00 92.69 331 GLN A O 1
ATOM 2595 N N . HIS A 1 332 ? 23.311 -10.586 -20.736 1.00 94.06 332 HIS A N 1
ATOM 2596 C CA . HIS A 1 332 ? 22.449 -11.467 -21.534 1.00 94.06 332 HIS A CA 1
ATOM 2597 C C . HIS A 1 332 ? 22.8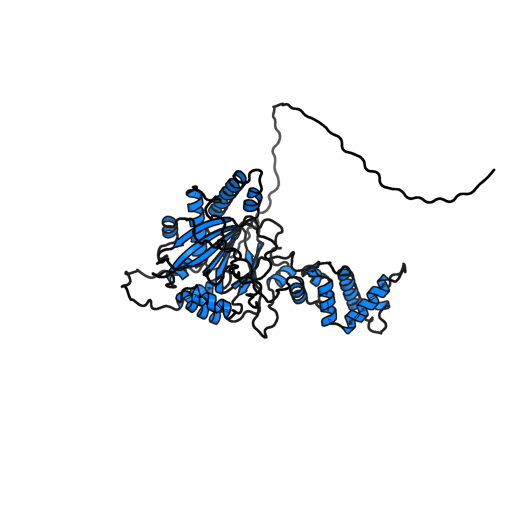83 -11.587 -23.003 1.00 94.06 332 HIS A C 1
ATOM 2599 O O . HIS A 1 332 ? 22.643 -12.612 -23.634 1.00 94.06 332 HIS A O 1
ATOM 2605 N N . PHE A 1 333 ? 23.574 -10.577 -23.541 1.00 95.19 333 PHE A N 1
ATOM 2606 C CA . PHE A 1 333 ? 23.960 -10.474 -24.955 1.00 95.19 333 PHE A CA 1
ATOM 2607 C C . PHE A 1 333 ? 25.421 -10.028 -25.121 1.00 95.19 333 PHE A C 1
ATOM 2609 O O . PHE A 1 333 ? 25.735 -9.204 -25.976 1.00 95.19 333 PHE A O 1
ATOM 2616 N N . ALA A 1 334 ? 26.336 -10.563 -24.304 1.00 95.38 334 ALA A N 1
ATOM 2617 C CA . ALA A 1 334 ? 27.716 -10.079 -24.175 1.00 95.38 334 ALA A CA 1
ATOM 2618 C C . ALA A 1 334 ? 28.460 -9.846 -25.505 1.00 95.38 334 ALA A C 1
ATOM 2620 O O . ALA A 1 334 ? 29.125 -8.822 -25.677 1.00 95.38 334 ALA A O 1
ATOM 2621 N N . VAL A 1 335 ? 28.364 -10.807 -26.431 1.00 94.06 335 VAL A N 1
ATOM 2622 C CA . VAL A 1 335 ? 29.067 -10.772 -27.723 1.00 94.06 335 VAL A CA 1
ATOM 2623 C C . VAL A 1 335 ? 28.484 -9.697 -28.638 1.00 94.06 335 VAL A C 1
ATOM 2625 O O . VAL A 1 335 ? 29.240 -8.923 -29.227 1.00 94.06 335 VAL A O 1
ATOM 2628 N N . ASP A 1 336 ? 27.156 -9.632 -28.740 1.00 93.94 336 ASP A N 1
ATOM 2629 C CA . ASP A 1 336 ? 26.473 -8.663 -29.594 1.00 93.94 336 ASP A CA 1
ATOM 2630 C C . ASP A 1 336 ? 26.581 -7.257 -29.012 1.00 93.94 336 ASP A C 1
ATOM 2632 O O . ASP A 1 336 ? 27.000 -6.340 -29.713 1.00 93.94 336 ASP A O 1
ATOM 2636 N N . PHE A 1 337 ? 26.312 -7.085 -27.716 1.00 95.75 337 PHE A N 1
ATOM 2637 C CA . PHE A 1 337 ? 26.395 -5.790 -27.049 1.00 95.75 337 PHE A CA 1
ATOM 2638 C C . PHE A 1 337 ? 27.760 -5.131 -27.247 1.00 95.75 337 PHE A C 1
ATOM 2640 O O . PHE A 1 337 ? 27.810 -3.960 -27.614 1.00 95.75 337 PHE A O 1
ATOM 2647 N N . LYS A 1 338 ? 28.862 -5.880 -27.089 1.00 95.81 338 LYS A N 1
ATOM 2648 C CA . LYS A 1 338 ? 30.210 -5.359 -27.346 1.00 95.81 338 LYS A CA 1
ATOM 2649 C C . LYS A 1 338 ? 30.370 -4.890 -28.796 1.00 95.81 338 LYS A C 1
ATOM 2651 O O . LYS A 1 338 ? 30.803 -3.765 -29.024 1.00 95.81 338 LYS A O 1
ATOM 2656 N N . ALA A 1 339 ? 29.987 -5.722 -29.766 1.00 93.94 339 ALA A N 1
ATOM 2657 C CA . ALA A 1 339 ? 30.112 -5.389 -31.184 1.00 93.94 339 ALA A CA 1
ATOM 2658 C C . ALA A 1 339 ? 29.288 -4.145 -31.567 1.00 93.94 339 ALA A C 1
ATOM 2660 O O . ALA A 1 339 ? 29.791 -3.254 -32.254 1.00 93.94 339 ALA A O 1
ATOM 2661 N N . TYR A 1 340 ? 28.042 -4.052 -31.092 1.00 95.06 340 TYR A N 1
ATOM 2662 C CA . TYR A 1 340 ? 27.182 -2.896 -31.343 1.00 95.06 340 TYR A CA 1
ATOM 2663 C C . TYR A 1 340 ? 27.645 -1.648 -30.591 1.00 95.06 340 TYR A C 1
ATOM 2665 O O . TYR A 1 340 ? 27.558 -0.556 -31.145 1.00 95.06 340 TYR A O 1
ATOM 2673 N N . LEU A 1 341 ? 28.170 -1.773 -29.371 1.00 95.81 341 LEU A N 1
ATOM 2674 C CA . LEU A 1 341 ? 28.736 -0.642 -28.637 1.00 95.81 341 LEU A CA 1
ATOM 2675 C C . LEU A 1 341 ? 29.966 -0.074 -29.362 1.00 95.81 341 LEU A C 1
ATOM 2677 O O . LEU A 1 341 ? 30.026 1.133 -29.592 1.00 95.81 341 LEU A O 1
ATOM 2681 N N . ASP A 1 342 ? 30.887 -0.932 -29.812 1.00 94.62 342 ASP A N 1
ATOM 2682 C CA . ASP A 1 342 ? 32.063 -0.522 -30.590 1.00 94.62 342 ASP A CA 1
ATOM 2683 C C . ASP A 1 342 ? 31.650 0.174 -31.903 1.00 94.62 342 ASP A C 1
ATOM 2685 O O . ASP A 1 342 ? 32.185 1.228 -32.263 1.00 94.62 342 ASP A O 1
ATOM 2689 N N . ALA A 1 343 ? 30.654 -0.372 -32.610 1.00 93.38 343 ALA A N 1
ATOM 2690 C CA . ALA A 1 343 ? 30.095 0.227 -33.822 1.00 93.38 343 ALA A CA 1
ATOM 2691 C C . ALA A 1 343 ? 29.410 1.580 -33.552 1.00 93.38 343 ALA A C 1
ATOM 2693 O O . ALA A 1 343 ? 29.567 2.529 -34.329 1.00 93.38 343 ALA A O 1
ATOM 2694 N N . PHE A 1 344 ? 28.680 1.697 -32.442 1.00 93.94 344 PHE A N 1
ATOM 2695 C CA . PHE A 1 344 ? 28.020 2.929 -32.021 1.00 93.94 344 PHE A CA 1
ATOM 2696 C C . PHE A 1 344 ? 29.028 4.041 -31.708 1.00 93.94 344 PHE A C 1
ATOM 2698 O O . PHE A 1 344 ? 28.858 5.167 -32.181 1.00 93.94 344 PHE A O 1
ATOM 2705 N N . GLU A 1 345 ? 30.113 3.729 -30.996 1.00 94.06 345 GLU A N 1
ATOM 2706 C CA . GLU A 1 345 ? 31.171 4.696 -30.684 1.00 94.06 345 GLU A CA 1
ATOM 2707 C C . GLU A 1 345 ? 31.971 5.103 -31.934 1.00 94.06 345 GLU A C 1
ATOM 2709 O O . GLU A 1 345 ? 32.196 6.295 -32.160 1.00 94.06 345 GLU A O 1
ATOM 2714 N N . LYS A 1 346 ? 32.303 4.157 -32.831 1.00 92.88 346 LYS A N 1
ATOM 2715 C CA . LYS A 1 346 ? 32.901 4.469 -34.150 1.00 92.88 346 LYS A CA 1
ATOM 2716 C C . LYS A 1 346 ? 32.012 5.420 -34.962 1.00 92.88 346 LYS A C 1
ATOM 2718 O O . LYS A 1 346 ? 32.504 6.365 -35.591 1.00 92.88 346 LYS A O 1
ATOM 2723 N N . ARG A 1 347 ? 30.693 5.207 -34.933 1.00 90.50 347 ARG A N 1
ATOM 2724 C CA . ARG A 1 347 ? 29.708 6.084 -35.580 1.00 90.50 347 ARG A CA 1
ATOM 2725 C C . ARG A 1 347 ? 29.653 7.468 -34.931 1.00 90.50 347 ARG A C 1
ATOM 2727 O O . ARG A 1 347 ? 29.626 8.456 -35.662 1.00 90.50 347 ARG A O 1
ATOM 2734 N N . LYS A 1 348 ? 29.666 7.566 -33.595 1.00 91.06 348 LYS A N 1
ATOM 2735 C CA . LYS A 1 348 ? 29.708 8.850 -32.863 1.00 91.06 348 LYS A CA 1
ATOM 2736 C C . LYS A 1 348 ? 30.976 9.650 -33.169 1.00 91.06 348 LYS A C 1
ATOM 2738 O O . LYS A 1 348 ? 30.889 10.860 -33.362 1.00 91.06 348 LYS A O 1
ATOM 2743 N N . ALA A 1 349 ? 32.123 8.978 -33.267 1.00 90.06 349 ALA A N 1
ATOM 2744 C CA . ALA A 1 349 ? 33.413 9.589 -33.586 1.00 90.06 349 ALA A CA 1
ATOM 2745 C C . ALA A 1 349 ? 33.558 10.000 -35.066 1.00 90.06 349 ALA A C 1
ATOM 2747 O O . ALA A 1 349 ? 34.421 10.807 -35.412 1.00 90.06 349 ALA A O 1
ATOM 2748 N N . SER A 1 350 ? 32.721 9.465 -35.960 1.00 88.56 350 SER A N 1
ATOM 2749 C CA . SER A 1 350 ? 32.772 9.785 -37.386 1.00 88.56 350 SER A CA 1
ATOM 2750 C C . SER A 1 350 ? 32.263 11.211 -37.650 1.00 88.56 350 SER A C 1
ATOM 2752 O O . SER A 1 350 ? 31.065 11.477 -37.608 1.00 88.56 350 SER A O 1
ATOM 2754 N N . PHE A 1 351 ? 33.174 12.121 -38.010 1.00 72.31 351 PHE A N 1
ATOM 2755 C CA . PHE A 1 351 ? 32.905 13.536 -38.342 1.00 72.31 351 PHE A CA 1
ATOM 2756 C C . PHE A 1 351 ? 32.105 13.744 -39.651 1.00 72.31 351 PHE A C 1
ATOM 2758 O O . PHE A 1 351 ? 31.858 14.867 -40.083 1.00 72.31 351 PHE A O 1
ATOM 2765 N N . SER A 1 352 ? 31.706 12.663 -40.324 1.00 68.06 352 SER A N 1
ATOM 2766 C CA . SER A 1 352 ? 31.089 12.723 -41.647 1.00 68.06 352 SER A CA 1
ATOM 2767 C C . SER A 1 352 ? 29.672 13.302 -41.601 1.00 68.06 352 SER A C 1
ATOM 2769 O O . SER A 1 352 ? 28.817 12.818 -40.858 1.00 68.06 352 SER A O 1
ATOM 2771 N N . PHE A 1 353 ? 29.399 14.261 -42.493 1.00 64.69 353 PHE A N 1
ATOM 2772 C CA . PHE A 1 353 ? 28.048 14.728 -42.848 1.00 64.69 353 PHE A CA 1
ATOM 2773 C C . PHE A 1 353 ? 27.126 13.572 -43.295 1.00 64.69 353 PHE A C 1
ATOM 2775 O O . PHE A 1 353 ? 25.908 13.661 -43.191 1.00 64.69 353 PHE A O 1
ATOM 2782 N N . TRP A 1 354 ? 27.711 12.445 -43.713 1.00 65.25 354 TRP A N 1
ATOM 2783 C CA . TRP A 1 354 ? 27.029 11.209 -44.089 1.00 65.25 354 TRP A CA 1
ATOM 2784 C C . TRP A 1 354 ? 27.145 10.171 -42.967 1.00 65.25 354 TRP A C 1
ATOM 2786 O O . TRP A 1 354 ? 27.854 9.172 -43.116 1.00 65.25 354 TRP A O 1
ATOM 2796 N N . ARG A 1 355 ? 26.509 10.415 -41.811 1.00 70.25 355 ARG A N 1
ATOM 2797 C CA . ARG A 1 355 ? 26.443 9.421 -40.723 1.00 70.25 355 ARG A CA 1
ATOM 2798 C C . ARG A 1 355 ? 25.756 8.156 -41.241 1.00 70.25 355 ARG A C 1
ATOM 2800 O O . ARG A 1 355 ? 24.537 8.133 -41.380 1.00 70.25 355 ARG A O 1
ATOM 2807 N N . LYS A 1 356 ? 26.542 7.116 -41.529 1.00 77.69 356 LYS A N 1
ATOM 2808 C CA . LYS A 1 356 ? 26.028 5.806 -41.943 1.00 77.69 356 LYS A CA 1
ATOM 2809 C C . LYS A 1 356 ? 25.301 5.129 -40.772 1.00 77.69 356 LYS A C 1
ATOM 2811 O O . LYS A 1 356 ? 25.499 5.494 -39.606 1.00 77.69 356 LYS A O 1
ATOM 2816 N N . GLU A 1 357 ? 24.425 4.182 -41.090 1.00 82.31 357 GLU A N 1
ATOM 2817 C CA . GLU A 1 357 ? 23.762 3.329 -40.097 1.00 82.31 357 GLU A CA 1
ATOM 2818 C C . GLU A 1 357 ? 24.795 2.513 -39.308 1.00 82.31 357 GLU A C 1
ATOM 2820 O O . GLU A 1 357 ? 25.902 2.262 -39.795 1.00 82.31 357 GLU A O 1
ATOM 2825 N N . ILE A 1 358 ? 24.449 2.115 -38.078 1.00 83.50 358 ILE A N 1
ATOM 2826 C CA . ILE A 1 358 ? 25.363 1.379 -37.189 1.00 83.50 358 ILE A CA 1
ATOM 2827 C C . ILE A 1 358 ? 25.905 0.093 -37.836 1.00 83.50 358 ILE A C 1
ATOM 2829 O O . ILE A 1 358 ? 27.080 -0.222 -37.657 1.00 83.50 358 ILE A O 1
ATOM 2833 N N . GLY A 1 359 ? 25.096 -0.575 -38.669 1.00 80.31 359 GLY A N 1
ATOM 2834 C CA . GLY A 1 359 ? 25.460 -1.800 -39.381 1.00 80.31 359 GLY A CA 1
ATOM 2835 C C . GLY A 1 359 ? 26.674 -1.664 -40.303 1.00 80.31 359 GLY A C 1
ATOM 2836 O O . GLY A 1 359 ? 27.395 -2.634 -40.512 1.00 80.31 359 GLY A O 1
ATOM 2837 N N . TYR A 1 360 ? 26.978 -0.454 -40.795 1.00 82.88 360 TYR A N 1
ATOM 2838 C CA . TYR A 1 360 ? 28.173 -0.202 -41.615 1.00 82.88 360 TYR A CA 1
ATOM 2839 C C . TYR A 1 360 ? 29.483 -0.330 -40.820 1.00 82.88 360 TYR A C 1
ATOM 2841 O O . TYR A 1 360 ? 30.549 -0.534 -41.398 1.00 82.88 360 TYR A O 1
ATOM 2849 N N . TYR A 1 361 ? 29.413 -0.168 -39.499 1.00 83.50 361 TYR A N 1
ATOM 2850 C CA . TYR A 1 361 ? 30.569 -0.207 -38.604 1.00 83.50 361 TYR A CA 1
ATOM 2851 C C . TYR A 1 361 ? 30.763 -1.577 -37.938 1.00 83.50 361 TYR A C 1
ATOM 2853 O O . TYR A 1 361 ? 31.724 -1.745 -37.184 1.00 83.50 361 TYR A O 1
ATOM 2861 N N . LEU A 1 362 ? 29.880 -2.544 -38.214 1.00 86.12 362 LEU A N 1
ATOM 2862 C CA . LEU A 1 362 ? 30.034 -3.928 -37.776 1.00 86.12 362 LEU A CA 1
ATOM 2863 C C . LEU A 1 362 ? 31.070 -4.627 -38.672 1.00 86.12 362 LEU A C 1
ATOM 2865 O O . LEU A 1 362 ? 30.961 -4.609 -39.893 1.00 86.12 362 LEU A O 1
ATOM 2869 N N . GLU A 1 363 ? 32.095 -5.226 -38.058 1.00 75.56 363 GLU A N 1
ATOM 2870 C CA . GLU A 1 363 ? 33.265 -5.811 -38.749 1.00 75.56 363 GLU A CA 1
ATOM 2871 C C . GLU A 1 363 ? 32.970 -7.123 -39.497 1.00 75.56 363 GLU A C 1
ATOM 2873 O O . GLU A 1 363 ? 33.856 -7.684 -40.136 1.00 75.56 363 GLU A O 1
ATOM 2878 N N . ASP A 1 364 ? 31.735 -7.617 -39.440 1.00 64.94 364 ASP A N 1
ATOM 2879 C CA . ASP A 1 364 ? 31.370 -8.945 -39.915 1.00 64.94 364 ASP A CA 1
ATOM 2880 C C . ASP A 1 364 ? 29.976 -8.929 -40.558 1.00 64.94 364 ASP A C 1
ATOM 2882 O O . ASP A 1 364 ? 29.167 -8.036 -40.301 1.00 64.94 364 ASP A O 1
ATOM 2886 N N . SER A 1 365 ? 29.676 -9.960 -41.347 1.00 57.94 365 SER A N 1
ATOM 2887 C CA . SER A 1 365 ? 28.409 -10.260 -42.046 1.00 57.94 365 SER A CA 1
ATOM 2888 C C . SER A 1 365 ? 27.130 -10.282 -41.178 1.00 57.94 365 SER A C 1
ATOM 2890 O O . SER A 1 365 ? 26.061 -10.663 -41.651 1.00 57.94 365 SER A O 1
ATOM 2892 N N . ARG A 1 366 ? 27.213 -9.845 -39.916 1.00 64.31 366 ARG A N 1
ATOM 2893 C CA . ARG A 1 366 ? 26.118 -9.709 -38.949 1.00 64.31 366 ARG A CA 1
ATOM 2894 C C . ARG A 1 366 ? 25.110 -8.615 -39.322 1.00 64.31 366 ARG A C 1
ATOM 2896 O O . ARG A 1 366 ? 23.965 -8.709 -38.895 1.00 64.31 366 ARG A O 1
ATOM 2903 N N . SER A 1 367 ? 25.486 -7.631 -40.145 1.00 60.81 367 SER A N 1
ATOM 2904 C CA . SER A 1 367 ? 24.637 -6.481 -40.528 1.00 60.81 367 SER A CA 1
ATOM 2905 C C . SER A 1 367 ? 23.574 -6.773 -41.602 1.00 60.81 367 SER A C 1
ATOM 2907 O O . SER A 1 367 ? 23.185 -5.898 -42.372 1.00 60.81 367 SER A O 1
ATOM 2909 N N . GLN A 1 368 ? 23.067 -8.006 -41.687 1.00 64.12 368 GLN A N 1
ATOM 2910 C CA . GLN A 1 368 ? 22.050 -8.355 -42.691 1.00 64.12 368 GLN A CA 1
ATOM 2911 C C . GLN A 1 368 ? 20.610 -8.073 -42.240 1.00 64.12 368 GLN A C 1
ATOM 2913 O O . GLN A 1 368 ? 19.687 -8.225 -43.039 1.00 64.12 368 GLN A O 1
ATOM 2918 N N . ASN A 1 369 ? 20.397 -7.657 -40.987 1.00 82.56 369 ASN A N 1
ATOM 2919 C CA . ASN A 1 369 ? 19.067 -7.358 -40.462 1.00 82.56 369 ASN A CA 1
ATOM 2920 C C . ASN A 1 369 ? 18.974 -5.908 -39.972 1.00 82.56 369 ASN A C 1
ATOM 2922 O O . ASN A 1 369 ? 19.270 -5.600 -38.816 1.00 82.56 369 ASN A O 1
ATOM 2926 N N . THR A 1 370 ? 18.485 -5.038 -40.856 1.00 85.50 370 THR A N 1
ATOM 2927 C CA . THR A 1 370 ? 18.260 -3.612 -40.584 1.00 85.50 370 THR A CA 1
ATOM 2928 C C . THR A 1 370 ? 17.379 -3.370 -39.359 1.00 85.50 370 THR A C 1
ATOM 2930 O O . THR A 1 370 ? 17.556 -2.371 -38.666 1.00 85.50 370 THR A O 1
ATOM 2933 N N . ASP A 1 371 ? 16.449 -4.274 -39.036 1.00 89.06 371 ASP A N 1
ATOM 2934 C CA . ASP A 1 371 ? 15.559 -4.105 -37.883 1.00 89.06 371 ASP A CA 1
ATOM 2935 C C . ASP A 1 371 ? 16.284 -4.333 -36.555 1.00 89.06 371 ASP A C 1
ATOM 2937 O O . ASP A 1 371 ? 15.985 -3.661 -35.563 1.00 89.06 371 ASP A O 1
ATOM 2941 N N . THR A 1 372 ? 17.226 -5.277 -36.520 1.00 90.31 372 THR A N 1
ATOM 2942 C CA . THR A 1 372 ? 18.068 -5.535 -35.343 1.00 90.31 372 THR A CA 1
ATOM 2943 C C . THR A 1 372 ? 19.078 -4.406 -35.152 1.00 90.31 372 THR A C 1
ATOM 2945 O O . THR A 1 372 ? 19.216 -3.900 -34.037 1.00 90.31 372 THR A O 1
ATOM 2948 N N . ASP A 1 373 ? 19.703 -3.937 -36.235 1.00 91.44 373 ASP A N 1
ATOM 2949 C CA . ASP A 1 373 ? 20.640 -2.809 -36.208 1.00 91.44 373 ASP A CA 1
ATOM 2950 C C . ASP A 1 373 ? 19.967 -1.528 -35.694 1.00 91.44 373 ASP A C 1
ATOM 2952 O O . ASP A 1 373 ? 20.478 -0.849 -34.796 1.00 91.44 373 ASP A O 1
ATOM 2956 N N . ASN A 1 374 ? 18.772 -1.224 -36.210 1.00 91.50 374 ASN A N 1
ATOM 2957 C CA . ASN A 1 374 ? 17.981 -0.077 -35.774 1.00 91.50 374 ASN A CA 1
ATOM 2958 C C . ASN A 1 374 ? 17.572 -0.182 -34.302 1.00 91.50 374 ASN A C 1
ATOM 2960 O O . ASN A 1 374 ? 17.591 0.826 -33.587 1.00 91.50 374 ASN A O 1
ATOM 2964 N N . LEU A 1 375 ? 17.233 -1.386 -33.831 1.00 94.25 375 LEU A N 1
ATOM 2965 C CA . LEU A 1 375 ? 16.898 -1.620 -32.430 1.00 94.25 375 LEU A CA 1
ATOM 2966 C C . LEU A 1 375 ? 18.098 -1.337 -31.513 1.00 94.25 375 LEU A C 1
ATOM 2968 O O . LEU A 1 375 ? 17.978 -0.528 -30.589 1.00 94.25 375 LEU A O 1
ATOM 2972 N N . TRP A 1 376 ? 19.261 -1.933 -31.794 1.00 95.50 376 TRP A N 1
ATOM 2973 C CA . TRP A 1 376 ? 20.489 -1.686 -31.031 1.00 95.50 376 TRP A CA 1
ATOM 2974 C C . TRP A 1 376 ? 20.870 -0.210 -31.030 1.00 95.50 376 TRP A C 1
ATOM 2976 O O . TRP A 1 376 ? 21.145 0.358 -29.972 1.00 95.50 376 TRP A O 1
ATOM 2986 N N . GLN A 1 377 ? 20.814 0.447 -32.190 1.00 94.50 377 GLN A N 1
ATOM 2987 C CA . GLN A 1 377 ? 21.094 1.874 -32.293 1.00 94.50 377 GLN A CA 1
ATOM 2988 C C . GLN A 1 377 ? 20.151 2.704 -31.411 1.00 94.50 377 GLN A C 1
ATOM 2990 O O . GLN A 1 377 ? 20.606 3.628 -30.733 1.00 94.50 377 GLN A O 1
ATOM 2995 N N . LYS A 1 378 ? 18.848 2.395 -31.404 1.00 95.62 378 LYS A N 1
ATOM 2996 C CA . LYS A 1 378 ? 17.849 3.107 -30.593 1.00 95.62 378 LYS A CA 1
ATOM 2997 C C . LYS A 1 378 ? 18.123 2.947 -29.097 1.00 95.62 378 LYS A C 1
ATOM 2999 O O . LYS A 1 378 ? 18.079 3.938 -28.364 1.00 95.62 378 LYS A O 1
ATOM 3004 N N . ILE A 1 379 ? 18.441 1.729 -28.657 1.00 96.50 379 ILE A N 1
ATOM 3005 C CA . ILE A 1 379 ? 18.761 1.416 -27.258 1.00 96.50 379 ILE A CA 1
ATOM 3006 C C . ILE A 1 379 ? 20.059 2.112 -26.829 1.00 96.50 379 ILE A C 1
ATOM 3008 O O . ILE A 1 379 ? 20.070 2.812 -25.818 1.00 96.50 379 ILE A O 1
ATOM 3012 N N . LEU A 1 380 ? 21.137 1.992 -27.610 1.00 96.56 380 LEU A N 1
ATOM 3013 C CA . LEU A 1 380 ? 22.432 2.609 -27.296 1.00 96.56 380 LEU A CA 1
ATOM 3014 C C . LEU A 1 380 ? 22.354 4.140 -27.275 1.00 96.56 380 LEU A C 1
ATOM 3016 O O . LEU A 1 380 ? 22.890 4.765 -26.366 1.00 96.56 380 LEU A O 1
ATOM 3020 N N . SER A 1 381 ? 21.595 4.740 -28.199 1.00 95.44 381 SER A N 1
ATOM 3021 C CA . SER A 1 381 ? 21.346 6.191 -28.199 1.00 95.44 381 SER A CA 1
ATOM 3022 C C . SER A 1 381 ? 20.553 6.643 -26.970 1.00 95.44 381 SER A C 1
ATOM 3024 O O . SER A 1 381 ? 20.844 7.687 -26.396 1.00 95.44 381 SER A O 1
ATOM 3026 N N . SER A 1 382 ? 19.567 5.850 -26.542 1.00 95.06 382 SER A N 1
ATOM 3027 C CA . SER A 1 382 ? 18.732 6.160 -25.369 1.00 95.06 382 SER A CA 1
ATOM 3028 C C . SER A 1 382 ? 19.431 5.880 -24.038 1.00 95.06 382 SER A C 1
ATOM 3030 O O . SER A 1 382 ? 18.914 6.246 -22.986 1.00 95.06 382 SER A O 1
ATOM 3032 N N . THR A 1 383 ? 20.595 5.231 -24.085 1.00 95.88 383 THR A N 1
ATOM 3033 C CA . THR A 1 383 ? 21.439 4.917 -22.927 1.00 95.88 383 THR A CA 1
ATOM 3034 C C . THR A 1 383 ? 22.799 5.612 -22.999 1.00 95.88 383 THR A C 1
ATOM 3036 O O . THR A 1 383 ? 23.726 5.195 -22.310 1.00 95.88 383 THR A O 1
ATOM 3039 N N . ASP A 1 384 ? 22.954 6.634 -23.850 1.00 94.38 384 ASP A N 1
ATOM 3040 C CA . ASP A 1 384 ? 24.224 7.355 -24.014 1.00 94.38 384 ASP A CA 1
ATOM 3041 C C . ASP A 1 384 ? 24.594 8.178 -22.773 1.00 94.38 384 ASP A C 1
ATOM 3043 O O . ASP A 1 384 ? 25.751 8.201 -22.361 1.00 94.38 384 ASP A O 1
ATOM 3047 N N . ASP A 1 385 ? 23.593 8.780 -22.130 1.00 93.25 385 ASP A N 1
ATOM 3048 C CA . ASP A 1 385 ? 23.725 9.348 -20.790 1.00 93.25 385 ASP A CA 1
ATOM 3049 C C . ASP A 1 385 ? 23.534 8.233 -19.742 1.00 93.25 385 ASP A C 1
ATOM 3051 O O . ASP A 1 385 ? 22.419 7.716 -19.627 1.00 93.25 385 ASP A O 1
ATOM 3055 N N . PRO A 1 386 ? 24.564 7.866 -18.950 1.00 88.88 386 PRO A N 1
ATOM 3056 C CA . PRO A 1 386 ? 24.467 6.803 -17.948 1.00 88.88 386 PRO A CA 1
ATOM 3057 C C . PRO A 1 386 ? 23.435 7.091 -16.845 1.00 88.88 386 PRO A C 1
ATOM 3059 O O . PRO A 1 386 ? 22.978 6.153 -16.185 1.00 88.88 386 PRO A O 1
ATOM 3062 N N . HIS A 1 387 ? 23.042 8.355 -16.656 1.00 87.44 387 HIS A N 1
ATOM 3063 C CA . HIS A 1 387 ? 22.052 8.775 -15.664 1.00 87.44 387 HIS A CA 1
ATOM 3064 C C . HIS A 1 387 ? 20.620 8.822 -16.208 1.00 87.44 387 HIS A C 1
ATOM 3066 O O . HIS A 1 387 ? 19.681 9.008 -15.425 1.00 87.44 387 HIS A O 1
ATOM 3072 N N . ALA A 1 388 ? 20.424 8.623 -17.516 1.00 90.19 388 ALA A N 1
ATOM 3073 C CA . ALA A 1 388 ? 19.097 8.585 -18.108 1.00 90.19 388 ALA A CA 1
ATOM 3074 C C . ALA A 1 388 ? 18.256 7.473 -17.469 1.00 90.19 388 ALA A C 1
ATOM 3076 O O . ALA A 1 388 ? 18.715 6.347 -17.276 1.00 90.19 388 ALA A O 1
ATOM 3077 N N . LYS A 1 389 ? 17.003 7.801 -17.145 1.00 88.38 389 LYS A N 1
ATOM 3078 C CA . LYS A 1 389 ? 16.043 6.890 -16.517 1.00 88.38 389 LYS A CA 1
ATOM 3079 C C . LYS A 1 389 ? 15.001 6.426 -17.532 1.00 88.38 389 LYS A C 1
ATOM 3081 O O . LYS A 1 389 ? 14.216 7.224 -18.060 1.00 88.38 389 LYS A O 1
ATOM 3086 N N . LEU A 1 390 ? 14.986 5.121 -17.775 1.00 86.44 390 LEU A N 1
ATOM 3087 C CA . LEU A 1 390 ? 14.106 4.432 -18.709 1.00 86.44 390 LEU A CA 1
ATOM 3088 C C . LEU A 1 390 ? 13.063 3.630 -17.929 1.00 86.44 390 LEU A C 1
ATOM 3090 O O . LEU A 1 390 ? 13.338 2.538 -17.437 1.00 86.44 390 LEU A O 1
ATOM 3094 N N . ASP A 1 391 ? 11.866 4.200 -17.789 1.00 83.06 391 ASP A N 1
ATOM 3095 C CA . ASP A 1 391 ? 10.716 3.483 -17.240 1.00 83.06 391 ASP A CA 1
ATOM 3096 C C . ASP A 1 391 ? 10.241 2.358 -18.170 1.00 83.06 391 ASP A C 1
ATOM 3098 O O . ASP A 1 391 ? 10.629 2.276 -19.337 1.00 83.06 391 ASP A O 1
ATOM 3102 N N . ARG A 1 392 ? 9.372 1.481 -17.662 1.00 78.44 392 ARG A N 1
ATOM 3103 C CA . ARG A 1 392 ? 8.865 0.332 -18.425 1.00 78.44 392 ARG A CA 1
ATOM 3104 C C . ARG A 1 392 ? 8.197 0.720 -19.747 1.00 78.44 392 ARG A C 1
ATOM 3106 O O . ARG A 1 392 ? 8.363 0.005 -20.731 1.00 78.44 392 ARG A O 1
ATOM 3113 N N . VAL A 1 393 ? 7.468 1.840 -19.796 1.00 80.88 393 VAL A N 1
ATOM 3114 C CA . VAL A 1 393 ? 6.820 2.307 -21.034 1.00 80.88 393 VAL A CA 1
ATOM 3115 C C . VAL A 1 393 ? 7.882 2.684 -22.061 1.00 80.88 393 VAL A C 1
ATOM 3117 O O . VAL A 1 393 ? 7.781 2.280 -23.219 1.00 80.88 393 VAL A O 1
ATOM 3120 N N . LYS A 1 394 ? 8.937 3.391 -21.641 1.00 88.00 394 LYS A N 1
ATOM 3121 C CA . LYS A 1 394 ? 10.089 3.697 -22.497 1.00 88.00 394 LYS A CA 1
ATOM 3122 C C . LYS A 1 394 ? 10.814 2.431 -22.939 1.00 88.00 394 LYS A C 1
ATOM 3124 O O . LYS A 1 394 ? 11.108 2.312 -24.120 1.00 88.00 394 LYS A O 1
ATOM 3129 N N . LEU A 1 395 ? 11.056 1.474 -22.042 1.00 89.62 395 LEU A N 1
ATOM 3130 C CA . LEU A 1 395 ? 11.721 0.207 -22.369 1.00 89.62 395 LEU A CA 1
ATOM 3131 C C . LEU A 1 395 ? 10.936 -0.599 -23.418 1.00 89.62 395 LEU A C 1
ATOM 3133 O O . LEU A 1 395 ? 11.518 -1.033 -24.409 1.00 89.62 395 LEU A O 1
ATOM 3137 N N . VAL A 1 396 ? 9.612 -0.716 -23.269 1.00 87.19 396 VAL A N 1
ATOM 3138 C CA . VAL A 1 396 ? 8.744 -1.358 -24.276 1.00 87.19 396 VAL A CA 1
ATOM 3139 C C . VAL A 1 396 ? 8.719 -0.565 -25.580 1.00 87.19 396 VAL A C 1
ATOM 3141 O O . VAL A 1 396 ? 8.744 -1.145 -26.657 1.00 87.19 396 VAL A O 1
ATOM 3144 N N . ALA A 1 397 ? 8.708 0.768 -25.524 1.00 89.81 397 ALA A N 1
ATOM 3145 C CA . ALA A 1 397 ? 8.781 1.582 -26.733 1.00 89.81 397 ALA A CA 1
ATOM 3146 C C . ALA A 1 397 ? 10.132 1.437 -27.455 1.00 89.81 397 ALA A C 1
ATOM 3148 O O . ALA A 1 397 ? 10.186 1.566 -28.681 1.00 89.81 397 ALA A O 1
ATOM 3149 N N . LEU A 1 398 ? 11.227 1.198 -26.724 1.00 94.19 398 LEU A N 1
ATOM 3150 C CA . LEU A 1 398 ? 12.540 0.913 -27.299 1.00 94.19 398 LEU A CA 1
ATOM 3151 C C . LEU A 1 398 ? 12.542 -0.440 -28.006 1.00 94.19 398 LEU A C 1
ATOM 3153 O O . LEU A 1 398 ? 12.982 -0.488 -29.150 1.00 94.19 398 LEU A O 1
ATOM 3157 N N . ASP A 1 399 ? 11.985 -1.473 -27.374 1.00 94.50 399 ASP A N 1
ATOM 3158 C CA . ASP A 1 399 ? 11.944 -2.842 -27.888 1.00 94.50 399 ASP A CA 1
ATOM 3159 C C . ASP A 1 399 ? 10.544 -3.480 -27.761 1.00 94.50 399 ASP A C 1
ATOM 3161 O O . ASP A 1 399 ? 10.295 -4.270 -26.845 1.00 94.50 399 ASP A O 1
ATOM 3165 N N . PRO A 1 400 ? 9.609 -3.168 -28.682 1.00 89.19 400 PRO A N 1
ATOM 3166 C CA . PRO A 1 400 ? 8.213 -3.609 -28.575 1.00 89.19 400 PRO A CA 1
ATOM 3167 C C . PRO A 1 400 ? 8.015 -5.127 -28.592 1.00 89.19 400 PRO A C 1
ATOM 3169 O O . PRO A 1 400 ? 6.966 -5.607 -28.172 1.00 89.19 400 PRO A O 1
ATOM 3172 N N . GLY A 1 401 ? 8.997 -5.875 -29.102 1.00 89.06 401 GLY A N 1
ATOM 3173 C CA . GLY A 1 401 ? 8.971 -7.335 -29.148 1.00 89.06 401 GLY A CA 1
ATOM 3174 C C . GLY A 1 401 ? 9.740 -8.006 -28.012 1.00 89.06 401 GLY A C 1
ATOM 3175 O O . GLY A 1 401 ? 9.840 -9.229 -28.033 1.00 89.06 401 GLY A O 1
ATOM 3176 N N . SER A 1 402 ? 10.319 -7.234 -27.081 1.00 88.44 402 SER A N 1
ATOM 3177 C CA . SER A 1 402 ? 11.178 -7.737 -25.997 1.00 88.44 402 SER A CA 1
ATOM 3178 C C . SER A 1 402 ? 12.254 -8.715 -26.490 1.00 88.44 402 SER A C 1
ATOM 3180 O O . SER A 1 402 ? 12.483 -9.769 -25.900 1.00 88.44 402 SER A O 1
ATOM 3182 N N . ARG A 1 403 ? 12.883 -8.384 -27.625 1.00 93.31 403 ARG A N 1
ATOM 3183 C CA . ARG A 1 403 ? 13.928 -9.188 -28.276 1.00 93.31 403 ARG A CA 1
ATOM 3184 C C . ARG A 1 403 ? 15.273 -9.082 -27.557 1.00 93.31 403 ARG A C 1
ATOM 3186 O O . ARG A 1 403 ? 16.008 -10.060 -27.497 1.00 93.31 403 ARG A O 1
ATOM 3193 N N . LEU A 1 404 ? 15.595 -7.890 -27.064 1.00 93.38 404 LEU A N 1
ATOM 3194 C CA . LEU A 1 404 ? 16.846 -7.527 -26.399 1.00 93.38 404 LEU A CA 1
ATOM 3195 C C . LEU A 1 404 ? 16.631 -6.987 -24.990 1.00 93.38 404 LEU A C 1
ATOM 3197 O O . LEU A 1 404 ? 17.555 -7.030 -24.191 1.00 93.38 404 LEU A O 1
ATOM 3201 N N . LEU A 1 405 ? 15.461 -6.425 -24.687 1.00 93.50 405 LEU A N 1
ATOM 3202 C CA . LEU A 1 405 ? 15.137 -5.900 -23.365 1.00 93.50 405 LEU A CA 1
ATOM 3203 C C . LEU A 1 405 ? 14.025 -6.737 -22.745 1.00 93.50 405 LEU A C 1
ATOM 3205 O O . LEU A 1 405 ? 12.995 -6.960 -23.377 1.00 93.50 405 LEU A O 1
ATOM 3209 N N . ASN A 1 406 ? 14.198 -7.117 -21.480 1.00 88.88 406 ASN A N 1
ATOM 3210 C CA . ASN A 1 406 ? 13.119 -7.597 -20.624 1.00 88.88 406 ASN A CA 1
ATOM 3211 C C . ASN A 1 406 ? 12.667 -6.436 -19.718 1.00 88.88 406 ASN A C 1
ATOM 3213 O O . ASN A 1 406 ? 13.338 -6.148 -18.725 1.00 88.88 406 ASN A O 1
ATOM 3217 N N . PRO A 1 407 ? 11.573 -5.722 -20.050 1.00 82.94 407 PRO A N 1
ATOM 3218 C CA . PRO A 1 407 ? 11.174 -4.519 -19.327 1.00 82.94 407 PRO A CA 1
ATOM 3219 C C . PRO A 1 407 ? 10.782 -4.782 -17.874 1.00 82.94 407 PRO A C 1
ATOM 3221 O O . PRO A 1 407 ? 10.897 -3.870 -17.062 1.00 82.94 407 PRO A O 1
ATOM 3224 N N . ASP A 1 408 ? 10.319 -5.991 -17.547 1.00 75.56 408 ASP A N 1
ATOM 3225 C CA . ASP A 1 408 ? 9.977 -6.361 -16.173 1.00 75.56 408 ASP A CA 1
ATOM 3226 C C . ASP A 1 408 ? 11.246 -6.607 -15.351 1.00 75.56 408 ASP A C 1
ATOM 3228 O O . ASP A 1 408 ? 11.418 -5.981 -14.311 1.00 75.56 408 ASP A O 1
ATOM 3232 N N . GLU A 1 409 ? 12.201 -7.378 -15.876 1.00 80.19 409 GLU A N 1
ATOM 3233 C CA . GLU A 1 409 ? 13.500 -7.579 -15.217 1.00 80.19 409 GLU A CA 1
ATOM 3234 C C . GLU A 1 409 ? 14.286 -6.267 -15.080 1.00 80.19 409 GLU A C 1
ATOM 3236 O O . GLU A 1 409 ? 14.868 -5.997 -14.037 1.00 80.19 409 GLU A O 1
ATOM 3241 N N . LEU A 1 410 ? 14.258 -5.396 -16.091 1.00 81.75 410 LEU A N 1
ATOM 3242 C CA . LEU A 1 410 ? 14.916 -4.087 -16.041 1.00 81.75 410 LEU A CA 1
ATOM 3243 C C . LEU A 1 410 ? 14.215 -3.095 -15.111 1.00 81.75 410 LEU A C 1
ATOM 3245 O O . LEU A 1 410 ? 14.894 -2.330 -14.429 1.00 81.75 410 LEU A O 1
ATOM 3249 N N . ALA A 1 411 ? 12.880 -3.083 -15.062 1.00 69.75 411 ALA A N 1
ATOM 3250 C CA . ALA A 1 411 ? 12.152 -2.282 -14.079 1.00 69.75 411 ALA A CA 1
ATOM 3251 C C . ALA A 1 411 ? 12.439 -2.759 -12.646 1.00 69.75 411 ALA A C 1
ATOM 3253 O O . ALA A 1 411 ? 12.469 -1.938 -11.728 1.00 69.75 411 ALA A O 1
ATOM 3254 N N . ASP A 1 412 ? 12.685 -4.058 -12.479 1.00 66.88 412 ASP A N 1
ATOM 3255 C CA . ASP A 1 412 ? 13.051 -4.674 -11.210 1.00 66.88 412 ASP A CA 1
ATOM 3256 C C . ASP A 1 412 ? 14.519 -4.379 -10.825 1.00 66.88 412 ASP A C 1
ATOM 3258 O O . ASP A 1 412 ? 14.775 -4.002 -9.684 1.00 66.88 412 ASP A O 1
ATOM 3262 N N . ILE A 1 413 ? 15.470 -4.428 -11.770 1.00 68.69 413 ILE A N 1
ATOM 3263 C CA . ILE A 1 413 ? 16.872 -3.997 -11.567 1.00 68.69 413 ILE A CA 1
ATOM 3264 C C . ILE A 1 413 ? 16.940 -2.490 -11.276 1.00 68.69 413 ILE A C 1
ATOM 3266 O O . ILE A 1 413 ? 17.733 -2.037 -10.455 1.00 68.69 413 ILE A O 1
ATOM 3270 N N . GLY A 1 414 ? 16.125 -1.701 -11.978 1.00 54.91 414 GLY A N 1
ATOM 3271 C CA . GLY A 1 414 ? 16.197 -0.245 -12.035 1.00 54.91 414 GLY A CA 1
ATOM 3272 C C . GLY A 1 414 ? 15.754 0.513 -10.791 1.00 54.91 414 GLY A C 1
ATOM 3273 O O . GLY A 1 414 ? 16.123 1.672 -10.609 1.00 54.91 414 GLY A O 1
ATOM 3274 N N . GLY A 1 415 ? 14.923 -0.112 -9.961 1.00 50.53 415 GLY A N 1
ATOM 3275 C CA . GLY A 1 415 ? 14.137 0.618 -8.973 1.00 50.53 415 GLY A CA 1
ATOM 3276 C C . GLY A 1 415 ? 14.650 0.563 -7.541 1.00 50.53 415 GLY A C 1
ATOM 3277 O O . GLY A 1 415 ? 14.429 1.520 -6.798 1.00 50.53 415 GLY A O 1
ATOM 3278 N N . GLU A 1 416 ? 15.254 -0.543 -7.105 1.00 54.12 416 GLU A N 1
ATOM 3279 C CA . GLU A 1 416 ? 15.449 -0.807 -5.676 1.00 54.12 416 GLU A CA 1
ATOM 3280 C C . GLU A 1 416 ? 16.696 -1.687 -5.474 1.00 54.12 416 GLU A C 1
ATOM 3282 O O . GLU A 1 416 ? 16.677 -2.855 -5.849 1.00 54.12 416 GLU A O 1
ATOM 3287 N N . ASP A 1 417 ? 17.731 -1.192 -4.776 1.00 48.88 417 ASP A N 1
ATOM 3288 C CA . ASP A 1 417 ? 18.839 -2.018 -4.226 1.00 48.88 417 ASP A CA 1
ATOM 3289 C C . ASP A 1 417 ? 18.333 -3.139 -3.276 1.00 48.88 417 ASP A C 1
ATOM 3291 O O . ASP A 1 417 ? 19.096 -3.961 -2.774 1.00 48.88 417 ASP A O 1
ATOM 3295 N N . HIS A 1 418 ? 17.017 -3.167 -3.041 1.00 51.34 418 HIS A N 1
ATOM 3296 C CA . HIS A 1 418 ? 16.254 -4.069 -2.189 1.00 51.34 418 HIS A CA 1
ATOM 3297 C C . HIS A 1 418 ? 15.120 -4.770 -2.956 1.00 51.34 418 HIS A C 1
ATOM 3299 O O . HIS A 1 418 ? 14.163 -5.254 -2.354 1.00 51.34 418 HIS A O 1
ATOM 3305 N N . PHE A 1 419 ? 15.166 -4.826 -4.291 1.00 48.81 419 PHE A N 1
ATOM 3306 C CA . PHE A 1 419 ? 14.185 -5.613 -5.031 1.00 48.81 419 PHE A CA 1
ATOM 3307 C C . PHE A 1 419 ? 14.277 -7.091 -4.624 1.00 48.81 419 PHE A C 1
ATOM 3309 O O . PHE A 1 419 ? 15.361 -7.656 -4.494 1.00 48.81 419 PHE A O 1
ATOM 3316 N N . GLY A 1 420 ? 13.130 -7.729 -4.395 1.00 52.34 420 GLY A N 1
ATOM 3317 C CA . GLY A 1 420 ? 13.101 -9.060 -3.789 1.00 52.34 420 GLY A CA 1
ATOM 3318 C C . GLY A 1 420 ? 13.056 -9.036 -2.262 1.00 52.34 420 GLY A C 1
ATOM 3319 O O . GLY A 1 420 ? 12.946 -10.104 -1.668 1.00 52.34 420 GLY A O 1
ATOM 3320 N N . GLN A 1 421 ? 13.113 -7.857 -1.639 1.00 55.81 421 GLN A N 1
ATOM 3321 C CA . GLN A 1 421 ? 12.995 -7.663 -0.202 1.00 55.81 421 GLN A CA 1
ATOM 3322 C C . GLN A 1 421 ? 11.757 -6.828 0.137 1.00 55.81 421 GLN A C 1
ATOM 3324 O O . GLN A 1 421 ? 11.362 -5.921 -0.597 1.00 55.81 421 GLN A O 1
ATOM 3329 N N . ALA A 1 422 ? 11.118 -7.168 1.246 1.00 62.19 422 ALA A N 1
ATOM 3330 C CA . ALA A 1 422 ? 10.099 -6.372 1.887 1.00 62.19 422 ALA A CA 1
ATOM 3331 C C . ALA A 1 422 ? 10.673 -5.862 3.204 1.00 62.19 422 ALA A C 1
ATOM 3333 O O . ALA A 1 422 ? 11.152 -6.659 4.015 1.00 62.19 422 ALA A O 1
ATOM 3334 N N . SER A 1 423 ? 10.635 -4.547 3.412 1.00 66.69 423 SER A N 1
ATOM 3335 C CA . SER A 1 423 ? 11.078 -3.970 4.670 1.00 66.69 423 SER A CA 1
ATOM 3336 C C . SER A 1 423 ? 10.074 -4.310 5.754 1.00 66.69 423 SER A C 1
ATOM 3338 O O . SER A 1 423 ? 8.886 -3.989 5.640 1.00 66.69 423 SER A O 1
ATOM 3340 N N . ILE A 1 424 ? 10.566 -4.921 6.817 1.00 62.81 424 ILE A N 1
ATOM 3341 C CA . ILE A 1 424 ? 9.829 -5.033 8.060 1.00 62.81 424 ILE A CA 1
ATOM 3342 C C . ILE A 1 424 ? 10.219 -3.813 8.910 1.00 62.81 424 ILE A C 1
ATOM 3344 O O . ILE A 1 424 ? 11.415 -3.538 9.057 1.00 62.81 424 ILE A O 1
ATOM 3348 N N . PRO A 1 425 ? 9.257 -3.028 9.429 1.00 58.41 425 PRO A N 1
ATOM 3349 C CA . PRO A 1 425 ? 9.579 -1.919 10.322 1.00 58.41 425 PRO A CA 1
ATOM 3350 C C . PRO A 1 425 ? 10.389 -2.429 11.518 1.00 58.41 425 PRO A C 1
ATOM 3352 O O . PRO A 1 425 ? 9.936 -3.332 12.196 1.00 58.41 425 PRO A O 1
ATOM 3355 N N . GLY A 1 426 ? 11.569 -1.893 11.810 1.00 52.81 426 GLY A N 1
ATOM 3356 C CA . GLY A 1 426 ? 12.294 -2.219 13.037 1.00 52.81 426 GLY A CA 1
ATOM 3357 C C . GLY A 1 426 ? 11.953 -1.249 14.162 1.00 52.81 426 GLY A C 1
ATOM 3358 O O . GLY A 1 426 ? 11.768 -0.049 13.937 1.00 52.81 426 GLY A O 1
ATOM 3359 N N . LEU A 1 427 ? 11.938 -1.762 15.392 1.00 53.59 427 LEU A N 1
ATOM 3360 C CA . LEU A 1 427 ? 12.009 -0.943 16.601 1.00 53.59 427 LEU A CA 1
ATOM 3361 C C . LEU A 1 427 ? 13.448 -0.457 16.764 1.00 53.59 427 LEU A C 1
ATOM 3363 O O . LEU A 1 427 ? 14.281 -1.099 17.407 1.00 53.59 427 LEU A O 1
ATOM 3367 N N . ARG A 1 428 ? 13.774 0.682 16.151 1.00 50.00 428 ARG A N 1
ATOM 3368 C CA . ARG A 1 428 ? 15.084 1.292 16.361 1.00 50.00 428 ARG A CA 1
ATOM 3369 C C . ARG A 1 428 ? 15.025 2.144 17.628 1.00 50.00 428 ARG A C 1
ATOM 3371 O O . ARG A 1 428 ? 14.689 3.322 17.561 1.00 50.00 428 ARG A O 1
ATOM 3378 N N . ARG A 1 429 ? 15.412 1.563 18.771 1.00 47.72 429 ARG A N 1
ATOM 3379 C CA . ARG A 1 429 ? 15.712 2.317 20.004 1.00 47.72 429 ARG A CA 1
ATOM 3380 C C . ARG A 1 429 ? 16.944 3.195 19.776 1.00 47.72 429 ARG A C 1
ATOM 3382 O O . ARG A 1 429 ? 18.057 2.823 20.136 1.00 47.72 429 ARG A O 1
ATOM 3389 N N . GLN A 1 430 ? 16.783 4.331 19.104 1.00 43.97 430 GLN A N 1
ATOM 3390 C CA . GLN A 1 430 ? 17.873 5.298 18.946 1.00 43.97 430 GLN A CA 1
ATOM 3391 C C . GLN A 1 430 ? 18.007 6.222 20.157 1.00 43.97 430 GLN A C 1
ATOM 3393 O O . GLN A 1 430 ? 19.096 6.740 20.387 1.00 43.97 430 GLN A O 1
ATOM 3398 N N . LEU A 1 431 ? 16.945 6.398 20.950 1.00 44.47 431 LEU A N 1
ATOM 3399 C CA . LEU A 1 431 ? 16.938 7.217 22.162 1.00 44.47 431 LEU A CA 1
ATOM 3400 C C . LEU A 1 431 ? 16.035 6.576 23.235 1.00 44.47 431 LEU A C 1
ATOM 3402 O O . LEU A 1 431 ? 15.087 5.886 22.868 1.00 44.47 431 LEU A O 1
ATOM 3406 N N . PRO A 1 432 ? 16.282 6.807 24.540 1.00 49.88 432 PRO A N 1
ATOM 3407 C CA . PRO A 1 432 ? 15.524 6.188 25.637 1.00 49.88 432 PRO A CA 1
ATOM 3408 C C . PRO A 1 432 ? 14.013 6.481 25.665 1.00 49.88 432 PRO A C 1
ATOM 3410 O O . PRO A 1 432 ? 13.305 5.836 26.429 1.00 49.88 432 PRO A O 1
ATOM 3413 N N . GLU A 1 433 ? 13.519 7.440 24.874 1.00 46.72 433 GLU A N 1
ATOM 3414 C CA . GLU A 1 433 ? 12.146 7.961 24.990 1.00 46.72 433 GLU A CA 1
ATOM 3415 C C . GLU A 1 433 ? 11.381 8.072 23.658 1.00 46.72 433 GLU A C 1
ATOM 3417 O O . GLU A 1 433 ? 10.264 8.584 23.647 1.00 46.72 433 GLU A O 1
ATOM 3422 N N . GLN A 1 434 ? 11.942 7.634 22.522 1.00 44.50 434 GLN A N 1
ATOM 3423 C CA . GLN A 1 434 ? 11.241 7.714 21.231 1.00 44.50 434 GLN A CA 1
ATOM 3424 C C . GLN A 1 434 ? 11.520 6.495 20.354 1.00 44.50 434 GLN A C 1
ATOM 3426 O O . GLN A 1 434 ? 12.555 6.409 19.689 1.00 44.50 434 GLN A O 1
ATOM 3431 N N . ASP A 1 435 ? 10.553 5.583 20.328 1.00 43.41 435 ASP A N 1
ATOM 3432 C CA . ASP A 1 435 ? 10.505 4.495 19.364 1.00 43.41 435 ASP A CA 1
ATOM 3433 C C . ASP A 1 435 ? 9.858 5.011 18.070 1.00 43.41 435 ASP A C 1
ATOM 3435 O O . ASP A 1 435 ? 8.696 5.416 18.040 1.00 43.41 435 ASP A O 1
ATOM 3439 N N . TYR A 1 436 ? 10.631 5.028 16.983 1.00 50.59 436 TYR A N 1
ATOM 3440 C CA . TYR A 1 436 ? 10.111 5.276 15.640 1.00 50.59 436 TYR A CA 1
ATOM 3441 C C . TYR A 1 436 ? 10.110 3.966 14.860 1.00 50.59 436 TYR A C 1
ATOM 3443 O O . TYR A 1 436 ? 11.139 3.292 14.766 1.00 50.59 436 TYR A O 1
ATOM 3451 N N . LEU A 1 437 ? 8.975 3.643 14.237 1.00 51.84 437 LEU A N 1
ATOM 3452 C CA . LEU A 1 437 ? 8.916 2.611 13.206 1.00 51.84 437 LEU A CA 1
ATOM 3453 C C . LEU A 1 437 ? 9.695 3.122 11.990 1.00 51.84 437 LEU A C 1
ATOM 3455 O O . LEU A 1 437 ? 9.203 3.935 11.207 1.00 51.84 437 LEU A O 1
ATOM 3459 N N . THR A 1 438 ? 10.938 2.673 11.855 1.00 55.62 438 THR A N 1
ATOM 3460 C CA . THR A 1 438 ? 11.759 2.919 10.663 1.00 55.62 438 THR A CA 1
ATOM 3461 C C . THR A 1 438 ? 11.936 1.606 9.927 1.00 55.62 438 THR A C 1
ATOM 3463 O O . THR A 1 438 ? 11.950 0.549 10.549 1.00 55.62 438 THR A O 1
ATOM 3466 N N . SER A 1 439 ? 12.050 1.637 8.600 1.00 60.22 439 SER A N 1
ATOM 3467 C CA . SER A 1 439 ? 12.456 0.446 7.852 1.00 60.22 439 SER A CA 1
ATOM 3468 C C . SER A 1 439 ? 13.811 -0.022 8.385 1.00 60.22 439 SER A C 1
ATOM 3470 O O . SER A 1 439 ? 14.766 0.759 8.340 1.00 60.22 439 SER A O 1
ATOM 3472 N N . ASP A 1 440 ? 13.899 -1.255 8.883 1.00 65.31 440 ASP A N 1
ATOM 3473 C CA . ASP A 1 440 ? 15.168 -1.858 9.281 1.00 65.31 440 ASP A CA 1
ATOM 3474 C C . ASP A 1 440 ? 15.648 -2.783 8.158 1.00 65.31 440 ASP A C 1
ATOM 3476 O O . ASP A 1 440 ? 15.097 -3.874 7.990 1.00 65.31 440 ASP A O 1
ATOM 3480 N N . PRO A 1 441 ? 16.669 -2.377 7.379 1.00 62.12 441 PRO A N 1
ATOM 3481 C CA . PRO A 1 441 ? 17.153 -3.173 6.257 1.00 62.12 441 PRO A CA 1
ATOM 3482 C C . PRO A 1 441 ? 17.674 -4.551 6.679 1.00 62.12 441 PRO A C 1
ATOM 3484 O O . PRO A 1 441 ? 17.746 -5.453 5.847 1.00 62.12 441 PRO A O 1
ATOM 3487 N N . SER A 1 442 ? 18.056 -4.726 7.952 1.00 59.12 442 SER A N 1
ATOM 3488 C CA . SER A 1 442 ? 18.530 -6.013 8.470 1.00 59.12 442 SER A CA 1
ATOM 3489 C C . SER A 1 442 ? 17.409 -7.043 8.634 1.00 59.12 442 SER A C 1
ATOM 3491 O O . SER A 1 442 ? 17.687 -8.239 8.626 1.00 59.12 442 SER A O 1
ATOM 3493 N N . ARG A 1 443 ? 16.148 -6.593 8.696 1.00 66.88 443 ARG A N 1
ATOM 3494 C CA . ARG A 1 443 ? 14.951 -7.433 8.887 1.00 66.88 443 ARG A CA 1
ATOM 3495 C C . ARG A 1 443 ? 14.171 -7.652 7.591 1.00 66.88 443 ARG A C 1
ATOM 3497 O O . ARG A 1 443 ? 12.993 -7.998 7.602 1.00 66.88 443 ARG A O 1
ATOM 3504 N N . ASN A 1 444 ? 14.815 -7.414 6.455 1.00 74.62 444 ASN A N 1
ATOM 3505 C CA . ASN A 1 444 ? 14.198 -7.545 5.148 1.00 74.62 444 ASN A CA 1
ATOM 3506 C C . ASN A 1 444 ? 13.786 -9.002 4.870 1.00 74.62 444 ASN A C 1
ATOM 3508 O O . ASN A 1 444 ? 14.626 -9.900 4.821 1.00 74.62 444 ASN A O 1
ATOM 3512 N N . VAL A 1 445 ? 12.494 -9.239 4.631 1.00 72.19 445 VAL A N 1
ATOM 3513 C CA . VAL A 1 445 ? 11.976 -10.551 4.205 1.00 72.19 445 VAL A CA 1
ATOM 3514 C C . VAL A 1 445 ? 11.983 -10.667 2.699 1.00 72.19 445 VAL A C 1
ATOM 3516 O O . VAL A 1 445 ? 11.789 -9.684 1.994 1.00 72.19 445 VAL A O 1
ATOM 3519 N N . THR A 1 446 ? 12.176 -11.872 2.176 1.00 76.81 446 THR A N 1
ATOM 3520 C CA . THR A 1 446 ? 12.097 -12.064 0.730 1.00 76.81 446 THR A CA 1
ATOM 3521 C C . THR A 1 446 ? 10.662 -11.838 0.240 1.00 76.81 446 THR A C 1
ATOM 3523 O O . THR A 1 446 ? 9.689 -12.160 0.915 1.00 76.81 446 THR A O 1
ATOM 3526 N N . THR A 1 447 ? 10.488 -11.248 -0.939 1.00 81.44 447 THR A N 1
ATOM 3527 C CA . THR A 1 447 ? 9.158 -11.109 -1.556 1.00 81.44 447 THR A CA 1
ATOM 3528 C C . THR A 1 447 ? 8.762 -12.349 -2.350 1.00 81.44 447 THR A C 1
ATOM 3530 O O . THR A 1 447 ? 7.580 -12.545 -2.623 1.00 81.44 447 THR A O 1
ATOM 3533 N N . LYS A 1 448 ? 9.734 -13.204 -2.696 1.00 84.88 448 LYS A N 1
ATOM 3534 C CA . LYS A 1 448 ? 9.541 -14.462 -3.422 1.00 84.88 448 LYS A CA 1
ATOM 3535 C C . LYS A 1 448 ? 10.086 -15.640 -2.626 1.00 84.88 448 LYS A C 1
ATOM 3537 O O . LYS A 1 448 ? 11.096 -15.510 -1.941 1.00 84.88 448 LYS A O 1
ATOM 3542 N N . HIS A 1 449 ? 9.470 -16.806 -2.784 1.00 84.25 449 HIS A N 1
ATOM 3543 C CA . HIS A 1 449 ? 10.011 -18.036 -2.213 1.00 84.25 449 HIS A CA 1
ATOM 3544 C C . HIS A 1 449 ? 11.338 -18.428 -2.882 1.00 84.25 449 HIS A C 1
ATOM 3546 O O . HIS A 1 449 ? 11.557 -18.176 -4.073 1.00 84.25 449 HIS A O 1
ATOM 3552 N N . GLU A 1 450 ? 12.212 -19.082 -2.119 1.00 84.75 450 GLU A N 1
ATOM 3553 C CA . GLU A 1 450 ? 13.477 -19.611 -2.623 1.00 84.75 450 GLU A CA 1
ATOM 3554 C C . GLU A 1 450 ? 13.250 -20.570 -3.805 1.00 84.75 450 GLU A C 1
ATOM 3556 O O . GLU A 1 450 ? 12.292 -21.346 -3.835 1.00 84.75 450 GLU A O 1
ATOM 3561 N N . GLY A 1 451 ? 14.106 -20.465 -4.825 1.00 85.88 451 GLY A N 1
ATOM 3562 C CA . GLY A 1 451 ? 14.011 -21.268 -6.047 1.00 85.88 451 GLY A CA 1
ATOM 3563 C C . GLY A 1 451 ? 12.874 -20.886 -7.006 1.00 85.88 451 GLY A C 1
ATOM 3564 O O . GLY A 1 451 ? 12.786 -21.470 -8.083 1.00 85.88 451 GLY A O 1
ATOM 3565 N N . MET A 1 452 ? 12.021 -19.907 -6.675 1.00 84.44 452 MET A N 1
ATOM 3566 C CA . MET A 1 452 ? 10.964 -19.449 -7.584 1.00 84.44 452 MET A CA 1
ATOM 3567 C C . MET A 1 452 ? 11.460 -18.390 -8.588 1.00 84.44 452 MET A C 1
ATOM 3569 O O . MET A 1 452 ? 12.383 -17.612 -8.280 1.00 84.44 452 MET A O 1
ATOM 3573 N N . PRO A 1 453 ? 10.844 -18.332 -9.791 1.00 82.81 453 PRO A N 1
ATOM 3574 C CA . PRO A 1 453 ? 11.093 -17.261 -10.751 1.00 82.81 453 PRO A CA 1
ATOM 3575 C C . PRO A 1 453 ? 10.714 -15.892 -10.169 1.00 82.81 453 PRO A C 1
ATOM 3577 O O . PRO A 1 453 ? 10.094 -15.791 -9.108 1.00 82.81 453 PRO A O 1
ATOM 3580 N N . LEU A 1 454 ? 11.104 -14.822 -10.865 1.00 79.69 454 LEU A N 1
ATOM 3581 C CA . LEU A 1 454 ? 10.650 -13.472 -10.529 1.00 79.69 454 LEU A CA 1
ATOM 3582 C C . LEU A 1 454 ? 9.118 -13.398 -10.583 1.00 79.69 454 LEU A C 1
ATOM 3584 O O . LEU A 1 454 ? 8.485 -14.023 -11.439 1.00 79.69 454 LEU A O 1
ATOM 3588 N N . LEU A 1 455 ? 8.532 -12.644 -9.652 1.00 82.88 455 LEU A N 1
ATOM 3589 C CA . LEU A 1 455 ? 7.086 -12.466 -9.591 1.00 82.88 455 LEU A CA 1
ATOM 3590 C C . LEU A 1 455 ? 6.598 -11.682 -10.815 1.00 82.88 455 LEU A C 1
ATOM 3592 O O . LEU A 1 455 ? 7.142 -10.635 -11.157 1.00 82.88 455 LEU A O 1
ATOM 3596 N N . LYS A 1 456 ? 5.522 -12.154 -11.441 1.00 83.00 456 LYS A N 1
ATOM 3597 C CA . LYS A 1 456 ? 4.887 -11.504 -12.590 1.00 83.00 456 LYS A CA 1
ATOM 3598 C C . LYS A 1 456 ? 4.035 -10.327 -12.135 1.00 83.00 456 LYS A C 1
ATOM 3600 O O . LYS A 1 456 ? 3.130 -10.479 -11.315 1.00 83.00 456 LYS A O 1
ATOM 3605 N N . ARG A 1 457 ? 4.271 -9.144 -12.693 1.00 78.69 457 ARG A N 1
ATOM 3606 C CA . ARG A 1 457 ? 3.510 -7.934 -12.361 1.00 78.69 457 ARG A CA 1
ATOM 3607 C C . ARG A 1 457 ? 2.273 -7.812 -13.245 1.00 78.69 457 ARG A C 1
ATOM 3609 O O . ARG A 1 457 ? 2.373 -7.545 -14.432 1.00 78.69 457 ARG A O 1
ATOM 3616 N N . THR A 1 458 ? 1.088 -7.909 -12.658 1.00 80.19 458 THR A N 1
ATOM 3617 C CA . THR A 1 458 ? -0.170 -7.800 -13.423 1.00 80.19 458 THR A CA 1
ATOM 3618 C C . THR A 1 458 ? -0.525 -6.358 -13.814 1.00 80.19 458 THR A C 1
ATOM 3620 O O . THR A 1 458 ? -1.074 -6.138 -14.892 1.00 80.19 458 THR A O 1
ATOM 3623 N N . MET A 1 459 ? -0.197 -5.353 -12.981 1.00 70.88 459 MET A N 1
ATOM 3624 C CA . MET A 1 459 ? -0.427 -3.931 -13.316 1.00 70.88 459 MET A CA 1
ATOM 3625 C C . MET A 1 459 ? 0.321 -3.544 -14.583 1.00 70.88 459 MET A C 1
ATOM 3627 O O . MET A 1 459 ? -0.208 -2.845 -15.439 1.00 70.88 459 MET A O 1
ATOM 3631 N N . SER A 1 460 ? 1.566 -3.995 -14.657 1.00 64.38 460 SER A N 1
ATOM 3632 C CA . SER A 1 460 ? 2.467 -3.812 -15.776 1.00 64.38 460 SER A CA 1
ATOM 3633 C C . SER A 1 460 ? 1.741 -4.114 -17.095 1.00 64.38 460 SER A C 1
ATOM 3635 O O . SER A 1 460 ? 1.668 -3.259 -17.982 1.00 64.38 460 SER A O 1
ATOM 3637 N N . ASP A 1 461 ? 1.135 -5.288 -17.212 1.00 71.19 461 ASP A N 1
ATOM 3638 C CA . ASP A 1 461 ? 0.456 -5.705 -18.440 1.00 71.19 461 ASP A CA 1
ATOM 3639 C C . ASP A 1 461 ? -0.773 -4.841 -18.736 1.00 71.19 461 ASP A C 1
ATOM 3641 O O . ASP A 1 461 ? -0.956 -4.376 -19.863 1.00 71.19 461 ASP A O 1
ATOM 3645 N N . LYS A 1 462 ? -1.567 -4.526 -17.706 1.00 72.69 462 LYS A N 1
ATOM 3646 C CA . LYS A 1 462 ? -2.736 -3.649 -17.856 1.00 72.69 462 LYS A CA 1
ATOM 3647 C C . LYS A 1 462 ? -2.360 -2.222 -18.260 1.00 72.69 462 LYS A C 1
ATOM 3649 O O . LYS A 1 462 ? -3.036 -1.635 -19.100 1.00 72.69 462 LYS A O 1
ATOM 3654 N N . LEU A 1 463 ? -1.291 -1.650 -17.702 1.00 67.62 463 LEU A N 1
ATOM 3655 C CA . LEU A 1 463 ? -0.812 -0.310 -18.054 1.00 67.62 463 LEU A CA 1
ATOM 3656 C C . LEU A 1 463 ? -0.324 -0.247 -19.500 1.00 67.62 463 LEU A C 1
ATOM 3658 O O . LEU A 1 463 ? -0.666 0.703 -20.203 1.00 67.62 463 LEU A O 1
ATOM 3662 N N . LEU A 1 464 ? 0.426 -1.254 -19.962 1.00 67.69 464 LEU A N 1
ATOM 3663 C CA . LEU A 1 464 ? 0.841 -1.337 -21.369 1.00 67.69 464 LEU A CA 1
ATOM 3664 C C . LEU A 1 464 ? -0.358 -1.433 -22.304 1.00 67.69 464 LEU A C 1
ATOM 3666 O O . LEU A 1 464 ? -0.395 -0.764 -23.334 1.00 67.69 464 LEU A O 1
ATOM 3670 N N . ALA A 1 465 ? -1.367 -2.204 -21.904 1.00 75.88 465 ALA A N 1
ATOM 3671 C CA . ALA A 1 465 ? -2.627 -2.302 -22.622 1.00 75.88 465 ALA A CA 1
ATOM 3672 C C . ALA A 1 465 ? -3.518 -1.049 -22.475 1.00 75.88 465 ALA A C 1
ATOM 3674 O O . ALA A 1 465 ? -4.590 -1.002 -23.075 1.00 75.88 465 ALA A O 1
ATOM 3675 N N . LYS A 1 466 ? -3.105 -0.038 -21.690 1.00 77.56 466 LYS A N 1
ATOM 3676 C CA . LYS A 1 466 ? -3.903 1.149 -21.323 1.00 77.56 466 LYS A CA 1
ATOM 3677 C C . LYS A 1 466 ? -5.266 0.797 -20.702 1.00 77.56 466 LYS A C 1
ATOM 3679 O O . LYS A 1 466 ? -6.234 1.534 -20.853 1.00 77.56 466 LYS A O 1
ATOM 3684 N N . GLN A 1 467 ? -5.331 -0.335 -20.005 1.00 78.38 467 GLN A N 1
ATOM 3685 C CA . GLN A 1 467 ? -6.523 -0.883 -19.350 1.00 78.38 467 GLN A CA 1
ATOM 3686 C C . GLN A 1 467 ? -6.614 -0.541 -17.858 1.00 78.38 467 GLN A C 1
ATOM 3688 O O . GLN A 1 467 ? -7.573 -0.940 -17.206 1.00 78.38 467 GLN A O 1
ATOM 3693 N N . SER A 1 468 ? -5.626 0.159 -17.301 1.00 75.31 468 SER A N 1
ATOM 3694 C CA . SER A 1 468 ? -5.664 0.635 -15.918 1.00 75.31 468 SER A CA 1
ATOM 3695 C C . SER A 1 468 ? -5.541 2.153 -15.864 1.00 75.31 468 SER A C 1
ATOM 3697 O O . SER A 1 468 ? -4.850 2.726 -16.718 1.00 75.31 468 SER A O 1
ATOM 3699 N N . PRO A 1 469 ? -6.163 2.802 -14.860 1.00 77.38 469 PRO A N 1
ATOM 3700 C CA . PRO A 1 469 ? -5.962 4.219 -14.616 1.00 77.38 469 PRO A CA 1
ATOM 3701 C C . PRO A 1 469 ? -4.474 4.531 -14.524 1.00 77.38 469 PRO A C 1
ATOM 3703 O O . PRO A 1 469 ? -3.710 3.815 -13.863 1.00 77.38 469 PRO A O 1
ATOM 3706 N N . GLN A 1 470 ? -4.058 5.600 -15.202 1.00 70.81 470 GLN A N 1
ATOM 3707 C CA . GLN A 1 470 ? -2.693 6.069 -15.052 1.00 70.81 470 GLN A CA 1
ATOM 3708 C C . GLN A 1 470 ? -2.521 6.538 -13.605 1.00 70.81 470 GLN A C 1
ATOM 3710 O O . GLN A 1 470 ? -3.394 7.229 -13.076 1.00 70.81 470 GLN A O 1
ATOM 3715 N N . PRO A 1 471 ? -1.433 6.157 -12.929 1.00 67.75 471 PRO A N 1
ATOM 3716 C CA . PRO A 1 471 ? -1.124 6.716 -11.628 1.00 67.75 471 PRO A CA 1
ATOM 3717 C C . PRO A 1 471 ? -1.079 8.236 -11.743 1.00 67.75 471 PRO A C 1
ATOM 3719 O O . PRO A 1 471 ? -0.242 8.800 -12.442 1.00 67.75 471 PRO A O 1
ATOM 3722 N N . MET A 1 472 ? -2.032 8.881 -11.078 1.00 66.12 472 MET A N 1
ATOM 3723 C CA . MET A 1 472 ? -2.136 10.329 -11.082 1.00 66.12 472 MET A CA 1
ATOM 3724 C C . MET A 1 472 ? -0.936 10.933 -10.357 1.00 66.12 472 MET A C 1
ATOM 3726 O O . MET A 1 472 ? -0.646 10.558 -9.215 1.00 66.12 472 MET A O 1
ATOM 3730 N N . ALA A 1 473 ? -0.283 11.891 -11.013 1.00 62.72 473 ALA A N 1
ATOM 3731 C CA . ALA A 1 473 ? 0.588 12.841 -10.342 1.00 62.72 473 ALA A CA 1
ATOM 3732 C C . ALA A 1 473 ? -0.285 13.745 -9.460 1.00 62.72 473 ALA A C 1
ATOM 3734 O O . ALA A 1 473 ? -1.293 14.279 -9.923 1.00 62.72 473 ALA A O 1
ATOM 3735 N N . GLY A 1 474 ? 0.066 13.897 -8.184 1.00 64.69 474 GLY A N 1
ATOM 3736 C CA . GLY A 1 474 ? -0.642 14.804 -7.284 1.00 64.69 474 GLY A CA 1
ATOM 3737 C C . GLY A 1 474 ? -0.877 14.266 -5.878 1.00 64.69 474 GLY A C 1
ATOM 3738 O O . GLY A 1 474 ? -0.304 13.266 -5.438 1.00 64.69 474 GLY A O 1
ATOM 3739 N N . ARG A 1 475 ? -1.721 14.993 -5.143 1.00 72.44 475 ARG A N 1
ATOM 3740 C CA . ARG A 1 475 ? -1.986 14.778 -3.723 1.00 72.44 475 ARG A CA 1
ATOM 3741 C C . ARG A 1 475 ? -2.783 13.490 -3.508 1.00 72.44 475 ARG A C 1
ATOM 3743 O O . ARG A 1 475 ? -3.989 13.443 -3.716 1.00 72.44 475 ARG A O 1
ATOM 3750 N N . ARG A 1 476 ? -2.100 12.443 -3.044 1.00 82.19 476 ARG A N 1
ATOM 3751 C CA . ARG A 1 476 ? -2.735 11.203 -2.582 1.00 82.19 476 ARG A CA 1
ATOM 3752 C C . ARG A 1 476 ? -3.062 11.310 -1.105 1.00 82.19 476 ARG A C 1
ATOM 3754 O O . ARG A 1 476 ? -2.234 10.957 -0.265 1.00 82.19 476 ARG A O 1
ATOM 3761 N N . ALA A 1 477 ? -4.252 11.827 -0.829 1.00 91.31 477 ALA A N 1
ATOM 3762 C CA . ALA A 1 477 ? -4.796 11.886 0.513 1.00 91.31 477 ALA A CA 1
ATOM 3763 C C . ALA A 1 477 ? -5.676 10.658 0.793 1.00 91.31 477 ALA A C 1
ATOM 3765 O O . ALA A 1 477 ? -6.389 10.180 -0.095 1.00 91.31 477 ALA A O 1
ATOM 3766 N N . PHE A 1 478 ? -5.602 10.131 2.011 1.00 94.88 478 PHE A N 1
ATOM 3767 C CA . PHE A 1 478 ? -6.428 9.011 2.461 1.00 94.88 478 PHE A CA 1
ATOM 3768 C C . PHE A 1 478 ? -6.470 8.940 3.987 1.00 94.88 478 PHE A C 1
ATOM 3770 O O . PHE A 1 478 ? -5.580 9.448 4.673 1.00 94.88 478 PHE A O 1
ATOM 3777 N N . PHE A 1 479 ? -7.483 8.264 4.519 1.00 96.56 479 PHE A N 1
ATOM 3778 C CA . PHE A 1 479 ? -7.434 7.769 5.890 1.00 96.56 479 PHE A CA 1
ATOM 3779 C C . PHE A 1 479 ? -6.796 6.388 5.897 1.00 96.56 479 PHE A C 1
ATOM 3781 O O . PHE A 1 479 ? -7.116 5.554 5.051 1.00 96.56 479 PHE A O 1
ATOM 3788 N N . ARG A 1 480 ? -5.893 6.150 6.846 1.00 95.38 480 ARG A N 1
ATOM 3789 C CA . ARG A 1 480 ? -5.387 4.811 7.139 1.00 95.38 480 ARG A CA 1
ATOM 3790 C C . ARG A 1 480 ? -5.916 4.374 8.486 1.00 95.38 480 ARG A C 1
ATOM 3792 O O . ARG A 1 480 ? -5.827 5.133 9.448 1.00 95.38 480 ARG A O 1
ATOM 3799 N N . THR A 1 481 ? -6.378 3.139 8.554 1.00 96.81 481 THR A N 1
ATOM 3800 C CA . THR A 1 481 ? -6.745 2.505 9.811 1.00 96.81 481 THR A CA 1
ATOM 3801 C C . THR A 1 481 ? -5.900 1.266 10.043 1.00 96.81 481 THR A C 1
ATOM 3803 O O . THR A 1 481 ? -5.795 0.428 9.147 1.00 96.81 481 THR A O 1
ATOM 3806 N N . TRP A 1 482 ? -5.347 1.141 11.247 1.00 96.06 482 TRP A N 1
ATOM 3807 C CA . TRP A 1 482 ? -4.679 -0.065 11.731 1.00 96.06 482 TRP A CA 1
ATOM 3808 C C . TRP A 1 482 ? -5.525 -0.724 12.807 1.00 96.06 482 TRP A C 1
ATOM 3810 O O . TRP A 1 482 ? -5.786 -0.129 13.849 1.00 96.06 482 TRP A O 1
ATOM 3820 N N . VAL A 1 483 ? -5.964 -1.953 12.555 1.00 97.06 483 VAL A N 1
ATOM 3821 C CA . VAL A 1 483 ? -6.703 -2.753 13.534 1.00 97.06 483 VAL A CA 1
ATOM 3822 C C . VAL A 1 483 ? -5.703 -3.666 14.226 1.00 97.06 483 VAL A C 1
ATOM 3824 O O . VAL A 1 483 ? -5.231 -4.625 13.621 1.00 97.06 483 VAL A O 1
ATOM 3827 N N . ARG A 1 484 ? -5.364 -3.365 15.476 1.00 95.44 484 ARG A N 1
ATOM 3828 C CA . ARG A 1 484 ? -4.335 -4.056 16.259 1.00 95.44 484 ARG A CA 1
ATOM 3829 C C . ARG A 1 484 ? -4.944 -4.930 17.346 1.00 95.44 484 ARG A C 1
ATOM 3831 O O . ARG A 1 484 ? -5.921 -4.533 17.984 1.00 95.44 484 ARG A O 1
ATOM 3838 N N . ALA A 1 485 ? -4.321 -6.076 17.603 1.00 94.00 485 ALA A N 1
ATOM 3839 C CA . ALA A 1 485 ? -4.506 -6.807 18.853 1.00 94.00 485 ALA A CA 1
ATOM 3840 C C . ALA A 1 485 ? -3.496 -6.277 19.876 1.00 94.00 485 ALA A C 1
ATOM 3842 O O . ALA A 1 485 ? -2.301 -6.226 19.597 1.00 94.00 485 ALA A O 1
ATOM 3843 N N . VAL A 1 486 ? -3.964 -5.854 21.048 1.00 93.25 486 VAL A N 1
ATOM 3844 C CA . VAL A 1 486 ? -3.111 -5.273 22.092 1.00 93.25 486 VAL A CA 1
ATOM 3845 C C . VAL A 1 486 ? -3.375 -5.995 23.403 1.00 93.25 486 VAL A C 1
ATOM 3847 O O . VAL A 1 486 ? -4.528 -6.134 23.812 1.00 93.25 486 VAL A O 1
ATOM 3850 N N . ARG A 1 487 ? -2.311 -6.439 24.078 1.00 92.88 487 ARG A N 1
ATOM 3851 C CA . ARG A 1 487 ? -2.411 -7.040 25.414 1.00 92.88 487 ARG A CA 1
ATOM 3852 C C . ARG A 1 487 ? -3.006 -6.027 26.397 1.00 92.88 487 ARG A C 1
ATOM 3854 O O . ARG A 1 487 ? -2.630 -4.853 26.398 1.00 92.88 487 ARG A O 1
ATOM 3861 N N . LYS A 1 488 ? -3.941 -6.458 27.239 1.00 92.50 488 LYS A N 1
ATOM 3862 C CA . LYS A 1 488 ? -4.452 -5.644 28.344 1.00 92.50 488 LYS A CA 1
ATOM 3863 C C . LYS A 1 488 ? -3.338 -5.496 29.384 1.00 92.50 488 LYS A C 1
ATOM 3865 O O . LYS A 1 488 ? -2.662 -6.466 29.723 1.00 92.50 488 LYS A O 1
ATOM 3870 N N . GLN A 1 489 ? -3.126 -4.273 29.866 1.00 88.56 489 GLN A N 1
ATOM 3871 C CA . GLN A 1 489 ? -2.277 -4.053 31.034 1.00 88.56 489 GLN A CA 1
ATOM 3872 C C . GLN A 1 489 ? -2.966 -4.716 32.232 1.00 88.56 489 GLN A C 1
ATOM 3874 O O . GLN A 1 489 ? -4.173 -4.535 32.410 1.00 88.56 489 GLN A O 1
ATOM 3879 N N . LYS A 1 490 ? -2.219 -5.548 32.961 1.00 79.12 490 LYS A N 1
ATOM 3880 C CA . LYS A 1 490 ? -2.713 -6.248 34.150 1.00 79.12 490 LYS A CA 1
ATOM 3881 C C . LYS A 1 490 ? -2.855 -5.313 35.337 1.00 79.12 490 LYS A C 1
ATOM 3883 O O . LYS A 1 490 ? -2.010 -4.398 35.450 1.00 79.12 490 LYS A O 1
#

Secondary structure (DSSP, 8-state):
-----------PPPP------------------------------------PPP---PPP----PPPPTT------THHHHHHHHHHSPEEEE-TTHHHHHHHHHHHHHHHHHH--SSTHHHHHHHSEEEEEEEEE-S---S-HHHHHHH--EE--TT-SS-S-TTTTTTT-HHHHHHHHHHHHHHHHHTTHHHHHHHS--SSSSEEEEEEEEEESS--TT--SEE-SSSS-EEEEEEEE--SS-EEEEEEEESPPPPHHHHHHHHHHS-HHHHHHHHHHHHHH----EEEEEEE-TTEEEEEEGGGEEEE---STT-EEEHHHHHHHHHHHSHHHHHHHHHHHHHHHH---SS---GGGG-SSTTTT-HHHHHHHHHHHHHTSSTT-EEEHHHHHHH-TT-SS--HHHHHHHHH-TTTTEEEPEEEEE-STT-EEEEE-GGGPEESS-TTPPPPEEHHHHHHHTT-S----SS---EEEEEEEEEEPP-

Radius of gyration: 30.02 Å; chains: 1; bounding box: 81×80×79 Å